Protein AF-A0A2J8AJ93-F1 (afdb_monomer_lite)

Structure (mmCIF, N/CA/C/O backbone):
data_AF-A0A2J8AJ93-F1
#
_entry.id   AF-A0A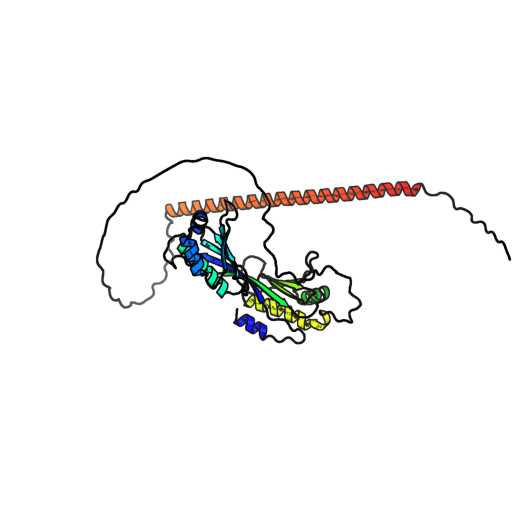2J8AJ93-F1
#
loop_
_atom_site.group_PDB
_atom_site.id
_atom_site.type_symbol
_atom_site.label_atom_id
_atom_site.label_alt_id
_atom_site.label_comp_id
_atom_site.label_asym_id
_atom_site.label_entity_id
_atom_site.label_seq_id
_atom_site.pdbx_PDB_ins_code
_atom_site.Cartn_x
_atom_site.Cartn_y
_atom_site.Cartn_z
_atom_site.occupancy
_atom_site.B_iso_or_equiv
_atom_site.auth_seq_id
_atom_site.auth_comp_id
_atom_site.auth_asym_id
_atom_site.auth_atom_id
_atom_site.pdbx_PDB_model_num
ATOM 1 N N . MET A 1 1 ? 10.116 -10.787 4.844 1.00 68.81 1 MET A N 1
ATOM 2 C CA . MET A 1 1 ? 10.364 -9.372 4.493 1.00 68.81 1 MET A CA 1
ATOM 3 C C . MET A 1 1 ? 11.824 -9.006 4.706 1.00 68.81 1 MET A C 1
ATOM 5 O O . MET A 1 1 ? 12.495 -8.868 3.702 1.00 68.81 1 MET A O 1
ATOM 9 N N . LEU A 1 2 ? 12.357 -8.961 5.940 1.00 71.44 2 LEU A N 1
ATOM 10 C CA . LEU A 1 2 ? 13.776 -8.612 6.161 1.00 71.44 2 LEU A CA 1
ATOM 11 C C . LEU A 1 2 ? 14.742 -9.504 5.357 1.00 71.44 2 LEU A C 1
ATOM 13 O O . LEU A 1 2 ? 15.531 -8.995 4.581 1.00 71.44 2 LEU A O 1
ATOM 17 N N . ARG A 1 3 ? 14.575 -10.835 5.440 1.00 74.44 3 ARG A N 1
ATOM 18 C CA . ARG A 1 3 ? 15.365 -11.814 4.662 1.00 74.44 3 ARG A CA 1
ATOM 19 C C . ARG A 1 3 ? 15.324 -11.577 3.152 1.00 74.44 3 ARG A C 1
ATOM 21 O O . ARG A 1 3 ? 16.305 -11.813 2.472 1.00 74.44 3 ARG A O 1
ATOM 28 N N . THR A 1 4 ? 14.180 -11.137 2.644 1.00 74.19 4 THR A N 1
ATOM 29 C CA . THR A 1 4 ? 13.971 -10.870 1.220 1.00 74.19 4 THR A CA 1
ATOM 30 C C . THR A 1 4 ? 14.698 -9.605 0.798 1.00 74.19 4 THR A C 1
ATOM 32 O O . THR A 1 4 ? 15.376 -9.618 -0.214 1.00 74.19 4 THR A O 1
ATOM 35 N N . LEU A 1 5 ? 14.593 -8.531 1.584 1.00 77.12 5 LEU A N 1
ATOM 36 C CA . LEU A 1 5 ? 15.326 -7.294 1.315 1.00 77.12 5 LEU A CA 1
ATOM 37 C C . LEU A 1 5 ? 16.840 -7.521 1.401 1.00 77.12 5 LEU A C 1
ATOM 39 O O . LEU A 1 5 ? 17.575 -7.005 0.571 1.00 77.12 5 LEU A O 1
ATOM 43 N N . THR A 1 6 ? 17.297 -8.352 2.343 1.00 77.06 6 THR A N 1
ATOM 44 C CA . THR A 1 6 ? 18.695 -8.799 2.395 1.00 77.06 6 THR A CA 1
ATOM 45 C C . THR A 1 6 ? 19.076 -9.575 1.137 1.00 77.06 6 THR A C 1
ATOM 47 O O . THR A 1 6 ? 20.046 -9.215 0.492 1.00 77.06 6 THR A O 1
ATOM 50 N N . ALA A 1 7 ? 18.272 -10.562 0.726 1.00 78.69 7 ALA A N 1
ATOM 51 C CA . ALA A 1 7 ? 18.538 -11.332 -0.490 1.00 78.69 7 ALA A CA 1
ATOM 52 C C . ALA A 1 7 ? 18.602 -10.454 -1.748 1.00 78.69 7 ALA A C 1
ATOM 54 O O . ALA A 1 7 ? 19.418 -10.717 -2.615 1.00 78.69 7 ALA A O 1
ATOM 55 N N . ILE A 1 8 ? 17.765 -9.417 -1.833 1.00 82.88 8 ILE A N 1
ATOM 56 C CA . ILE A 1 8 ? 17.780 -8.427 -2.917 1.00 82.88 8 ILE A CA 1
ATOM 57 C C . ILE A 1 8 ? 19.075 -7.616 -2.904 1.00 82.88 8 ILE A C 1
ATOM 59 O O . ILE A 1 8 ? 19.669 -7.409 -3.954 1.00 82.88 8 ILE A O 1
ATOM 63 N N . ARG A 1 9 ? 19.504 -7.161 -1.724 1.00 76.19 9 ARG A N 1
ATOM 64 C CA . ARG A 1 9 ? 20.729 -6.372 -1.558 1.00 76.19 9 ARG A CA 1
ATOM 65 C C . ARG A 1 9 ? 21.984 -7.165 -1.919 1.00 76.19 9 ARG A C 1
ATOM 67 O O . ARG A 1 9 ? 22.948 -6.584 -2.392 1.00 76.19 9 ARG A O 1
ATOM 74 N N . ASP A 1 10 ? 21.960 -8.469 -1.677 1.00 83.06 10 ASP A N 1
ATOM 75 C CA . ASP A 1 10 ? 23.090 -9.355 -1.939 1.00 83.06 10 ASP A CA 1
ATOM 76 C C . ASP A 1 10 ? 23.122 -9.842 -3.410 1.00 83.06 10 ASP A C 1
ATOM 78 O O . ASP A 1 10 ? 23.967 -10.663 -3.761 1.00 83.06 10 ASP A O 1
ATOM 82 N N . LEU A 1 11 ? 22.207 -9.372 -4.276 1.00 84.94 11 LEU A N 1
ATOM 83 C CA . LEU A 1 11 ? 22.279 -9.624 -5.718 1.00 84.94 11 LEU A CA 1
ATOM 84 C C . LEU A 1 11 ? 23.363 -8.756 -6.355 1.00 84.94 11 LEU A C 1
ATOM 86 O O . LEU A 1 11 ? 23.387 -7.539 -6.177 1.00 84.94 11 LEU A O 1
ATOM 90 N N . GLU A 1 12 ? 24.216 -9.392 -7.150 1.00 83.25 12 GLU A N 1
ATOM 91 C CA . GLU A 1 12 ? 25.237 -8.720 -7.944 1.00 83.25 12 GLU A CA 1
ATOM 92 C C . GLU A 1 12 ? 24.744 -8.546 -9.386 1.00 83.25 12 GLU A C 1
ATOM 94 O O . GLU A 1 12 ? 24.204 -9.476 -9.991 1.00 83.25 12 GLU A O 1
ATOM 99 N N . PHE A 1 13 ? 24.933 -7.340 -9.913 1.00 85.50 13 PHE A N 1
ATOM 100 C CA . PHE A 1 13 ? 24.640 -6.943 -11.290 1.00 85.50 13 PHE A CA 1
ATOM 101 C C . PHE A 1 13 ? 25.948 -6.482 -11.933 1.00 85.50 13 PHE A C 1
ATOM 103 O O . PHE A 1 13 ? 26.824 -5.970 -11.227 1.00 85.50 13 PHE A O 1
ATOM 110 N N . GLN A 1 14 ? 26.111 -6.722 -13.234 1.00 82.12 14 GLN A N 1
ATOM 111 C CA . GLN A 1 14 ? 27.380 -6.438 -13.910 1.00 82.12 14 GLN A CA 1
ATOM 112 C C . GLN A 1 14 ? 27.533 -4.939 -14.155 1.00 82.12 14 GLN A C 1
ATOM 114 O O . GLN A 1 14 ? 28.505 -4.332 -13.698 1.00 82.12 14 GLN A O 1
ATOM 119 N N . ASP A 1 15 ? 26.526 -4.346 -14.791 1.00 85.56 15 ASP A N 1
ATOM 120 C CA . ASP A 1 15 ? 26.584 -2.975 -15.292 1.00 85.56 15 ASP A CA 1
ATOM 121 C C . ASP A 1 15 ? 25.553 -2.080 -14.591 1.00 85.56 15 ASP A C 1
ATOM 123 O O . ASP A 1 15 ? 25.807 -0.905 -14.308 1.00 85.56 15 ASP A O 1
ATOM 127 N N . LEU A 1 16 ? 24.408 -2.650 -14.206 1.00 87.62 16 LEU A N 1
ATOM 128 C CA . LEU A 1 16 ? 23.350 -1.947 -13.493 1.00 87.62 16 LEU A CA 1
ATOM 129 C C . LEU A 1 16 ? 23.694 -1.771 -12.006 1.00 87.62 16 LEU A C 1
ATOM 131 O O . LEU A 1 16 ? 24.069 -2.713 -11.315 1.00 87.62 16 LEU A O 1
ATOM 135 N N . LYS A 1 17 ? 23.470 -0.574 -11.453 1.00 88.06 17 LYS A N 1
ATOM 136 C CA . LYS A 1 17 ? 23.635 -0.307 -10.010 1.00 88.06 17 LYS A CA 1
ATOM 137 C C . LYS A 1 17 ? 22.330 0.192 -9.394 1.00 88.06 17 LYS A C 1
ATOM 139 O O . LYS A 1 17 ? 22.198 1.392 -9.131 1.00 88.06 17 LYS A O 1
ATOM 144 N N . PRO A 1 18 ? 21.345 -0.701 -9.186 1.00 92.12 18 PRO A N 1
ATOM 145 C CA . PRO A 1 18 ? 20.067 -0.309 -8.619 1.00 92.12 18 PRO A CA 1
ATOM 146 C C . PRO A 1 18 ? 20.215 0.172 -7.171 1.00 92.12 18 PRO A C 1
ATOM 148 O O . PRO A 1 18 ? 21.004 -0.358 -6.391 1.00 92.12 18 PRO A O 1
ATOM 151 N N . SER A 1 19 ? 19.418 1.171 -6.798 1.00 93.69 19 SER A N 1
ATOM 152 C CA . SER A 1 19 ? 19.287 1.631 -5.420 1.00 93.69 19 SER A CA 1
ATOM 153 C C . SER A 1 19 ? 18.639 0.564 -4.536 1.00 93.69 19 SER A C 1
ATOM 155 O O . SER A 1 19 ? 17.985 -0.369 -5.013 1.00 93.69 19 SER A O 1
ATOM 157 N N . GLU A 1 20 ? 18.727 0.759 -3.219 1.00 92.19 20 GLU A N 1
ATOM 158 C CA . GLU A 1 20 ? 17.957 -0.045 -2.274 1.00 92.19 20 GLU A CA 1
ATOM 159 C C . GLU A 1 20 ? 16.448 0.070 -2.548 1.00 92.19 20 GLU A C 1
ATOM 161 O O . GLU A 1 20 ? 15.941 1.131 -2.930 1.00 92.19 20 GLU A O 1
ATOM 166 N N . ILE A 1 21 ? 15.723 -1.033 -2.342 1.00 94.25 21 ILE A N 1
ATOM 167 C CA . ILE A 1 21 ? 14.265 -1.040 -2.462 1.00 94.25 21 ILE A CA 1
ATOM 168 C C . ILE A 1 21 ? 13.643 -0.390 -1.235 1.00 94.25 21 ILE A C 1
ATOM 170 O O . ILE A 1 21 ? 13.811 -0.853 -0.106 1.00 94.25 21 ILE A O 1
ATOM 174 N N . ASN A 1 22 ? 12.802 0.605 -1.485 1.00 94.38 22 ASN A N 1
ATOM 175 C CA . ASN A 1 22 ? 11.988 1.256 -0.479 1.00 94.38 22 ASN A CA 1
ATOM 176 C C . ASN A 1 22 ? 10.535 0.758 -0.540 1.00 94.38 22 ASN A C 1
ATOM 178 O O . ASN A 1 22 ? 9.880 0.808 -1.586 1.00 94.38 22 ASN A O 1
ATOM 182 N N . ILE A 1 23 ? 9.991 0.302 0.593 1.00 94.69 23 ILE A N 1
ATOM 183 C CA . ILE A 1 23 ? 8.565 -0.029 0.716 1.00 94.69 23 ILE A CA 1
ATOM 184 C C . ILE A 1 23 ? 7.798 1.262 0.992 1.00 94.69 23 ILE A C 1
ATOM 186 O O . ILE A 1 23 ? 7.703 1.735 2.120 1.00 94.69 23 ILE A O 1
ATOM 190 N N . SER A 1 24 ? 7.208 1.820 -0.058 1.00 94.50 24 SER A N 1
ATOM 191 C CA . SER A 1 24 ? 6.491 3.090 0.016 1.00 94.50 24 SER A CA 1
ATOM 192 C C . SER A 1 24 ? 5.178 3.009 0.794 1.00 94.50 24 SER A C 1
ATOM 194 O O . SER A 1 24 ? 4.785 4.001 1.407 1.00 94.50 24 SER A O 1
ATOM 196 N N . THR A 1 25 ? 4.451 1.886 0.731 1.00 95.56 25 THR A N 1
ATOM 197 C CA . THR A 1 25 ? 3.155 1.685 1.407 1.00 95.56 25 THR A CA 1
ATOM 198 C C . THR A 1 25 ? 2.778 0.204 1.436 1.00 95.56 25 THR A C 1
ATOM 200 O O . THR A 1 25 ? 2.950 -0.513 0.451 1.00 95.56 25 THR A O 1
ATOM 203 N N . ILE A 1 26 ? 2.176 -0.234 2.539 1.00 96.31 26 ILE A N 1
ATOM 204 C CA . ILE A 1 26 ? 1.520 -1.529 2.709 1.00 96.31 26 ILE A CA 1
ATOM 205 C C . ILE A 1 26 ? 0.026 -1.292 2.939 1.00 96.31 26 ILE A C 1
ATOM 207 O O . ILE A 1 26 ? -0.385 -0.453 3.742 1.00 96.31 26 ILE A O 1
ATOM 211 N N . SER A 1 27 ? -0.788 -2.059 2.221 1.00 97.00 27 SER A N 1
ATOM 212 C CA . SER A 1 27 ? -2.220 -2.202 2.458 1.00 97.00 27 SER A CA 1
ATOM 213 C C . SER A 1 27 ? -2.498 -3.585 3.026 1.00 97.00 27 SER A C 1
ATOM 215 O O . SER A 1 27 ? -2.050 -4.594 2.477 1.00 97.00 27 SER A O 1
ATOM 217 N N . ALA A 1 28 ? -3.259 -3.646 4.109 1.00 97.75 28 ALA A N 1
ATOM 218 C CA . ALA A 1 28 ? -3.579 -4.884 4.797 1.00 97.75 28 ALA A CA 1
ATOM 219 C C . ALA A 1 28 ? -5.043 -4.924 5.226 1.00 97.75 28 ALA A C 1
ATOM 221 O O . ALA A 1 28 ? -5.719 -3.902 5.338 1.00 97.75 28 ALA A O 1
ATOM 222 N N . THR A 1 29 ? -5.525 -6.129 5.487 1.00 97.88 29 THR A N 1
ATOM 223 C CA . THR A 1 29 ? -6.825 -6.371 6.100 1.00 97.88 29 THR A CA 1
ATOM 224 C C . THR A 1 29 ? -6.657 -7.195 7.356 1.00 97.88 29 THR A C 1
ATOM 226 O O . THR A 1 29 ? -5.850 -8.122 7.382 1.00 97.88 29 THR A O 1
ATOM 229 N N . ALA A 1 30 ? -7.463 -6.897 8.362 1.00 97.75 30 ALA A N 1
ATOM 230 C CA . ALA A 1 30 ? -7.595 -7.707 9.562 1.00 97.75 30 ALA A CA 1
ATOM 231 C C . ALA A 1 30 ? -9.069 -7.774 9.965 1.00 97.75 30 ALA A C 1
ATOM 233 O O . ALA A 1 30 ? -9.867 -6.920 9.574 1.00 97.75 30 ALA A O 1
ATOM 234 N N . ARG A 1 31 ? -9.447 -8.771 10.761 1.00 97.12 31 ARG A N 1
ATOM 235 C CA . ARG A 1 31 ? -10.787 -8.871 11.339 1.00 97.12 31 ARG A CA 1
ATOM 236 C C . ARG A 1 31 ? -10.702 -8.758 12.849 1.00 97.12 31 ARG A C 1
ATOM 238 O O . ARG A 1 31 ? -10.001 -9.522 13.499 1.00 97.12 31 ARG A O 1
ATOM 245 N N . MET A 1 32 ? -11.434 -7.818 13.419 1.00 96.62 32 MET A N 1
ATOM 246 C CA . MET A 1 32 ? -11.631 -7.716 14.857 1.00 96.62 32 MET A CA 1
ATOM 247 C C . MET A 1 32 ? -12.717 -8.700 15.308 1.00 96.62 32 MET A C 1
ATOM 249 O O . MET A 1 32 ? -13.667 -8.966 14.574 1.00 96.62 32 MET A O 1
ATOM 253 N N . ASN A 1 33 ? -12.611 -9.232 16.524 1.00 96.00 33 ASN A N 1
ATOM 254 C CA . ASN A 1 33 ? -13.612 -10.092 17.176 1.00 96.00 33 ASN A CA 1
ATOM 255 C C . ASN A 1 33 ? -14.879 -9.315 17.611 1.00 96.00 33 ASN A C 1
ATOM 257 O O . ASN A 1 33 ? -15.355 -9.444 18.740 1.00 96.00 33 ASN A O 1
ATOM 261 N N . ALA A 1 34 ? -15.407 -8.481 16.720 1.00 89.06 34 ALA A N 1
ATOM 262 C CA . ALA A 1 34 ? -16.460 -7.516 16.987 1.00 89.06 34 ALA A CA 1
ATOM 263 C C . ALA A 1 34 ? -17.461 -7.478 15.827 1.00 89.06 34 ALA A C 1
ATOM 265 O O . ALA A 1 34 ? -17.451 -6.564 15.004 1.00 89.06 34 ALA A O 1
ATOM 266 N N . ASP A 1 35 ? -18.344 -8.469 15.763 1.00 88.00 35 ASP A N 1
ATOM 267 C CA . ASP A 1 35 ? -19.433 -8.451 14.790 1.00 88.00 35 ASP A CA 1
ATOM 268 C C . ASP A 1 35 ? -20.555 -7.503 15.244 1.00 88.00 35 ASP A C 1
ATOM 270 O O . ASP A 1 35 ? -20.954 -7.487 16.411 1.00 88.00 35 ASP A O 1
ATOM 274 N N . GLY A 1 36 ? -21.099 -6.720 14.309 1.00 89.81 36 GLY A N 1
ATOM 275 C CA . GLY A 1 36 ? -22.255 -5.855 14.560 1.00 89.81 36 GLY A CA 1
ATOM 276 C C . GLY A 1 36 ? -21.932 -4.566 15.322 1.00 89.81 36 GLY A C 1
ATOM 277 O O . GLY A 1 36 ? -22.774 -4.060 16.069 1.00 89.81 36 GLY A O 1
ATOM 278 N N . MET A 1 37 ? -20.731 -4.017 15.143 1.00 92.00 37 MET A N 1
ATOM 279 C CA . MET A 1 37 ? -20.344 -2.726 15.706 1.00 92.00 37 MET A CA 1
ATOM 280 C C . MET A 1 37 ? -21.286 -1.608 15.259 1.00 92.00 37 MET A C 1
ATOM 282 O O . MET A 1 37 ? -21.618 -1.455 14.079 1.00 92.00 37 MET A O 1
ATOM 286 N N . LYS A 1 38 ? -21.675 -0.763 16.215 1.00 94.62 38 LYS A N 1
ATOM 287 C CA . LYS A 1 38 ? -22.528 0.397 15.960 1.00 94.62 38 LYS A CA 1
ATOM 288 C C . LYS A 1 38 ? -21.650 1.581 15.568 1.00 94.62 38 LYS A C 1
ATOM 290 O O . LYS A 1 38 ? -21.204 2.325 16.428 1.00 94.62 38 LYS A O 1
ATOM 295 N N . LEU A 1 39 ? -21.427 1.791 14.274 1.00 94.25 39 LEU A N 1
ATOM 296 C CA . LEU A 1 39 ? -20.553 2.869 13.781 1.00 94.25 39 LEU A CA 1
ATOM 297 C C . LEU A 1 39 ? -20.959 4.265 14.287 1.00 94.25 39 LEU A C 1
ATOM 299 O O . LEU A 1 39 ? -20.108 5.039 14.707 1.00 94.25 39 LEU A O 1
ATOM 303 N N . ARG A 1 40 ? -22.266 4.548 14.377 1.00 93.06 40 ARG A N 1
ATOM 304 C CA . ARG A 1 40 ? -22.781 5.794 14.980 1.00 93.06 40 ARG A CA 1
ATOM 305 C C . ARG A 1 40 ? -22.396 5.961 16.452 1.00 93.06 40 ARG A C 1
ATOM 307 O O . ARG A 1 40 ? -22.218 7.082 16.909 1.00 93.06 40 ARG A O 1
ATOM 314 N N . TYR A 1 41 ? -22.280 4.856 17.190 1.00 95.38 41 TYR A N 1
ATOM 315 C CA . TYR A 1 41 ? -21.806 4.880 18.572 1.00 95.38 41 TYR A CA 1
ATOM 316 C C . TYR A 1 41 ? -20.322 5.258 18.622 1.00 95.38 41 TYR A C 1
ATOM 318 O O . TYR A 1 41 ? -19.953 6.094 19.436 1.00 95.38 41 TYR A O 1
ATOM 326 N N . ILE A 1 42 ? -19.506 4.716 17.707 1.00 95.81 42 ILE A N 1
ATOM 327 C CA . ILE A 1 42 ? -18.089 5.089 17.568 1.00 95.81 42 ILE A CA 1
ATOM 328 C C . ILE A 1 42 ? -17.972 6.590 17.310 1.00 95.81 42 ILE A C 1
ATOM 330 O O . ILE A 1 42 ? -17.308 7.273 18.070 1.00 95.81 42 ILE A O 1
ATOM 334 N N . ILE A 1 43 ? -18.684 7.121 16.312 1.00 95.00 43 ILE A N 1
ATOM 335 C CA . ILE A 1 43 ? -18.641 8.551 15.960 1.00 95.00 43 ILE A CA 1
ATOM 336 C C . ILE A 1 43 ? -19.050 9.439 17.139 1.00 95.00 43 ILE A C 1
ATOM 338 O O . ILE A 1 43 ? -18.393 10.440 17.419 1.00 95.00 43 ILE A O 1
ATOM 342 N N . LYS A 1 44 ? -20.129 9.066 17.838 1.00 95.31 44 LYS A N 1
ATOM 343 C CA . LYS A 1 44 ? -20.639 9.824 18.983 1.00 95.31 44 LYS A CA 1
ATOM 344 C C . LYS A 1 44 ? -19.626 9.878 20.126 1.00 95.31 44 LYS A C 1
ATOM 346 O O . LYS A 1 44 ? -19.380 10.955 20.647 1.00 95.31 44 LYS A O 1
ATOM 351 N N . HIS A 1 45 ? -19.076 8.725 20.502 1.00 97.19 45 HIS A N 1
ATOM 352 C CA . HIS A 1 45 ? -18.244 8.584 21.698 1.00 97.19 45 HIS A CA 1
ATOM 353 C C . HIS A 1 45 ? -16.752 8.776 21.443 1.00 97.19 45 HIS A C 1
ATOM 355 O O . HIS A 1 45 ? -15.994 8.916 22.393 1.00 97.19 45 HIS A O 1
ATOM 361 N N . PHE A 1 46 ? -16.315 8.822 20.182 1.00 96.69 46 PHE A N 1
ATOM 362 C CA . PHE A 1 46 ? -14.940 9.181 19.850 1.00 96.69 46 PHE A CA 1
ATOM 363 C C . PHE A 1 46 ? -14.596 10.567 20.399 1.00 96.69 46 PHE A C 1
ATOM 365 O O . PHE A 1 46 ? -13.499 10.752 20.893 1.00 96.69 46 PHE A O 1
ATOM 372 N N . LYS A 1 47 ? -15.545 11.513 20.383 1.00 95.50 47 LYS A N 1
ATOM 373 C CA . LYS A 1 47 ? -15.356 12.886 20.882 1.00 95.50 47 LYS A CA 1
ATOM 374 C C . LYS A 1 47 ? -15.455 13.029 22.408 1.00 95.50 47 LYS A C 1
ATOM 376 O O . LYS A 1 47 ? -15.314 14.145 22.896 1.00 95.50 47 LYS A O 1
ATOM 381 N N . ASP A 1 48 ? -15.739 11.956 23.149 1.00 97.31 48 ASP A N 1
ATOM 382 C CA . ASP A 1 48 ? -15.783 12.018 24.614 1.00 97.31 48 ASP A CA 1
ATOM 383 C C . ASP A 1 48 ? -14.376 12.383 25.137 1.00 97.31 48 ASP A C 1
ATOM 385 O O . ASP A 1 48 ? -13.396 11.747 24.756 1.00 97.31 48 ASP A O 1
ATOM 389 N N . GLU A 1 49 ? -14.272 13.369 26.032 1.00 97.31 49 GLU A N 1
ATOM 390 C CA . GLU A 1 49 ? -12.994 13.880 26.569 1.00 97.31 49 GLU A CA 1
ATOM 391 C C . GLU A 1 49 ? -12.119 12.763 27.159 1.00 97.31 49 GLU A C 1
ATOM 393 O O . GLU A 1 49 ? -10.983 12.573 26.741 1.00 97.31 49 GLU A O 1
ATOM 398 N N . VAL A 1 50 ? -12.707 11.917 28.009 1.00 95.81 50 VAL A N 1
ATOM 399 C CA . VAL A 1 50 ? -12.029 10.757 28.618 1.00 95.81 50 VAL A CA 1
ATOM 400 C C . VAL A 1 50 ? -11.513 9.766 27.563 1.00 95.81 50 VAL A C 1
ATOM 402 O O . VAL A 1 50 ? -10.505 9.094 27.763 1.00 95.81 50 VAL A O 1
ATOM 405 N N . VAL A 1 51 ? -12.210 9.639 26.428 1.00 96.31 51 VAL A N 1
ATOM 406 C CA . VAL A 1 51 ? -11.760 8.787 25.320 1.00 96.31 51 VAL A CA 1
ATOM 407 C C . VAL A 1 51 ? -10.587 9.444 24.600 1.00 96.31 51 VAL A C 1
ATOM 409 O O . VAL A 1 51 ? -9.613 8.756 24.318 1.00 96.31 51 VAL A O 1
ATOM 412 N N . GLN A 1 52 ? -10.648 10.750 24.336 1.00 96.88 52 GLN A N 1
ATOM 413 C CA . GLN A 1 52 ? -9.558 11.491 23.699 1.00 96.88 52 GLN A CA 1
ATOM 414 C C . GLN A 1 52 ? -8.276 11.484 24.541 1.00 96.88 52 GLN A C 1
ATOM 416 O O . GLN A 1 52 ? -7.208 11.243 23.988 1.00 96.88 52 GLN A O 1
ATOM 421 N N . GLU A 1 53 ? -8.375 11.645 25.863 1.00 95.94 53 GLU A N 1
ATOM 422 C CA . GLU A 1 53 ? -7.229 11.541 26.780 1.00 95.94 53 GLU A CA 1
ATOM 423 C C . GLU A 1 53 ? -6.555 10.165 26.696 1.00 95.94 53 GLU A C 1
ATOM 425 O O . GLU A 1 53 ? -5.347 10.076 26.484 1.00 95.94 53 GLU A O 1
ATOM 430 N N . MET A 1 54 ? -7.341 9.082 26.765 1.00 95.12 54 MET A N 1
ATOM 431 C CA . MET A 1 54 ? -6.810 7.720 26.626 1.00 95.12 54 MET A CA 1
ATOM 432 C C . MET A 1 54 ? -6.196 7.468 25.245 1.00 95.12 54 MET A C 1
ATOM 434 O O . MET A 1 54 ? -5.207 6.747 25.132 1.00 95.12 54 MET A O 1
ATOM 438 N N . ILE A 1 55 ? -6.792 8.015 24.179 1.00 95.69 55 ILE A N 1
ATOM 439 C CA . ILE A 1 55 ? -6.237 7.905 22.826 1.00 95.69 55 ILE A CA 1
ATOM 440 C C . ILE A 1 55 ? -4.884 8.607 22.770 1.00 95.69 55 ILE A C 1
ATOM 442 O O . ILE A 1 55 ? -3.941 8.027 22.240 1.00 95.69 55 ILE A O 1
ATOM 446 N N . GLN A 1 56 ? -4.786 9.817 23.320 1.00 95.38 56 GLN A N 1
ATOM 447 C CA . GLN A 1 56 ? -3.559 10.602 23.307 1.00 95.38 56 GLN A CA 1
ATOM 448 C C . GLN A 1 56 ? -2.426 9.893 24.056 1.00 95.38 56 GLN A C 1
ATOM 450 O O . GLN A 1 56 ? -1.329 9.800 23.515 1.00 95.38 56 GLN A O 1
ATOM 455 N N . GLU A 1 57 ? -2.703 9.331 25.237 1.00 95.50 57 GLU A N 1
ATOM 456 C CA . GLU A 1 57 ? -1.740 8.515 25.995 1.00 95.50 57 GLU A CA 1
ATOM 457 C C . GLU A 1 57 ? -1.302 7.277 25.195 1.00 95.50 57 GLU A C 1
ATOM 459 O O . GLU A 1 57 ? -0.123 6.937 25.136 1.00 95.50 57 GLU A O 1
ATOM 464 N N . LEU A 1 58 ? -2.246 6.614 24.520 1.00 94.25 58 LEU A N 1
ATOM 465 C CA . LEU A 1 58 ? -1.972 5.410 23.738 1.00 94.25 58 LEU A CA 1
ATOM 466 C C . LEU A 1 58 ? -1.052 5.675 22.535 1.00 94.25 58 LEU A C 1
ATOM 468 O O . LEU A 1 58 ? -0.261 4.803 22.176 1.00 94.25 58 LEU A O 1
ATOM 472 N N . ILE A 1 59 ? -1.193 6.831 21.881 1.00 94.00 59 ILE A N 1
ATOM 473 C CA . ILE A 1 59 ? -0.431 7.168 20.670 1.00 94.00 59 ILE A CA 1
ATOM 474 C C . ILE A 1 59 ? 0.830 7.995 20.936 1.00 94.00 59 ILE A C 1
ATOM 476 O O . ILE A 1 59 ? 1.574 8.280 19.990 1.00 94.00 59 ILE A O 1
ATOM 480 N N . GLU A 1 60 ? 1.075 8.382 22.188 1.00 93.69 60 GLU A N 1
ATOM 481 C CA . GLU A 1 60 ? 2.199 9.226 22.580 1.00 93.69 60 GLU A CA 1
ATOM 482 C C . GLU A 1 60 ? 3.539 8.624 22.126 1.00 93.69 60 GLU A C 1
ATOM 484 O O . GLU A 1 60 ? 3.812 7.439 22.300 1.00 93.69 60 GLU A O 1
ATOM 489 N N . GLY A 1 61 ? 4.374 9.435 21.473 1.00 90.38 61 GLY A N 1
ATOM 490 C CA . GLY A 1 61 ? 5.654 8.993 20.903 1.00 90.38 61 GLY A CA 1
ATOM 491 C C . GLY A 1 61 ? 5.551 8.228 19.573 1.00 90.38 61 GLY A C 1
ATOM 492 O O . GLY A 1 61 ? 6.566 8.052 18.899 1.00 90.38 61 GLY A O 1
ATOM 493 N N . HIS A 1 62 ? 4.348 7.834 19.142 1.00 91.00 62 HIS A N 1
ATOM 494 C CA . HIS A 1 62 ? 4.127 7.080 17.903 1.00 91.00 62 HIS A CA 1
ATOM 495 C C . HIS A 1 62 ? 3.465 7.923 16.801 1.00 91.00 62 HIS A C 1
ATOM 497 O O . HIS A 1 62 ? 3.929 7.910 15.651 1.00 91.00 62 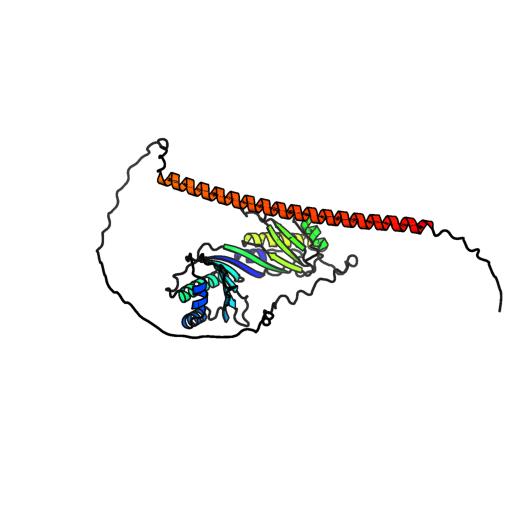HIS A O 1
ATOM 503 N N . TYR A 1 63 ? 2.412 8.670 17.144 1.00 94.31 63 TYR A N 1
ATOM 504 C CA . TYR A 1 63 ? 1.635 9.524 16.237 1.00 94.31 63 TYR A CA 1
ATOM 505 C C . TYR A 1 63 ? 1.396 10.903 16.861 1.00 94.31 63 TYR A C 1
ATOM 507 O O . TYR A 1 63 ? 1.465 11.063 18.075 1.00 94.31 63 TYR A O 1
ATOM 515 N N . GLY A 1 64 ? 1.162 11.912 16.019 1.00 93.69 64 GLY A N 1
ATOM 516 C CA . GLY A 1 64 ? 0.918 13.287 16.458 1.00 93.69 64 GLY A CA 1
ATOM 517 C C . GLY A 1 64 ? -0.547 13.567 16.762 1.00 93.69 64 GLY A C 1
ATOM 518 O O . GLY A 1 64 ? -0.852 14.320 17.679 1.00 93.69 64 GLY A O 1
ATOM 519 N N . SER A 1 65 ? -1.463 12.953 16.014 1.00 95.06 65 SER A N 1
ATOM 520 C CA . SER A 1 65 ? -2.899 13.079 16.269 1.00 95.06 65 SER A CA 1
ATOM 521 C C . SER A 1 65 ? -3.694 11.911 15.696 1.00 95.06 65 SER A C 1
ATOM 523 O O . SER A 1 65 ? -3.243 11.203 14.790 1.00 95.06 65 SER A O 1
ATOM 525 N N . VAL A 1 66 ? -4.905 11.725 16.224 1.00 96.81 66 VAL A N 1
ATOM 526 C CA . VAL A 1 66 ? -5.889 10.767 15.715 1.00 96.81 66 VAL A CA 1
ATOM 527 C C . VAL A 1 66 ? -7.165 11.505 15.341 1.00 96.81 66 VAL A C 1
ATOM 529 O O . VAL A 1 66 ? -7.730 12.231 16.152 1.00 96.81 66 VAL A O 1
ATOM 532 N N . MET A 1 67 ? -7.656 11.281 14.127 1.00 96.19 67 MET A N 1
ATOM 533 C CA . MET A 1 67 ? -8.920 11.836 13.649 1.00 96.19 67 MET A CA 1
ATOM 534 C C . MET A 1 67 ? -9.867 10.716 13.235 1.00 96.19 67 MET A C 1
ATOM 536 O O . MET A 1 67 ? -9.441 9.655 12.778 1.00 96.19 67 MET A O 1
ATOM 540 N N . LEU A 1 68 ? -11.167 10.956 13.384 1.00 96.00 68 LEU A N 1
ATOM 541 C CA . LEU A 1 68 ? -12.201 10.051 12.905 1.00 96.00 68 LEU A CA 1
ATOM 542 C C . LEU A 1 68 ? -13.027 10.753 11.830 1.00 96.00 68 LEU A C 1
ATOM 544 O O . LEU A 1 68 ? -13.818 11.647 12.129 1.00 96.00 68 LEU A O 1
ATOM 548 N N . ASP A 1 69 ? -12.876 10.290 10.597 1.00 92.94 69 ASP A N 1
ATOM 549 C CA . ASP A 1 69 ? -13.658 10.741 9.458 1.00 92.94 69 ASP A CA 1
ATOM 550 C C . ASP A 1 69 ? -14.919 9.882 9.317 1.00 92.94 69 ASP A C 1
ATOM 552 O O . ASP A 1 69 ? -14.872 8.664 9.088 1.00 92.94 69 ASP A O 1
ATOM 556 N N . ASP A 1 70 ? -16.073 10.542 9.407 1.00 83.44 70 ASP A N 1
ATOM 557 C CA . ASP A 1 70 ? -17.360 9.978 9.014 1.00 83.44 70 ASP A CA 1
ATOM 558 C C . ASP A 1 70 ? -17.650 10.364 7.562 1.00 83.44 70 ASP A C 1
ATOM 560 O O . ASP A 1 70 ? -18.079 11.477 7.244 1.00 83.44 70 ASP A O 1
ATOM 564 N N . THR A 1 71 ? -17.387 9.434 6.647 1.00 63.97 71 THR A N 1
ATOM 565 C CA . THR A 1 71 ? -17.639 9.642 5.219 1.00 63.97 71 THR A CA 1
ATOM 566 C C . THR A 1 71 ? -19.136 9.511 4.917 1.00 63.97 71 THR A C 1
ATOM 568 O O . THR A 1 71 ? -19.579 8.529 4.340 1.00 63.97 71 THR A O 1
ATOM 571 N N . LYS A 1 72 ? -19.914 10.553 5.240 1.00 66.50 72 LYS A N 1
ATOM 572 C CA . LYS A 1 72 ? -21.370 10.697 5.009 1.00 66.50 72 LYS A CA 1
ATOM 573 C C . LYS A 1 72 ? -22.256 9.848 5.938 1.00 66.50 72 LYS A C 1
ATOM 575 O O . LYS A 1 72 ? -21.978 8.691 6.232 1.00 66.50 72 LYS A O 1
ATOM 580 N N . SER A 1 73 ? -23.430 10.401 6.261 1.00 59.22 73 SER A N 1
ATOM 581 C CA . SER A 1 73 ? -24.430 9.927 7.244 1.00 59.22 73 SER A CA 1
ATOM 582 C C . SER A 1 73 ? -24.992 8.496 7.073 1.00 59.22 73 SER A C 1
ATOM 584 O O . SER A 1 73 ? -25.772 8.030 7.917 1.00 59.22 73 SER A O 1
ATOM 586 N N . PHE A 1 74 ? -24.587 7.779 6.017 1.00 58.75 74 PHE A N 1
ATOM 587 C CA . PHE A 1 74 ? -25.015 6.417 5.669 1.00 58.75 74 PHE A CA 1
ATOM 588 C C . PHE A 1 74 ? -23.862 5.505 5.215 1.00 58.75 74 PHE A C 1
ATOM 590 O O . PHE A 1 74 ? -24.074 4.567 4.443 1.00 58.75 74 PHE A O 1
ATOM 597 N N . SER A 1 75 ? -22.636 5.755 5.671 1.00 75.75 75 SER A N 1
ATOM 598 C CA . SER A 1 75 ? -21.518 4.854 5.400 1.00 75.75 75 SER A CA 1
ATOM 599 C C . SER A 1 75 ? -21.625 3.549 6.199 1.00 75.75 75 SER A C 1
ATOM 601 O O . SER A 1 75 ? -22.060 3.501 7.351 1.00 75.75 75 SER A O 1
ATOM 603 N N . ASN A 1 76 ? -21.204 2.447 5.580 1.00 89.44 76 ASN A N 1
ATOM 604 C CA . ASN A 1 76 ? -21.020 1.156 6.249 1.00 89.44 76 ASN A CA 1
ATOM 605 C C . ASN A 1 76 ? -19.635 1.038 6.911 1.00 89.44 76 ASN A C 1
ATOM 607 O O . ASN A 1 76 ? -19.210 -0.070 7.255 1.00 89.44 76 ASN A O 1
ATOM 611 N N . SER A 1 77 ? -18.930 2.161 7.060 1.00 93.81 77 SER A N 1
ATOM 612 C CA . SER A 1 77 ? -17.572 2.222 7.583 1.00 93.81 77 SER A CA 1
ATOM 613 C C . SER A 1 77 ? -17.225 3.602 8.120 1.00 93.81 77 SER A C 1
ATOM 615 O O . SER A 1 77 ? -17.610 4.593 7.514 1.00 93.81 77 SER A O 1
ATOM 617 N N . VAL A 1 78 ? -16.380 3.663 9.139 1.00 95.88 78 VAL A N 1
ATOM 618 C CA . VAL A 1 78 ? -15.720 4.904 9.579 1.00 95.88 78 VAL A CA 1
ATOM 619 C C . VAL A 1 78 ? -14.233 4.835 9.253 1.00 95.88 78 VAL A C 1
ATOM 621 O O . VAL A 1 78 ? -13.698 3.734 9.118 1.00 95.88 78 VAL A O 1
ATOM 624 N N . ILE A 1 79 ? -13.565 5.977 9.094 1.00 96.81 79 ILE A N 1
ATOM 625 C CA . ILE A 1 79 ? -12.127 6.016 8.803 1.00 96.81 79 ILE A CA 1
ATOM 626 C C . ILE A 1 79 ? -11.407 6.649 9.987 1.00 96.81 79 ILE A C 1
ATOM 628 O O . ILE A 1 79 ? -11.630 7.808 10.309 1.00 96.81 79 ILE A O 1
ATOM 632 N N . LEU A 1 80 ? -10.537 5.880 10.629 1.00 97.38 80 LEU A N 1
ATOM 633 C CA . LEU A 1 80 ? -9.621 6.363 11.650 1.00 97.38 80 LEU A CA 1
ATOM 634 C C . LEU A 1 80 ? -8.308 6.768 10.972 1.00 97.38 80 LEU A C 1
ATOM 636 O O . LEU A 1 80 ? -7.649 5.926 10.360 1.00 97.38 80 LEU A O 1
ATOM 640 N N . LYS A 1 81 ? -7.946 8.045 11.051 1.00 97.56 81 LYS A N 1
ATOM 641 C CA . LYS A 1 81 ? -6.694 8.601 10.533 1.00 97.56 81 LYS A CA 1
ATOM 642 C C . LYS A 1 81 ? -5.713 8.794 11.687 1.00 97.56 81 LYS A C 1
ATOM 644 O O . LYS A 1 81 ? -6.042 9.460 12.662 1.00 97.56 81 LYS A O 1
ATOM 649 N N . LEU A 1 82 ? -4.528 8.210 11.572 1.00 96.88 82 LEU A N 1
ATOM 650 C CA . LEU A 1 82 ? -3.399 8.398 12.477 1.00 96.88 82 LEU A CA 1
ATOM 651 C C . LEU A 1 82 ? -2.374 9.273 11.753 1.00 96.88 82 LEU A C 1
ATOM 653 O O . LEU A 1 82 ? -1.735 8.824 10.795 1.00 96.88 82 LEU A O 1
ATOM 657 N N . ASN A 1 83 ? -2.245 10.519 12.192 1.00 95.81 83 ASN A N 1
ATOM 658 C CA . ASN A 1 83 ? -1.316 11.472 11.599 1.00 95.81 83 ASN A CA 1
ATOM 659 C C . ASN A 1 83 ? 0.042 11.336 12.265 1.00 95.81 83 ASN A C 1
ATOM 661 O O . ASN A 1 83 ? 0.143 11.219 13.490 1.00 95.81 83 ASN A O 1
ATOM 665 N N . LYS A 1 84 ? 1.099 11.335 11.464 1.00 92.31 84 LYS A N 1
ATOM 666 C CA . LYS A 1 84 ? 2.450 11.170 11.981 1.00 92.31 84 LYS A CA 1
ATOM 667 C C . LYS A 1 84 ? 2.910 12.435 12.731 1.00 92.31 84 LYS A C 1
ATOM 669 O O . LYS A 1 84 ? 2.388 13.520 12.499 1.00 92.31 84 LYS A O 1
ATOM 674 N N . LEU A 1 85 ? 3.845 12.280 13.675 1.00 90.75 85 LEU A N 1
ATOM 675 C CA . LEU A 1 85 ? 4.472 13.415 14.363 1.00 90.75 85 LEU A CA 1
ATOM 676 C C . LEU A 1 85 ? 5.219 14.283 13.345 1.00 90.75 85 LEU A C 1
ATOM 678 O O . LEU A 1 85 ? 5.942 13.739 12.502 1.00 90.75 85 LEU A O 1
ATOM 682 N N . GLU A 1 86 ? 5.078 15.604 13.453 1.00 87.06 86 GLU A N 1
ATOM 683 C CA . GLU A 1 86 ? 5.815 16.552 12.615 1.00 87.06 86 GLU A CA 1
ATOM 684 C C . GLU A 1 86 ? 7.326 16.278 12.681 1.00 87.06 86 GLU A C 1
ATOM 686 O O . GLU A 1 86 ? 7.885 16.003 13.744 1.00 87.06 86 GLU A O 1
ATOM 691 N N . GLY A 1 87 ? 7.985 16.281 11.521 1.00 81.62 87 GLY A N 1
ATOM 692 C CA . GLY A 1 87 ? 9.424 16.022 11.400 1.00 81.62 87 GLY A CA 1
ATOM 693 C C . GLY A 1 87 ? 9.859 14.562 11.587 1.00 81.62 87 GLY A C 1
ATOM 694 O O . GLY A 1 87 ? 11.041 14.255 11.422 1.00 81.62 87 GLY A O 1
ATOM 695 N N . SER A 1 88 ? 8.949 13.633 11.897 1.00 84.69 88 SER A N 1
ATOM 696 C CA . SER A 1 88 ? 9.302 12.214 11.993 1.00 84.69 88 SER A CA 1
ATOM 697 C C . SER A 1 88 ? 9.194 11.501 10.642 1.00 84.69 88 SER A C 1
ATOM 699 O O . SER A 1 88 ? 8.284 11.735 9.850 1.00 84.69 88 SER A O 1
ATOM 701 N N . LYS A 1 89 ? 10.134 10.586 10.376 1.00 76.81 89 LYS A N 1
ATOM 702 C CA . LYS A 1 89 ? 10.130 9.762 9.161 1.00 76.81 89 LYS A CA 1
ATOM 703 C C . LYS A 1 89 ? 8.948 8.790 9.218 1.00 76.81 89 LYS A C 1
ATOM 705 O O . LYS A 1 89 ? 8.907 7.905 10.074 1.00 76.81 89 LYS A O 1
ATOM 710 N N . GLY A 1 90 ? 7.977 8.944 8.325 1.00 77.19 90 GLY A N 1
ATOM 711 C CA . GLY A 1 90 ? 6.816 8.062 8.256 1.00 77.19 90 GLY A CA 1
ATOM 712 C C . GLY A 1 90 ? 5.695 8.621 7.391 1.00 77.19 90 GLY A C 1
ATOM 713 O O . GLY A 1 90 ? 5.783 9.732 6.885 1.00 77.19 90 GLY A O 1
ATOM 714 N N . LYS A 1 91 ? 4.636 7.828 7.223 1.00 87.88 91 LYS A N 1
ATOM 715 C CA . LYS A 1 91 ? 3.429 8.226 6.493 1.00 87.88 91 LYS A CA 1
ATOM 716 C C . LYS A 1 91 ? 2.224 8.209 7.417 1.00 87.88 91 LYS A C 1
ATOM 718 O O . LYS A 1 91 ? 2.174 7.416 8.360 1.00 87.88 91 LYS A O 1
ATOM 723 N N . ASN A 1 92 ? 1.247 9.052 7.101 1.00 94.62 92 ASN A N 1
ATOM 724 C CA . ASN A 1 92 ? -0.069 8.995 7.720 1.00 94.62 92 ASN A CA 1
ATOM 725 C C . ASN A 1 92 ? -0.709 7.630 7.445 1.00 94.62 92 ASN A C 1
ATOM 727 O O . ASN A 1 92 ? -0.531 7.039 6.375 1.00 94.62 92 ASN A O 1
ATOM 731 N N . VAL A 1 93 ? -1.447 7.122 8.427 1.00 97.06 93 VAL A N 1
ATOM 732 C CA . VAL A 1 93 ? -2.118 5.827 8.336 1.00 97.06 93 VAL A CA 1
ATOM 733 C C . VAL A 1 93 ? -3.620 6.038 8.380 1.00 97.06 93 VAL A C 1
ATOM 735 O O . VAL A 1 93 ? -4.134 6.746 9.237 1.00 97.06 93 VAL A O 1
ATOM 738 N N . ALA A 1 94 ? -4.334 5.387 7.470 1.00 97.44 94 ALA A N 1
ATOM 739 C CA . ALA A 1 94 ? -5.787 5.382 7.441 1.00 97.44 94 ALA A CA 1
ATOM 740 C C . ALA A 1 94 ? -6.308 3.962 7.660 1.00 97.44 94 ALA A C 1
ATOM 742 O O . ALA A 1 94 ? -5.827 2.995 7.060 1.00 97.44 94 ALA A O 1
ATOM 743 N N . ILE A 1 95 ? -7.305 3.842 8.532 1.00 97.94 95 ILE A N 1
ATOM 744 C CA . ILE A 1 95 ? -7.891 2.570 8.938 1.00 97.94 95 ILE A CA 1
ATOM 745 C C . ILE A 1 95 ? -9.394 2.667 8.760 1.00 97.94 95 ILE A C 1
ATOM 747 O O . ILE A 1 95 ? -10.100 3.320 9.525 1.00 97.94 95 ILE A O 1
ATOM 751 N N . LYS A 1 96 ? -9.899 2.001 7.729 1.00 97.12 96 LYS A N 1
ATOM 752 C CA . LYS A 1 96 ? -11.328 1.911 7.463 1.00 97.12 96 LYS A CA 1
ATOM 753 C C . LYS A 1 96 ? -11.916 0.757 8.267 1.00 97.12 96 LYS A C 1
ATOM 755 O O . LYS A 1 96 ? -11.577 -0.403 8.040 1.00 97.12 96 LYS A O 1
ATOM 760 N N . ILE A 1 97 ? -12.799 1.090 9.199 1.00 97.06 97 ILE A N 1
ATOM 761 C CA . ILE A 1 97 ? -13.424 0.174 10.152 1.00 97.06 97 ILE A CA 1
ATOM 762 C C . ILE A 1 97 ? -14.860 -0.076 9.705 1.00 97.06 97 ILE A C 1
ATOM 764 O O . ILE A 1 97 ? -15.663 0.855 9.633 1.00 97.06 97 ILE A O 1
ATOM 768 N N . PHE A 1 98 ? -15.202 -1.329 9.426 1.00 96.31 98 PHE A N 1
ATOM 769 C CA . PHE A 1 98 ? -16.547 -1.737 9.027 1.00 96.31 98 PHE A CA 1
ATOM 770 C C . PHE A 1 98 ? -17.368 -2.235 10.223 1.00 96.31 98 PHE A C 1
ATOM 772 O O . PHE A 1 98 ? -16.834 -2.708 11.225 1.00 96.31 98 PHE A O 1
ATOM 779 N N . SER A 1 99 ? -18.699 -2.191 10.108 1.00 95.19 99 SER A N 1
ATOM 780 C CA . SER A 1 99 ? -19.613 -2.654 11.169 1.00 95.19 99 SER A CA 1
ATOM 781 C C . SER A 1 99 ? -19.510 -4.155 11.480 1.00 95.19 99 SER A C 1
ATOM 783 O O . SER A 1 99 ? -19.961 -4.606 12.528 1.00 95.19 99 SER A O 1
ATOM 785 N N . ASN A 1 100 ? -18.913 -4.944 10.590 1.00 95.69 100 ASN A N 1
ATOM 786 C CA . ASN A 1 100 ? -18.639 -6.370 10.781 1.00 95.69 100 ASN A CA 1
ATOM 787 C C . ASN A 1 100 ? -17.252 -6.642 11.402 1.00 95.69 100 ASN A C 1
ATOM 789 O O . ASN A 1 100 ? -16.749 -7.757 11.289 1.00 95.69 100 ASN A O 1
ATOM 793 N N . GLY A 1 101 ? -16.592 -5.615 11.945 1.00 95.69 101 GLY A N 1
ATOM 794 C CA . GLY A 1 101 ? -15.267 -5.731 12.550 1.00 95.69 101 GLY A CA 1
ATOM 795 C C . GLY A 1 101 ? -14.118 -5.863 11.547 1.00 95.69 101 GLY A C 1
ATOM 796 O O . GLY A 1 101 ? -12.971 -5.992 11.967 1.00 95.69 101 GLY A O 1
ATOM 797 N N . MET A 1 102 ? -14.373 -5.833 10.235 1.00 97.31 102 MET A N 1
ATOM 798 C CA . MET A 1 102 ? -13.306 -5.809 9.235 1.00 97.31 102 MET A CA 1
ATOM 799 C C . MET A 1 102 ? -12.564 -4.470 9.285 1.00 97.31 102 MET A C 1
ATOM 801 O O . MET A 1 102 ? -13.179 -3.408 9.382 1.00 97.31 102 MET A O 1
ATOM 805 N N . LEU A 1 103 ? -11.241 -4.538 9.199 1.00 98.00 103 LEU A N 1
ATOM 806 C CA . LEU A 1 103 ? -10.324 -3.409 9.166 1.00 98.00 103 LEU A CA 1
ATOM 807 C C . LEU A 1 103 ? -9.607 -3.423 7.819 1.00 98.00 103 LEU A C 1
ATOM 809 O O . LEU A 1 103 ? -9.011 -4.440 7.463 1.00 98.00 103 LEU A O 1
ATOM 813 N N . HIS A 1 104 ? -9.653 -2.320 7.076 1.00 97.88 104 HIS A N 1
ATOM 814 C CA . HIS A 1 104 ? -8.750 -2.083 5.948 1.00 97.88 104 HIS A CA 1
ATOM 815 C C . HIS A 1 104 ? -7.740 -1.024 6.364 1.00 97.88 104 HIS A C 1
ATOM 817 O O . HIS A 1 104 ? -8.121 0.093 6.700 1.00 97.88 104 HIS A O 1
ATOM 823 N N . ILE A 1 105 ? -6.468 -1.385 6.341 1.00 98.25 105 ILE A N 1
ATOM 824 C CA . ILE A 1 105 ? -5.360 -0.576 6.831 1.00 98.25 105 ILE A CA 1
ATOM 825 C C . ILE A 1 105 ? -4.521 -0.168 5.627 1.00 98.25 105 ILE A C 1
ATOM 827 O O . ILE A 1 105 ? -4.141 -1.024 4.829 1.00 98.25 105 ILE A O 1
ATOM 831 N N . THR A 1 106 ? -4.219 1.120 5.503 1.00 97.12 106 THR A N 1
ATOM 832 C CA . THR A 1 106 ? -3.396 1.678 4.422 1.00 97.12 106 THR A CA 1
ATOM 833 C C . THR A 1 106 ? -2.451 2.733 4.974 1.00 97.12 106 THR A C 1
ATOM 835 O O . THR A 1 106 ? -2.867 3.536 5.806 1.00 97.12 106 THR A O 1
ATOM 838 N N . GLY A 1 107 ? -1.204 2.754 4.505 1.00 95.12 107 GLY A N 1
ATOM 839 C CA . GLY A 1 107 ? -0.208 3.755 4.909 1.00 95.12 107 GLY A CA 1
ATOM 840 C C . GLY A 1 107 ? 1.075 3.187 5.525 1.00 95.12 107 GLY A C 1
ATOM 841 O O . GLY A 1 107 ? 2.144 3.661 5.143 1.00 95.12 107 GLY A O 1
ATOM 842 N N . PRO A 1 108 ? 1.040 2.159 6.405 1.00 95.50 108 PRO A N 1
ATOM 843 C CA . PRO A 1 108 ? 2.253 1.652 7.043 1.00 95.50 108 PRO A CA 1
ATOM 844 C C . PRO A 1 108 ? 3.298 1.194 6.022 1.00 95.50 108 PRO A C 1
ATOM 846 O O . PRO A 1 108 ? 2.953 0.611 5.000 1.00 95.50 108 PRO A O 1
ATOM 849 N N . VAL A 1 109 ? 4.578 1.406 6.315 1.00 93.88 109 VAL A N 1
ATOM 850 C CA . VAL A 1 109 ? 5.706 1.015 5.441 1.00 93.88 109 VAL A CA 1
ATOM 851 C C . VAL A 1 109 ? 6.353 -0.312 5.852 1.00 93.88 109 VAL A C 1
ATOM 853 O O . VAL A 1 109 ? 7.247 -0.820 5.185 1.00 93.88 109 VAL A O 1
ATOM 856 N N . SER A 1 110 ? 5.903 -0.900 6.962 1.00 92.81 110 SER A N 1
ATOM 857 C CA . SER A 1 110 ? 6.456 -2.130 7.525 1.00 92.81 110 SER A CA 1
ATOM 858 C C . SER A 1 110 ? 5.360 -3.016 8.108 1.00 92.81 110 SER A C 1
ATOM 860 O O . SER A 1 110 ? 4.322 -2.536 8.565 1.00 92.81 110 SER A O 1
ATOM 862 N N . ALA A 1 111 ? 5.595 -4.330 8.124 1.00 91.56 111 ALA A N 1
ATOM 863 C CA . ALA A 1 111 ? 4.653 -5.283 8.710 1.00 91.56 111 ALA A CA 1
ATOM 864 C C . ALA A 1 111 ? 4.440 -5.051 10.219 1.00 91.56 111 ALA A C 1
ATOM 866 O O . ALA A 1 111 ? 3.320 -5.197 10.703 1.00 91.56 111 ALA A O 1
ATOM 867 N N . SER A 1 112 ? 5.489 -4.649 10.948 1.00 92.81 112 SER A N 1
ATOM 868 C CA . SER A 1 112 ? 5.380 -4.260 12.360 1.00 92.81 112 SER A CA 1
ATOM 869 C C . SER A 1 112 ? 4.481 -3.040 12.533 1.00 92.81 112 SER A C 1
ATOM 871 O O . SER A 1 112 ? 3.597 -3.076 13.380 1.00 92.81 112 SER A O 1
ATOM 873 N N . GLY A 1 113 ? 4.625 -2.028 11.671 1.00 93.94 113 GLY A N 1
ATOM 874 C CA . GLY A 1 113 ? 3.757 -0.854 11.674 1.00 93.94 113 GLY A CA 1
ATOM 875 C C . GLY A 1 113 ? 2.292 -1.216 11.431 1.00 93.94 113 GLY A C 1
ATOM 876 O O . GLY A 1 113 ? 1.414 -0.681 12.096 1.00 93.94 113 GLY A O 1
ATOM 877 N N . VAL A 1 114 ? 2.001 -2.181 10.546 1.00 95.62 114 VAL A N 1
ATOM 878 C CA . VAL A 1 114 ? 0.620 -2.667 10.363 1.00 95.62 114 VAL A CA 1
ATOM 879 C C . VAL A 1 114 ? 0.079 -3.332 11.642 1.00 95.62 114 VAL A C 1
ATOM 881 O O . VAL A 1 114 ? -1.073 -3.102 12.014 1.00 95.62 114 VAL A O 1
ATOM 884 N N . LEU A 1 115 ? 0.879 -4.155 12.328 1.00 95.19 115 LEU A N 1
ATOM 885 C CA . LEU A 1 115 ? 0.462 -4.799 13.582 1.00 95.19 115 LEU A CA 1
ATOM 886 C C . LEU A 1 115 ? 0.216 -3.774 14.693 1.00 95.19 115 LEU A C 1
ATOM 888 O O . LEU A 1 115 ? -0.801 -3.848 15.378 1.00 95.19 115 LEU A O 1
ATOM 892 N N . GLU A 1 116 ? 1.111 -2.805 14.826 1.00 95.12 116 GLU A N 1
ATOM 893 C CA . GLU A 1 116 ? 1.036 -1.714 15.793 1.00 95.12 116 GLU A CA 1
ATOM 894 C C . GLU A 1 116 ? -0.252 -0.897 15.620 1.00 95.12 116 GLU A C 1
ATOM 896 O O . GLU A 1 116 ? -1.051 -0.788 16.548 1.00 95.12 116 GLU A O 1
ATOM 901 N N . VAL A 1 117 ? -0.550 -0.420 14.405 1.00 96.56 117 VAL A N 1
ATOM 902 C CA . VAL A 1 117 ? -1.784 0.355 14.165 1.00 96.56 117 VAL A CA 1
ATOM 903 C C . VAL A 1 117 ? -3.050 -0.476 14.351 1.00 96.56 117 VAL A C 1
ATOM 905 O O . VAL A 1 117 ? -4.095 0.041 14.754 1.00 96.56 117 VAL A O 1
ATOM 908 N N . THR A 1 118 ? -2.966 -1.784 14.106 1.00 97.19 118 THR A N 1
ATOM 909 C CA . THR A 1 118 ? -4.061 -2.717 14.388 1.00 97.19 118 THR A CA 1
ATOM 910 C C . THR A 1 118 ? -4.317 -2.827 15.894 1.00 97.19 118 THR A C 1
ATOM 912 O O . THR A 1 118 ? -5.473 -2.836 16.325 1.00 97.19 118 THR A O 1
ATOM 915 N N . GLN A 1 119 ? -3.254 -2.891 16.701 1.00 96.19 119 GLN A N 1
ATOM 916 C CA . GLN A 1 119 ? -3.339 -2.923 18.162 1.00 96.19 119 GLN A CA 1
ATOM 917 C C . GLN A 1 119 ? -3.882 -1.607 18.716 1.00 96.19 119 GLN A C 1
ATOM 919 O O . GLN A 1 119 ? -4.809 -1.644 19.527 1.00 96.19 119 GLN A O 1
ATOM 924 N N . PHE A 1 120 ? -3.400 -0.464 18.213 1.00 97.00 120 PHE A N 1
ATOM 925 C CA . PHE A 1 120 ? -3.956 0.842 18.564 1.00 97.00 120 PHE A CA 1
ATOM 926 C C . PHE A 1 120 ? -5.445 0.906 18.253 1.00 97.00 120 PHE A C 1
ATOM 928 O O . PHE A 1 120 ? -6.237 1.238 19.126 1.00 97.00 120 PHE A O 1
ATOM 935 N N . THR A 1 121 ? -5.859 0.468 17.063 1.00 97.69 121 THR A N 1
ATOM 936 C CA . THR A 1 121 ? -7.283 0.426 16.704 1.00 97.69 121 THR A CA 1
ATOM 937 C C . THR A 1 121 ? -8.100 -0.389 17.708 1.00 97.69 121 THR A C 1
ATOM 939 O O . THR A 1 121 ? -9.160 0.063 18.130 1.00 97.69 121 THR A O 1
ATOM 942 N N . CYS A 1 122 ? -7.619 -1.559 18.143 1.00 97.75 122 CYS A N 1
ATOM 943 C CA . CYS A 1 122 ? -8.324 -2.372 19.141 1.00 97.75 122 CYS A CA 1
ATOM 944 C C . CYS A 1 122 ? -8.446 -1.662 20.496 1.00 97.75 122 CYS A C 1
ATOM 946 O O . CYS A 1 122 ? -9.532 -1.643 21.072 1.00 97.75 122 CYS A O 1
ATOM 948 N N . ALA A 1 123 ? -7.363 -1.052 20.980 1.00 97.50 123 ALA A N 1
ATOM 949 C CA . ALA A 1 123 ? -7.359 -0.325 22.248 1.00 97.50 123 ALA A CA 1
ATOM 950 C C . ALA A 1 123 ? -8.267 0.918 22.206 1.00 97.50 123 ALA A C 1
ATOM 952 O O . ALA A 1 123 ? -9.021 1.163 23.146 1.00 97.50 123 ALA A O 1
ATOM 953 N N . ILE A 1 124 ? -8.293 1.640 21.082 1.00 97.50 124 ILE A N 1
ATOM 954 C CA . ILE A 1 124 ? -9.223 2.756 20.852 1.00 97.50 124 ILE A CA 1
ATOM 955 C C . ILE A 1 124 ? -10.674 2.260 20.904 1.00 97.50 124 ILE A C 1
ATOM 957 O O . ILE A 1 124 ? -11.534 2.892 21.519 1.00 97.50 124 ILE A O 1
ATOM 961 N N . MET A 1 125 ? -10.970 1.102 20.306 1.00 97.81 125 MET A N 1
ATOM 962 C CA . MET A 1 125 ? -12.307 0.510 20.410 1.00 97.81 125 MET A CA 1
ATOM 963 C C . MET A 1 125 ? -12.638 0.092 21.847 1.00 97.81 125 MET A C 1
ATOM 965 O O . MET A 1 125 ? -13.772 0.296 22.284 1.00 97.81 125 MET A O 1
ATOM 969 N N . ASP A 1 126 ? -11.676 -0.444 22.606 1.00 97.00 126 ASP A N 1
ATOM 970 C CA . ASP A 1 126 ? -11.881 -0.777 24.020 1.00 97.00 126 ASP A CA 1
ATOM 971 C C . ASP A 1 126 ? -12.257 0.479 24.822 1.00 97.00 126 ASP A C 1
ATOM 973 O O . ASP A 1 126 ? -13.238 0.449 25.571 1.00 97.00 126 ASP A O 1
ATOM 977 N N . ALA A 1 127 ? -11.558 1.595 24.594 1.00 96.44 127 ALA A N 1
ATOM 978 C CA . ALA A 1 127 ? -11.840 2.890 25.212 1.00 96.44 127 ALA A CA 1
ATOM 979 C C . ALA A 1 127 ? -13.251 3.406 24.873 1.00 96.44 127 ALA A C 1
ATOM 981 O O . ALA A 1 127 ? -14.050 3.676 25.773 1.00 96.44 127 ALA A O 1
ATOM 982 N N . ILE A 1 128 ? -13.609 3.457 23.586 1.00 97.06 128 ILE A N 1
ATOM 983 C CA . ILE A 1 128 ? -14.917 3.944 23.106 1.00 97.06 128 ILE A CA 1
ATOM 984 C C . ILE A 1 128 ? -16.078 3.133 23.699 1.00 97.06 128 ILE A C 1
ATOM 986 O O . ILE A 1 128 ? -17.096 3.686 24.126 1.00 97.06 128 ILE A O 1
ATOM 990 N N . TYR A 1 129 ? -15.944 1.806 23.747 1.00 96.25 129 TYR A N 1
ATOM 991 C CA . TYR A 1 129 ? -16.975 0.920 24.297 1.00 96.25 129 TYR A CA 1
ATOM 992 C C . TYR A 1 129 ? -16.873 0.730 25.818 1.00 96.25 129 TYR A C 1
ATOM 994 O O . TYR A 1 129 ? -17.662 -0.039 26.377 1.00 96.25 129 TYR A O 1
ATOM 1002 N N . ARG A 1 130 ? -15.946 1.433 26.490 1.00 93.94 130 ARG A N 1
ATOM 1003 C CA . ARG A 1 130 ? -15.692 1.366 27.942 1.00 93.94 130 ARG A CA 1
ATOM 1004 C C . ARG A 1 130 ? -15.474 -0.070 28.421 1.00 93.94 130 ARG A C 1
ATOM 1006 O O . ARG A 1 130 ? -16.035 -0.524 29.422 1.00 93.94 130 ARG A O 1
ATOM 1013 N N . LYS A 1 131 ? -14.705 -0.817 27.636 1.00 94.12 131 LYS A N 1
ATOM 1014 C CA . LYS A 1 131 ? -14.322 -2.208 27.878 1.00 94.12 131 LYS A CA 1
ATOM 1015 C C . LYS A 1 131 ? -12.942 -2.236 28.530 1.00 94.12 131 LYS A C 1
ATOM 1017 O O . LYS A 1 131 ? -12.189 -1.271 28.483 1.00 94.12 131 LYS A O 1
ATOM 1022 N N . LYS A 1 132 ? -12.597 -3.367 29.144 1.00 93.81 132 LYS A N 1
ATOM 1023 C CA . LYS A 1 132 ? -11.231 -3.593 29.629 1.00 93.81 132 LYS A CA 1
ATOM 1024 C C . LYS A 1 132 ? -10.280 -3.658 28.427 1.00 93.81 132 LYS A C 1
ATOM 1026 O O . LYS A 1 132 ? -10.608 -4.352 27.466 1.00 93.81 132 LYS A O 1
ATOM 1031 N N . LEU A 1 133 ? -9.109 -3.025 28.517 1.00 92.69 133 LEU A N 1
ATOM 1032 C CA . LEU A 1 133 ? -8.060 -3.128 27.497 1.00 92.69 133 LEU A CA 1
ATOM 1033 C C . LEU A 1 133 ? -7.739 -4.595 27.159 1.00 92.69 133 LEU A C 1
ATOM 1035 O O . LEU A 1 133 ? -7.594 -5.441 28.050 1.00 92.69 133 LEU A O 1
ATOM 1039 N N . GLY A 1 134 ? -7.646 -4.886 25.863 1.00 92.94 134 GLY A N 1
ATOM 1040 C CA . GLY A 1 134 ? -7.452 -6.222 25.308 1.00 92.94 134 GLY A CA 1
ATOM 1041 C C . GLY A 1 134 ? -8.743 -7.029 25.134 1.00 92.94 134 GLY A C 1
ATOM 1042 O O . GLY A 1 134 ? -8.664 -8.249 24.935 1.00 92.94 134 GLY A O 1
ATOM 1043 N N . THR A 1 135 ? -9.923 -6.398 25.229 1.00 96.38 135 THR A N 1
ATOM 1044 C CA . THR A 1 135 ? -11.195 -7.083 24.934 1.00 96.38 135 THR A CA 1
ATOM 1045 C C . THR A 1 135 ? -11.348 -7.277 23.430 1.00 96.38 135 THR A C 1
ATOM 1047 O O . THR A 1 135 ? -11.652 -8.390 22.978 1.00 96.38 135 THR A O 1
ATOM 1050 N N . TYR A 1 136 ? -11.094 -6.223 22.657 1.00 96.75 136 TYR A N 1
ATOM 1051 C CA . TYR A 1 136 ? -10.986 -6.330 21.211 1.00 96.75 136 TYR A CA 1
ATOM 1052 C C . TYR A 1 136 ? -9.640 -6.928 20.796 1.00 96.75 136 TYR A C 1
ATOM 1054 O O . TYR A 1 136 ? -8.577 -6.566 21.296 1.00 96.75 136 TYR A O 1
ATOM 1062 N N . LYS A 1 137 ? -9.701 -7.894 19.880 1.00 96.81 137 LYS A N 1
ATOM 1063 C CA . LYS A 1 137 ? -8.559 -8.625 19.328 1.00 96.81 137 LYS A CA 1
ATOM 1064 C C . LYS A 1 137 ? -8.755 -8.823 17.839 1.00 96.81 137 LYS A C 1
ATOM 1066 O O . LYS A 1 137 ? -9.884 -9.022 17.384 1.00 96.81 137 LYS A O 1
ATOM 1071 N N . THR A 1 138 ? -7.658 -8.852 17.097 1.00 96.94 138 THR A N 1
ATOM 1072 C CA . THR A 1 138 ? -7.680 -9.158 15.670 1.00 96.94 138 THR A CA 1
ATOM 1073 C C . THR A 1 138 ? -7.275 -10.592 15.355 1.00 96.94 138 THR A C 1
ATOM 1075 O O . THR A 1 138 ? -6.551 -11.249 16.099 1.00 96.94 138 THR A O 1
ATOM 1078 N N . HIS A 1 139 ? -7.800 -11.077 14.239 1.00 96.06 139 HIS A N 1
ATOM 1079 C CA . HIS A 1 139 ? -7.500 -12.341 13.579 1.00 96.06 139 HIS A CA 1
ATOM 1080 C C . HIS A 1 139 ? -7.584 -12.121 12.059 1.00 96.06 139 HIS A C 1
ATOM 1082 O O . HIS A 1 139 ? -7.856 -11.002 11.613 1.00 96.06 139 HIS A O 1
ATOM 1088 N N . ASP A 1 140 ? -7.328 -13.165 11.267 1.00 94.81 140 ASP A N 1
ATOM 1089 C CA . ASP A 1 140 ? -7.461 -13.135 9.802 1.00 94.81 140 ASP A CA 1
ATOM 1090 C C . ASP A 1 140 ? -6.682 -11.981 9.155 1.00 94.81 140 ASP A C 1
ATOM 1092 O O . ASP A 1 140 ? -7.214 -11.162 8.401 1.00 94.81 140 ASP A O 1
ATOM 1096 N N . PHE A 1 141 ? -5.406 -11.887 9.522 1.00 94.00 141 PHE A N 1
ATOM 1097 C CA . PHE A 1 141 ? -4.512 -10.851 9.035 1.00 94.00 141 PHE A CA 1
ATOM 1098 C C . PHE A 1 141 ? -3.960 -11.211 7.654 1.00 94.00 141 PHE A C 1
ATOM 1100 O O . PHE A 1 141 ? -3.323 -12.252 7.487 1.00 94.00 141 PHE A O 1
ATOM 1107 N N . TYR A 1 142 ? -4.144 -10.317 6.683 1.00 93.75 142 TYR A N 1
ATOM 1108 C CA . TYR A 1 142 ? -3.660 -10.496 5.316 1.00 93.75 142 TYR A CA 1
ATOM 1109 C C . TYR A 1 142 ? -3.072 -9.202 4.765 1.00 93.75 142 TYR A C 1
ATOM 1111 O O . TYR A 1 142 ? -3.716 -8.155 4.792 1.00 93.75 142 TYR A O 1
ATOM 1119 N N . ILE A 1 143 ? -1.872 -9.285 4.192 1.00 93.94 143 ILE A N 1
ATOM 1120 C CA . ILE A 1 143 ? -1.334 -8.216 3.350 1.00 93.94 143 ILE A CA 1
ATOM 1121 C C . ILE A 1 143 ? -2.056 -8.287 2.002 1.00 93.94 143 ILE A C 1
ATOM 1123 O O . ILE A 1 143 ? -2.049 -9.320 1.335 1.00 93.94 143 ILE A O 1
ATOM 1127 N N . GLN A 1 144 ? -2.709 -7.194 1.618 1.00 94.19 144 GLN A N 1
ATOM 1128 C CA . GLN A 1 144 ? -3.442 -7.101 0.355 1.00 94.19 144 GLN A CA 1
ATOM 1129 C C . GLN A 1 144 ? -2.558 -6.612 -0.784 1.00 94.19 144 GLN A C 1
ATOM 1131 O O . GLN A 1 144 ? -2.735 -7.047 -1.922 1.00 94.19 144 GLN A O 1
ATOM 1136 N N . MET A 1 145 ? -1.648 -5.685 -0.484 1.00 93.81 145 MET A N 1
ATOM 1137 C CA . MET A 1 145 ? -0.776 -5.061 -1.469 1.00 93.81 145 MET A CA 1
ATOM 1138 C C . MET A 1 145 ? 0.408 -4.374 -0.789 1.00 93.81 145 MET A C 1
ATOM 1140 O O . MET A 1 145 ? 0.248 -3.728 0.245 1.00 93.81 145 MET A O 1
ATOM 1144 N N . MET A 1 146 ? 1.575 -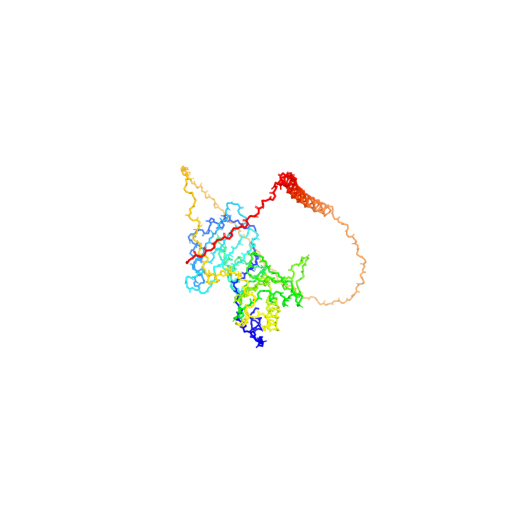4.459 -1.410 1.00 95.25 146 MET A N 1
ATOM 1145 C CA . MET A 1 146 ? 2.757 -3.665 -1.116 1.00 95.25 146 MET A CA 1
ATOM 1146 C C . MET A 1 146 ? 3.125 -2.878 -2.369 1.00 95.25 146 MET A C 1
ATOM 1148 O O . MET A 1 146 ? 3.129 -3.424 -3.476 1.00 95.25 146 MET A O 1
ATOM 1152 N N . ASN A 1 147 ? 3.419 -1.599 -2.168 1.00 95.75 147 ASN A N 1
ATOM 1153 C CA . ASN A 1 147 ? 3.948 -0.709 -3.186 1.00 95.75 147 ASN A CA 1
ATOM 1154 C C . ASN A 1 147 ? 5.397 -0.410 -2.837 1.00 95.75 147 ASN A C 1
ATOM 1156 O O . ASN A 1 147 ? 5.680 0.071 -1.734 1.00 95.75 147 ASN A O 1
ATOM 1160 N N . THR A 1 148 ? 6.305 -0.649 -3.770 1.00 97.06 148 THR A N 1
ATOM 1161 C CA . THR A 1 148 ? 7.732 -0.400 -3.581 1.00 97.06 148 THR A CA 1
ATOM 1162 C C . THR A 1 148 ? 8.280 0.458 -4.705 1.00 97.06 148 THR A C 1
ATOM 1164 O O . THR A 1 148 ? 7.726 0.476 -5.804 1.00 97.06 148 THR A O 1
ATOM 1167 N N . ASN A 1 149 ? 9.375 1.154 -4.431 1.00 96.75 149 ASN A N 1
ATOM 1168 C CA . ASN A 1 149 ? 10.133 1.882 -5.436 1.00 96.75 149 ASN A CA 1
ATOM 1169 C C . ASN A 1 149 ? 11.636 1.659 -5.249 1.00 96.75 149 ASN A C 1
ATOM 1171 O O . ASN A 1 149 ? 12.089 1.313 -4.158 1.00 96.75 149 ASN A O 1
ATOM 1175 N N . PHE A 1 150 ? 12.371 1.804 -6.343 1.00 97.19 150 PHE A N 1
ATOM 1176 C CA . PHE A 1 150 ? 13.830 1.873 -6.404 1.00 97.19 150 PHE A CA 1
ATOM 1177 C C . PHE A 1 150 ? 14.218 2.603 -7.699 1.00 97.19 150 PHE A C 1
ATOM 1179 O O . PHE A 1 150 ? 13.349 2.887 -8.522 1.00 97.19 150 PHE A O 1
ATOM 1186 N N . SER A 1 151 ? 15.491 2.927 -7.891 1.00 96.25 151 SER A N 1
ATOM 1187 C CA . SER A 1 151 ? 16.003 3.558 -9.112 1.00 96.25 151 SER A CA 1
ATOM 1188 C C . SER A 1 151 ? 17.168 2.757 -9.670 1.00 96.25 151 SER A C 1
ATOM 1190 O O . SER A 1 151 ? 17.911 2.155 -8.900 1.00 96.25 151 SER A O 1
ATOM 1192 N N . VAL A 1 152 ? 17.348 2.749 -10.989 1.00 93.31 152 VAL A N 1
ATOM 1193 C CA . VAL A 1 152 ? 18.523 2.137 -11.631 1.00 93.31 152 VAL A CA 1
ATOM 1194 C C . VAL A 1 152 ? 19.680 3.110 -11.874 1.00 93.31 152 VAL A C 1
ATOM 1196 O O . VAL A 1 152 ? 20.702 2.697 -12.405 1.00 93.31 152 VAL A O 1
ATOM 1199 N N . ASN A 1 153 ? 19.543 4.373 -11.446 1.00 90.81 153 ASN A N 1
ATOM 1200 C CA . ASN A 1 153 ? 20.569 5.427 -11.537 1.00 90.81 153 ASN A CA 1
ATOM 1201 C C . ASN A 1 153 ? 21.101 5.711 -12.958 1.00 90.81 153 ASN A C 1
ATOM 1203 O O . ASN A 1 153 ? 22.154 6.325 -13.100 1.00 90.81 153 ASN A O 1
ATOM 1207 N N . SER A 1 154 ? 20.351 5.320 -13.990 1.00 91.69 154 SER A N 1
ATOM 1208 C CA . SER A 1 154 ? 20.658 5.570 -15.400 1.00 91.69 154 SER A CA 1
ATOM 1209 C C . SER A 1 154 ? 19.384 5.992 -16.132 1.00 91.69 154 SER A C 1
ATOM 1211 O O . SER A 1 154 ? 18.291 5.531 -15.787 1.00 91.69 154 SER A O 1
ATOM 1213 N N . GLN A 1 155 ? 19.518 6.851 -17.146 1.00 93.44 155 GLN A N 1
ATOM 1214 C CA . GLN A 1 155 ? 18.405 7.183 -18.035 1.00 93.44 155 GLN A CA 1
ATOM 1215 C C . GLN A 1 155 ? 18.165 6.033 -19.014 1.00 93.44 155 GLN A C 1
ATOM 1217 O O . GLN A 1 155 ? 19.100 5.484 -19.593 1.00 93.44 155 GLN A O 1
ATOM 1222 N N . LEU A 1 156 ? 16.901 5.668 -19.190 1.00 94.50 156 LEU A N 1
ATOM 1223 C CA . LEU A 1 156 ? 16.464 4.513 -19.954 1.00 94.50 156 LEU A CA 1
ATOM 1224 C C . LEU A 1 156 ? 15.657 4.931 -21.180 1.00 94.50 156 LEU A C 1
ATOM 1226 O O . LEU A 1 156 ? 14.667 5.662 -21.085 1.00 94.50 156 LEU A O 1
ATOM 1230 N N . ASN A 1 157 ? 15.991 4.353 -22.327 1.00 93.62 157 ASN A N 1
ATOM 1231 C CA . ASN A 1 157 ? 15.199 4.495 -23.535 1.00 93.62 157 ASN A CA 1
ATOM 1232 C C . ASN A 1 157 ? 13.944 3.606 -23.458 1.00 93.62 157 ASN A C 1
ATOM 1234 O O . ASN A 1 157 ? 14.007 2.381 -23.582 1.00 93.62 157 ASN A O 1
ATOM 1238 N N . LYS A 1 158 ? 12.769 4.231 -23.292 1.00 92.88 158 LYS A N 1
ATOM 1239 C CA . LYS A 1 158 ? 11.463 3.555 -23.126 1.00 92.88 158 LYS A CA 1
ATOM 1240 C C . LYS A 1 158 ? 11.172 2.524 -24.223 1.00 92.88 158 LYS A C 1
ATOM 1242 O O . LYS A 1 158 ? 10.658 1.442 -23.928 1.00 92.88 158 LYS A O 1
ATOM 1247 N N . ARG A 1 159 ? 11.500 2.838 -25.483 1.00 92.81 159 ARG A N 1
ATOM 1248 C CA . ARG A 1 159 ? 11.257 1.949 -26.633 1.00 92.81 159 ARG A CA 1
ATOM 1249 C C . ARG A 1 159 ? 12.176 0.732 -26.582 1.00 92.81 159 ARG A C 1
ATOM 1251 O O . ARG A 1 159 ? 11.693 -0.393 -26.732 1.00 92.81 159 ARG A O 1
ATOM 1258 N N . LYS A 1 160 ? 13.466 0.946 -26.301 1.00 95.31 160 LYS A N 1
ATOM 1259 C CA . LYS A 1 160 ? 14.462 -0.128 -26.173 1.00 95.31 160 LYS A CA 1
ATOM 1260 C C . LYS A 1 160 ? 14.167 -1.017 -24.951 1.00 95.31 160 LYS A C 1
ATOM 1262 O O . LYS A 1 160 ? 14.164 -2.239 -25.086 1.00 95.31 160 LYS A O 1
ATOM 1267 N N . VAL A 1 161 ? 13.764 -0.442 -23.809 1.00 95.31 161 VAL A N 1
ATOM 1268 C CA . VAL A 1 161 ? 13.273 -1.197 -22.633 1.00 95.31 161 VAL A CA 1
ATOM 1269 C C . VAL A 1 161 ? 12.057 -2.051 -22.991 1.00 95.31 161 VAL A C 1
ATOM 1271 O O . VAL A 1 161 ? 12.021 -3.242 -22.686 1.00 95.31 161 VAL A O 1
ATOM 1274 N N . HIS A 1 162 ? 11.053 -1.476 -23.659 1.00 95.56 162 HIS A N 1
ATOM 1275 C CA . HIS A 1 162 ? 9.873 -2.228 -24.084 1.00 95.56 162 HIS A CA 1
ATOM 1276 C C . HIS A 1 162 ? 10.244 -3.406 -24.999 1.00 95.56 162 HIS A C 1
ATOM 1278 O O . HIS A 1 162 ? 9.732 -4.511 -24.809 1.00 95.56 162 HIS A O 1
ATOM 1284 N N . ALA A 1 163 ? 11.151 -3.190 -25.957 1.00 95.12 163 ALA A N 1
ATOM 1285 C CA . ALA A 1 163 ? 11.645 -4.240 -26.841 1.00 95.12 163 ALA A CA 1
ATOM 1286 C C . ALA A 1 163 ? 12.379 -5.352 -26.067 1.00 95.12 163 ALA A C 1
ATOM 1288 O O . ALA A 1 163 ? 12.038 -6.523 -26.238 1.00 95.12 163 ALA A O 1
ATOM 1289 N N . ALA A 1 164 ? 13.302 -4.998 -25.164 1.00 95.06 164 ALA A N 1
ATOM 1290 C CA . ALA A 1 164 ? 14.040 -5.950 -24.327 1.00 95.06 164 ALA A CA 1
ATOM 1291 C C . ALA A 1 164 ? 13.101 -6.829 -23.482 1.00 95.06 164 ALA A C 1
ATOM 1293 O O . ALA A 1 164 ? 13.236 -8.051 -23.433 1.00 95.06 164 ALA A O 1
ATOM 1294 N N . MET A 1 165 ? 12.082 -6.218 -22.871 1.00 94.88 165 MET A N 1
ATOM 1295 C CA . MET A 1 165 ? 11.104 -6.931 -22.044 1.00 94.88 165 MET A CA 1
ATOM 1296 C C . MET A 1 165 ? 10.243 -7.895 -22.873 1.00 94.88 165 MET A C 1
ATOM 1298 O O . MET A 1 165 ? 9.988 -9.024 -22.452 1.00 94.88 165 MET A O 1
ATOM 1302 N N . ARG A 1 166 ? 9.830 -7.489 -24.082 1.00 93.19 166 ARG A N 1
ATOM 1303 C CA . ARG A 1 166 ? 9.055 -8.343 -24.999 1.00 93.19 166 ARG A CA 1
ATOM 1304 C C . ARG A 1 166 ? 9.851 -9.542 -25.509 1.00 93.19 166 ARG A C 1
ATOM 1306 O O . ARG A 1 166 ? 9.268 -10.609 -25.672 1.00 93.19 166 ARG A O 1
ATOM 1313 N N . GLN A 1 167 ? 11.160 -9.398 -25.714 1.00 92.62 167 GLN A N 1
ATOM 1314 C CA . GLN A 1 167 ? 12.034 -10.514 -26.102 1.00 92.62 167 GLN A CA 1
ATOM 1315 C C . GLN A 1 167 ? 12.117 -11.608 -25.025 1.00 92.62 167 GLN A C 1
ATOM 1317 O O . GLN A 1 167 ? 12.425 -12.756 -25.336 1.00 92.62 167 GLN A O 1
ATOM 1322 N N . ARG A 1 168 ? 11.809 -11.275 -23.766 1.00 87.62 168 ARG A N 1
ATOM 1323 C CA . ARG A 1 168 ? 11.792 -12.199 -22.620 1.00 87.62 168 ARG A CA 1
ATOM 1324 C C . ARG A 1 168 ? 10.382 -12.639 -22.218 1.00 87.62 168 ARG A C 1
ATOM 1326 O O . ARG A 1 168 ? 10.170 -13.034 -21.076 1.00 87.62 168 ARG A O 1
ATOM 1333 N N . ASP A 1 169 ? 9.431 -12.558 -23.151 1.00 83.88 169 ASP A N 1
ATOM 1334 C CA . ASP A 1 169 ? 8.026 -12.960 -22.979 1.00 83.88 169 ASP A CA 1
ATOM 1335 C C . ASP A 1 169 ? 7.302 -12.251 -21.813 1.00 83.88 169 ASP A C 1
ATOM 1337 O O . ASP A 1 169 ? 6.333 -12.749 -21.237 1.00 83.88 169 ASP A O 1
ATOM 1341 N N . MET A 1 170 ? 7.751 -11.044 -21.449 1.00 87.44 170 MET A N 1
ATOM 1342 C CA . MET A 1 170 ? 7.032 -10.202 -20.495 1.00 87.44 170 MET A CA 1
ATOM 1343 C C . MET A 1 170 ? 6.003 -9.339 -21.224 1.00 87.44 170 MET A C 1
ATOM 1345 O O . MET A 1 170 ? 6.283 -8.730 -22.259 1.00 87.44 170 MET A O 1
ATOM 1349 N N . GLU A 1 171 ? 4.798 -9.218 -20.661 1.00 90.75 171 GLU A N 1
ATOM 1350 C CA . GLU A 1 171 ? 3.795 -8.302 -21.205 1.00 90.75 171 GLU A CA 1
ATOM 1351 C C . GLU A 1 171 ? 4.180 -6.858 -20.861 1.00 90.75 171 GLU A C 1
ATOM 1353 O O . GLU A 1 171 ? 3.867 -6.359 -19.777 1.00 90.75 171 GLU A O 1
ATOM 1358 N N . ALA A 1 172 ? 4.860 -6.200 -21.798 1.00 94.69 172 ALA A N 1
ATOM 1359 C CA . ALA A 1 172 ? 5.212 -4.787 -21.736 1.00 94.69 172 ALA A CA 1
ATOM 1360 C C . ALA A 1 172 ? 4.248 -3.943 -22.582 1.00 94.69 172 ALA A C 1
ATOM 1362 O O . ALA A 1 172 ? 3.811 -4.358 -23.655 1.00 94.69 172 ALA A O 1
ATOM 1363 N N . THR A 1 173 ? 3.879 -2.760 -22.108 1.00 94.94 173 THR A N 1
ATOM 1364 C CA . THR A 1 173 ? 3.037 -1.797 -22.832 1.00 94.94 173 THR A CA 1
ATOM 1365 C C . THR A 1 173 ? 3.552 -0.392 -22.558 1.00 94.94 173 THR A C 1
ATOM 1367 O O . THR A 1 173 ? 3.828 -0.064 -21.406 1.00 94.94 173 THR A O 1
ATOM 1370 N N . ILE A 1 174 ? 3.647 0.438 -23.594 1.00 92.81 174 ILE A N 1
ATOM 1371 C CA . ILE A 1 174 ? 3.885 1.879 -23.465 1.00 92.81 174 ILE A CA 1
ATOM 1372 C C . ILE A 1 174 ? 2.519 2.560 -23.615 1.00 92.81 174 ILE A C 1
ATOM 1374 O O . ILE A 1 174 ? 1.992 2.598 -24.724 1.00 92.81 174 ILE A O 1
ATOM 1378 N N . PRO A 1 175 ? 1.865 2.974 -22.519 1.00 88.88 175 PRO A N 1
ATOM 1379 C CA . PRO A 1 175 ? 0.581 3.656 -22.601 1.00 88.88 175 PRO A CA 1
ATOM 1380 C C . PRO A 1 175 ? 0.759 5.126 -23.008 1.00 88.88 175 PRO A C 1
ATOM 1382 O O . PRO A 1 175 ? 1.540 5.839 -22.393 1.00 88.88 175 PRO A O 1
ATOM 1385 N N . ASP A 1 176 ? -0.067 5.624 -23.930 1.00 86.19 176 ASP A N 1
ATOM 1386 C CA . ASP A 1 176 ? -0.060 7.051 -24.321 1.00 86.19 176 ASP A CA 1
ATOM 1387 C C . ASP A 1 176 ? -0.421 7.999 -23.162 1.00 86.19 176 ASP A C 1
ATOM 1389 O O . ASP A 1 176 ? -0.176 9.202 -23.206 1.00 86.19 176 ASP A O 1
ATOM 1393 N N . THR A 1 177 ? -1.057 7.464 -22.118 1.00 86.44 177 THR A N 1
ATOM 1394 C CA . THR A 1 177 ? -1.575 8.231 -20.981 1.00 86.44 177 THR A CA 1
ATOM 1395 C C . THR A 1 177 ? -0.595 8.347 -19.817 1.00 86.44 177 THR A C 1
ATOM 1397 O O . THR A 1 177 ? -0.920 9.019 -18.842 1.00 86.44 177 THR A O 1
ATOM 1400 N N . HIS A 1 178 ? 0.527 7.620 -19.831 1.00 83.19 178 HIS A N 1
ATOM 1401 C CA . HIS A 1 178 ? 1.428 7.552 -18.681 1.00 83.19 178 HIS A CA 1
ATOM 1402 C C . HIS A 1 178 ? 2.892 7.385 -19.126 1.00 83.19 178 HIS A C 1
ATOM 1404 O O . HIS A 1 178 ? 3.163 6.531 -19.963 1.00 83.19 178 HIS A O 1
ATOM 1410 N N . PRO A 1 179 ? 3.850 8.129 -18.540 1.00 90.19 179 PRO A N 1
ATOM 1411 C CA . PRO A 1 179 ? 5.226 8.192 -19.046 1.00 90.19 179 PRO A CA 1
ATOM 1412 C C . PRO A 1 179 ? 6.032 6.897 -18.855 1.00 90.19 179 PRO A C 1
ATOM 1414 O O . PRO A 1 179 ? 7.033 6.688 -19.533 1.00 90.19 179 PRO A O 1
ATOM 1417 N N . ALA A 1 180 ? 5.617 6.012 -17.946 1.00 95.31 180 ALA A N 1
ATOM 1418 C CA . ALA A 1 180 ? 6.320 4.755 -17.684 1.00 95.31 180 ALA A CA 1
ATOM 1419 C C . ALA A 1 180 ? 5.943 3.613 -18.637 1.00 95.31 180 ALA A C 1
ATOM 1421 O O . ALA A 1 180 ? 4.768 3.403 -18.953 1.00 95.31 180 ALA A O 1
ATOM 1422 N N . VAL A 1 181 ? 6.927 2.766 -18.943 1.00 96.38 181 VAL A N 1
ATOM 1423 C CA . VAL A 1 181 ? 6.706 1.441 -19.528 1.00 96.38 181 VAL A CA 1
ATOM 1424 C C . VAL A 1 181 ? 6.041 0.554 -18.476 1.00 96.38 181 VAL A C 1
ATOM 1426 O O . VAL A 1 181 ? 6.604 0.286 -17.412 1.00 96.38 181 VAL A O 1
ATOM 1429 N N . ARG A 1 182 ? 4.825 0.088 -18.764 1.00 96.81 182 ARG A N 1
ATOM 1430 C CA . ARG A 1 182 ? 4.061 -0.797 -17.883 1.00 96.81 182 ARG A CA 1
ATOM 1431 C C . ARG A 1 182 ? 4.362 -2.252 -18.210 1.00 96.81 182 ARG A C 1
ATOM 1433 O O . ARG A 1 182 ? 4.050 -2.720 -19.300 1.00 96.81 182 ARG A O 1
ATOM 1440 N N . LEU A 1 183 ? 4.871 -2.982 -17.230 1.00 95.31 183 LEU A N 1
ATOM 1441 C CA . LEU A 1 183 ? 5.164 -4.407 -17.304 1.00 95.31 183 LEU A CA 1
ATOM 1442 C C . LEU A 1 183 ? 4.180 -5.188 -16.430 1.00 95.31 183 LEU A C 1
ATOM 1444 O O . LEU A 1 183 ? 3.831 -4.757 -15.326 1.00 95.31 183 LEU A O 1
ATOM 1448 N N . LYS A 1 184 ? 3.747 -6.360 -16.896 1.00 93.19 184 LYS A N 1
ATOM 1449 C CA . LYS A 1 184 ? 3.053 -7.348 -16.063 1.00 93.19 184 LYS A CA 1
ATOM 1450 C C . LYS A 1 184 ? 3.933 -8.580 -15.908 1.00 93.19 184 LYS A C 1
ATOM 1452 O O . LYS A 1 184 ? 4.009 -9.404 -16.816 1.00 93.19 184 LYS A O 1
ATOM 1457 N N . VAL A 1 185 ? 4.556 -8.709 -14.743 1.00 90.44 185 VAL A N 1
ATOM 1458 C CA . VAL A 1 185 ? 5.450 -9.825 -14.428 1.00 90.44 185 VAL A CA 1
ATOM 1459 C C . VAL A 1 185 ? 4.616 -10.986 -13.881 1.00 90.44 185 VAL A C 1
ATOM 1461 O O . VAL A 1 185 ? 3.886 -10.779 -12.903 1.00 90.44 185 VAL A O 1
ATOM 1464 N N . PRO A 1 186 ? 4.658 -12.178 -14.501 1.00 85.94 186 PRO A N 1
ATOM 1465 C CA . PRO A 1 186 ? 3.983 -13.353 -13.968 1.00 85.94 186 PRO A CA 1
ATOM 1466 C C . PRO A 1 186 ? 4.618 -13.769 -12.640 1.00 85.94 186 PRO A C 1
ATOM 1468 O O . PRO A 1 186 ? 5.837 -13.761 -12.493 1.00 85.94 186 PRO A O 1
ATOM 1471 N N . VAL A 1 187 ? 3.785 -14.132 -11.669 1.00 82.81 187 VAL A N 1
ATOM 1472 C CA . VAL A 1 187 ? 4.237 -14.671 -10.384 1.00 82.81 187 VAL A CA 1
ATOM 1473 C C . VAL A 1 187 ? 3.655 -16.063 -10.182 1.00 82.81 187 VAL A C 1
ATOM 1475 O O . VAL A 1 187 ? 2.442 -16.264 -10.247 1.00 82.81 187 VAL A O 1
ATOM 1478 N N . GLU A 1 188 ? 4.524 -17.041 -9.946 1.00 72.75 188 GLU A N 1
ATOM 1479 C CA . GLU A 1 188 ? 4.105 -18.414 -9.675 1.00 72.75 188 GLU A CA 1
ATOM 1480 C C . GLU A 1 188 ? 3.513 -18.544 -8.262 1.00 72.75 188 GLU A C 1
ATOM 1482 O O . GLU A 1 188 ? 3.937 -17.881 -7.317 1.00 72.75 188 GLU A O 1
ATOM 1487 N N . GLY A 1 189 ? 2.531 -19.435 -8.095 1.00 63.59 189 GLY A N 1
ATOM 1488 C CA . GLY A 1 189 ? 2.048 -19.842 -6.769 1.00 63.59 189 GLY A CA 1
ATOM 1489 C C . GLY A 1 189 ? 0.795 -19.134 -6.246 1.00 63.59 189 GLY A C 1
ATOM 1490 O O . GLY A 1 189 ? 0.275 -19.530 -5.198 1.00 63.59 189 GLY A O 1
ATOM 1491 N N . ARG A 1 190 ? 0.221 -18.169 -6.973 1.00 64.94 190 ARG A N 1
ATOM 1492 C CA . ARG A 1 190 ? -1.121 -17.658 -6.658 1.00 64.94 190 ARG A CA 1
ATOM 1493 C C . ARG A 1 190 ? -2.179 -18.678 -7.104 1.00 64.94 190 ARG A C 1
ATOM 1495 O O . ARG A 1 190 ? -2.445 -18.872 -8.278 1.00 64.94 190 ARG A O 1
ATOM 1502 N N . LYS A 1 191 ? -2.788 -19.388 -6.150 1.00 45.53 191 LYS A N 1
ATOM 1503 C CA . LYS A 1 191 ? -3.916 -20.300 -6.416 1.00 45.53 191 LYS A CA 1
ATOM 1504 C C . LYS A 1 191 ? -5.232 -19.540 -6.252 1.00 45.53 191 LYS A C 1
ATOM 1506 O O . LYS A 1 191 ? -5.747 -19.424 -5.142 1.00 45.53 191 LYS A O 1
ATOM 1511 N N . GLY A 1 192 ? -5.787 -19.025 -7.346 1.00 50.53 192 GLY A N 1
ATOM 1512 C CA . GLY A 1 192 ? -7.093 -18.362 -7.363 1.00 50.53 192 GLY A CA 1
ATOM 1513 C C . GLY A 1 192 ? -7.786 -18.508 -8.716 1.00 50.53 192 GLY A C 1
ATOM 1514 O O . GLY A 1 192 ? -7.135 -18.602 -9.744 1.00 50.53 192 GLY A O 1
ATOM 1515 N N . LYS A 1 193 ? -9.125 -18.528 -8.737 1.00 44.88 193 LYS A N 1
ATOM 1516 C CA . LYS A 1 193 ? -9.939 -18.702 -9.961 1.00 44.88 193 LYS A CA 1
ATOM 1517 C C . LYS A 1 193 ? -9.860 -17.530 -10.967 1.00 44.88 193 LYS A C 1
ATOM 1519 O O . LYS A 1 193 ? -10.572 -17.566 -11.962 1.00 44.88 193 LYS A O 1
ATOM 1524 N N . ASN A 1 194 ? -9.029 -16.510 -10.729 1.00 43.75 194 ASN A N 1
ATOM 1525 C CA . ASN A 1 194 ? -8.957 -15.299 -11.550 1.00 43.75 194 ASN A CA 1
ATOM 1526 C C . ASN A 1 194 ? -7.530 -15.045 -12.061 1.00 43.75 194 ASN A C 1
ATOM 1528 O O . ASN A 1 194 ? -6.586 -15.031 -11.285 1.00 43.75 194 ASN A O 1
ATOM 1532 N N . ILE A 1 195 ? -7.442 -14.754 -13.361 1.00 46.75 195 ILE A N 1
ATOM 1533 C CA . ILE A 1 195 ? -6.285 -14.589 -14.272 1.00 46.75 195 ILE A CA 1
ATOM 1534 C C . ILE A 1 195 ? -5.234 -13.514 -13.873 1.00 46.75 195 ILE A C 1
ATOM 1536 O O . ILE A 1 195 ? -4.329 -13.195 -14.639 1.00 46.75 195 ILE A O 1
ATOM 1540 N N . THR A 1 196 ? -5.282 -12.934 -12.674 1.00 53.66 196 THR A N 1
ATOM 1541 C CA . THR A 1 196 ? -4.382 -11.830 -12.277 1.00 53.66 196 THR A CA 1
ATOM 1542 C C . THR A 1 196 ? -3.233 -12.285 -11.376 1.00 53.66 196 THR A C 1
ATOM 1544 O O . THR A 1 196 ? -2.956 -11.674 -10.339 1.00 53.66 196 THR A O 1
ATOM 1547 N N . ASP A 1 197 ? -2.525 -13.334 -11.787 1.00 69.75 197 ASP A N 1
ATOM 1548 C CA . ASP A 1 197 ? -1.300 -13.813 -11.129 1.00 69.75 197 ASP A CA 1
ATOM 1549 C C . ASP A 1 197 ? -0.083 -13.019 -11.594 1.00 69.75 197 ASP A C 1
ATOM 1551 O O . ASP A 1 197 ? 0.921 -13.553 -12.060 1.00 69.75 197 ASP A O 1
ATOM 1555 N N . ARG A 1 198 ? -0.223 -11.693 -11.559 1.00 85.81 198 ARG A N 1
ATOM 1556 C CA . ARG A 1 198 ? 0.787 -10.778 -12.069 1.00 85.81 198 ARG A CA 1
ATOM 1557 C C . ARG A 1 198 ? 1.017 -9.632 -11.107 1.00 85.81 198 ARG A C 1
ATOM 1559 O O . ARG A 1 198 ? 0.082 -9.129 -10.476 1.00 85.81 198 ARG A O 1
ATOM 1566 N N . VAL A 1 199 ? 2.272 -9.228 -11.026 1.00 92.31 199 VAL A N 1
ATOM 1567 C CA . VAL A 1 199 ? 2.720 -7.998 -10.381 1.00 92.31 199 VAL A CA 1
ATOM 1568 C C . VAL A 1 199 ? 2.876 -6.948 -11.475 1.00 92.31 199 VAL A C 1
ATOM 1570 O O . VAL A 1 199 ? 3.306 -7.261 -12.586 1.00 92.31 199 VAL A O 1
ATOM 1573 N N . THR A 1 200 ? 2.466 -5.711 -11.200 1.00 95.38 200 THR A N 1
ATOM 1574 C CA . THR A 1 200 ? 2.660 -4.615 -12.156 1.00 95.38 200 THR A CA 1
ATOM 1575 C C . THR A 1 200 ? 3.949 -3.892 -11.807 1.00 95.38 200 THR A C 1
ATOM 1577 O O . THR A 1 200 ? 4.132 -3.495 -10.657 1.00 95.38 200 THR A O 1
ATOM 1580 N N . VAL A 1 201 ? 4.816 -3.709 -12.798 1.00 97.25 201 VAL A N 1
ATOM 1581 C CA . VAL A 1 201 ? 6.033 -2.904 -12.675 1.00 97.25 201 VAL A CA 1
ATOM 1582 C C . VAL A 1 201 ? 5.931 -1.724 -13.631 1.00 97.25 201 VAL A C 1
ATOM 1584 O O . VAL A 1 201 ? 5.484 -1.882 -14.764 1.00 97.25 201 VAL A O 1
ATOM 1587 N N . LEU A 1 202 ? 6.287 -0.535 -13.165 1.00 97.56 202 LEU A N 1
ATOM 1588 C CA . LEU A 1 202 ? 6.334 0.689 -13.957 1.00 97.56 202 LEU A CA 1
ATOM 1589 C C . LEU A 1 202 ? 7.787 1.141 -14.021 1.00 97.56 202 LEU A C 1
ATOM 1591 O O . LEU A 1 202 ? 8.375 1.401 -12.975 1.00 97.56 202 LEU A O 1
ATOM 1595 N N . VAL A 1 203 ? 8.350 1.212 -15.224 1.00 97.19 203 VAL A N 1
ATOM 1596 C CA . VAL A 1 203 ? 9.733 1.648 -15.466 1.00 97.19 203 VAL A CA 1
ATOM 1597 C C . VAL A 1 203 ? 9.701 3.017 -16.134 1.00 97.19 203 VAL A C 1
ATOM 1599 O O . VAL A 1 203 ? 9.134 3.156 -17.219 1.00 97.19 203 VAL A O 1
ATOM 1602 N N . PHE A 1 204 ? 10.267 4.028 -15.483 1.00 96.38 204 PHE A N 1
ATOM 1603 C CA . PHE A 1 204 ? 10.306 5.399 -15.987 1.00 96.38 204 PHE A CA 1
ATOM 1604 C C . PHE A 1 204 ? 11.606 5.657 -16.755 1.00 96.38 204 PHE A C 1
ATOM 1606 O O . PHE A 1 204 ? 12.645 5.083 -16.431 1.00 96.38 204 PHE A O 1
ATOM 1613 N N . ALA A 1 205 ? 11.549 6.539 -17.759 1.00 93.56 205 ALA A N 1
ATOM 1614 C CA . ALA A 1 205 ? 12.716 6.915 -18.566 1.00 93.56 205 ALA A CA 1
ATOM 1615 C C . ALA A 1 205 ? 13.847 7.503 -17.715 1.00 93.56 205 ALA A C 1
ATOM 1617 O O . ALA A 1 205 ? 15.017 7.282 -17.984 1.00 93.56 205 ALA A O 1
ATOM 1618 N N . THR A 1 206 ? 13.504 8.203 -16.637 1.00 93.44 206 THR A N 1
ATOM 1619 C CA . THR A 1 206 ? 14.472 8.829 -15.732 1.00 93.44 206 THR A CA 1
ATOM 1620 C C . THR A 1 206 ? 15.202 7.834 -14.820 1.00 93.44 206 THR A C 1
ATOM 1622 O O . THR A 1 206 ? 16.080 8.244 -14.066 1.00 93.44 206 THR A O 1
ATOM 1625 N N . GLY A 1 207 ? 14.845 6.542 -14.845 1.00 93.12 207 GLY A N 1
ATOM 1626 C CA . GLY A 1 207 ? 15.460 5.499 -14.015 1.00 93.12 207 GLY A CA 1
ATOM 1627 C C . GLY A 1 207 ? 14.655 5.000 -12.798 1.00 93.12 207 GLY A C 1
ATOM 1628 O O . GLY A 1 207 ? 14.901 3.864 -12.379 1.00 93.12 207 GLY A O 1
ATOM 1629 N N . PRO A 1 208 ? 13.676 5.733 -12.220 1.00 97.12 208 PRO A N 1
ATOM 1630 C CA . PRO A 1 208 ? 12.790 5.188 -11.198 1.00 97.12 208 PRO A CA 1
ATOM 1631 C C . PRO A 1 208 ? 11.975 3.990 -11.689 1.00 97.12 208 PRO A C 1
ATOM 1633 O O . PRO A 1 208 ? 11.478 3.948 -12.816 1.00 97.12 208 PRO A O 1
ATOM 1636 N N . ILE A 1 209 ? 11.780 3.025 -10.795 1.00 97.62 209 ILE A N 1
ATOM 1637 C CA . ILE A 1 209 ? 10.980 1.826 -11.012 1.00 97.62 209 ILE A CA 1
ATOM 1638 C C . ILE A 1 209 ? 10.034 1.636 -9.828 1.00 97.62 209 ILE A C 1
ATOM 1640 O O . ILE A 1 209 ? 10.449 1.636 -8.669 1.00 97.62 209 ILE A O 1
ATOM 1644 N N . ILE A 1 210 ? 8.747 1.433 -10.118 1.00 97.75 210 ILE A N 1
ATOM 1645 C CA . ILE A 1 210 ? 7.706 1.162 -9.119 1.00 97.75 210 ILE A CA 1
ATOM 1646 C C . ILE A 1 210 ? 7.192 -0.261 -9.305 1.00 97.75 210 ILE A C 1
ATOM 1648 O O . ILE A 1 210 ? 6.756 -0.628 -10.394 1.00 97.75 210 ILE A O 1
ATOM 1652 N N . ILE A 1 211 ? 7.164 -1.046 -8.230 1.00 97.19 211 ILE A N 1
ATOM 1653 C CA . ILE A 1 211 ? 6.543 -2.375 -8.202 1.00 97.19 211 ILE A CA 1
ATOM 1654 C C . ILE A 1 211 ? 5.285 -2.293 -7.329 1.00 97.19 211 ILE A C 1
ATOM 1656 O O . ILE A 1 211 ? 5.337 -1.877 -6.171 1.00 97.19 211 ILE A O 1
ATOM 1660 N N . THR A 1 212 ? 4.134 -2.686 -7.876 1.00 95.88 212 THR A N 1
ATOM 1661 C CA . THR A 1 212 ? 2.834 -2.633 -7.189 1.00 95.88 212 THR A CA 1
ATOM 1662 C C . THR A 1 212 ? 2.025 -3.915 -7.378 1.00 95.88 212 THR A C 1
ATOM 1664 O O . THR A 1 212 ? 2.208 -4.676 -8.333 1.00 95.88 212 THR A O 1
ATOM 1667 N N . GLY A 1 213 ? 1.096 -4.167 -6.454 1.00 92.00 213 GLY A N 1
ATOM 1668 C CA . GLY A 1 213 ? 0.254 -5.365 -6.460 1.00 92.00 213 GLY A CA 1
ATOM 1669 C C . GLY A 1 213 ? 0.933 -6.603 -5.867 1.00 92.00 213 GLY A C 1
ATOM 1670 O O . GLY A 1 213 ? 0.445 -7.718 -6.064 1.00 92.00 213 GLY A O 1
ATOM 1671 N N . VAL A 1 214 ? 2.042 -6.418 -5.151 1.00 93.56 214 VAL A N 1
ATOM 1672 C CA . VAL A 1 214 ? 2.783 -7.485 -4.469 1.00 93.56 214 VAL A CA 1
ATOM 1673 C C . VAL A 1 214 ? 2.076 -7.863 -3.169 1.00 93.56 214 VAL A C 1
ATOM 1675 O O . VAL A 1 214 ? 1.697 -6.987 -2.399 1.00 93.56 214 VAL A O 1
ATOM 1678 N N . LYS A 1 215 ? 1.914 -9.155 -2.887 1.00 92.06 215 LYS A N 1
ATOM 1679 C CA . LYS A 1 215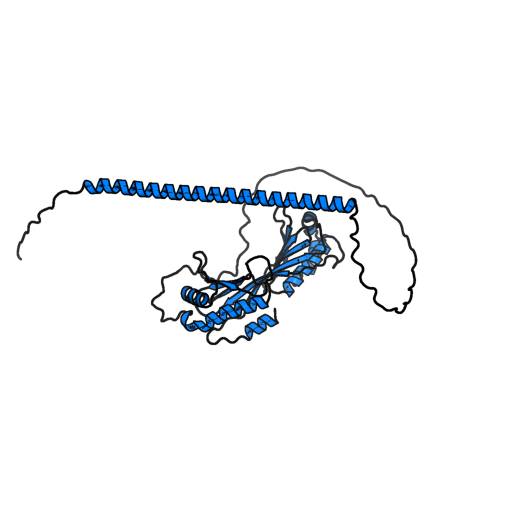 ? 1.258 -9.659 -1.667 1.00 92.06 215 LYS A CA 1
ATOM 1680 C C . LYS A 1 215 ? 2.206 -10.378 -0.725 1.00 92.06 215 LYS A C 1
ATOM 1682 O O . LYS A 1 215 ? 1.941 -10.428 0.476 1.00 92.06 215 LYS A O 1
ATOM 1687 N N . SER A 1 216 ? 3.306 -10.907 -1.250 1.00 90.81 216 SER A N 1
ATOM 1688 C CA . SER A 1 216 ? 4.314 -11.602 -0.461 1.00 90.81 216 SER A CA 1
ATOM 1689 C C . SER A 1 216 ? 5.726 -11.093 -0.767 1.00 90.81 216 SER A C 1
ATOM 1691 O O . SER A 1 216 ? 5.973 -10.536 -1.837 1.00 90.81 216 SER A O 1
ATOM 1693 N N . PRO A 1 217 ? 6.678 -11.250 0.165 1.00 90.94 217 PRO A N 1
ATOM 1694 C CA . PRO A 1 217 ? 8.071 -10.906 -0.098 1.00 90.94 217 PRO A CA 1
ATOM 1695 C C . PRO A 1 217 ? 8.686 -11.712 -1.254 1.00 90.94 217 PRO A C 1
ATOM 1697 O O . PRO A 1 217 ? 9.511 -11.193 -1.992 1.00 90.94 217 PRO A O 1
ATOM 1700 N N . GLU A 1 218 ? 8.279 -12.964 -1.441 1.00 90.81 218 GLU A N 1
ATOM 1701 C CA . GLU A 1 218 ? 8.765 -13.821 -2.528 1.00 90.81 218 GLU A CA 1
ATOM 1702 C C . GLU A 1 218 ? 8.349 -13.266 -3.897 1.00 90.81 218 GLU A C 1
ATOM 1704 O O . GLU A 1 218 ? 9.165 -13.212 -4.813 1.00 90.81 218 GLU A O 1
ATOM 1709 N N . GLU A 1 219 ? 7.113 -12.766 -4.012 1.00 92.00 219 GLU A N 1
ATOM 1710 C CA . GLU A 1 219 ? 6.644 -12.071 -5.215 1.00 92.00 219 GLU A CA 1
ATOM 1711 C C . GLU A 1 219 ? 7.442 -10.786 -5.488 1.00 92.00 219 GLU A C 1
ATOM 1713 O O . GLU A 1 219 ? 7.717 -10.480 -6.647 1.00 92.00 219 GLU A O 1
ATOM 1718 N N . LEU A 1 220 ? 7.830 -10.044 -4.439 1.00 93.88 220 LEU A N 1
ATOM 1719 C CA . LEU A 1 220 ? 8.668 -8.847 -4.582 1.00 93.88 220 LEU 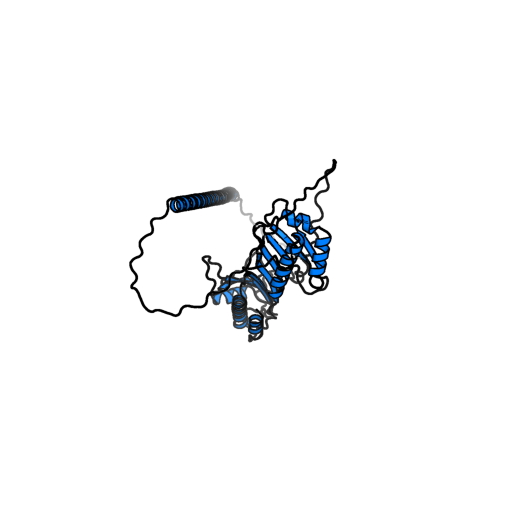A CA 1
ATOM 1720 C C . LEU A 1 220 ? 10.033 -9.200 -5.169 1.00 93.88 220 LEU A C 1
ATOM 1722 O O . LEU A 1 220 ? 10.467 -8.561 -6.121 1.00 93.88 220 LEU A O 1
ATOM 1726 N N . LEU A 1 221 ? 10.693 -10.208 -4.591 1.00 93.25 221 LEU A N 1
ATOM 1727 C CA . LEU A 1 221 ? 12.003 -10.673 -5.039 1.00 93.25 221 LEU A CA 1
ATOM 1728 C C . LEU A 1 221 ? 11.939 -11.134 -6.494 1.00 93.25 221 LEU A C 1
ATOM 1730 O O . LEU A 1 221 ? 12.747 -10.696 -7.302 1.00 93.25 221 LEU A O 1
ATOM 1734 N N . LEU A 1 222 ? 10.940 -11.949 -6.844 1.00 92.44 222 LEU A N 1
ATOM 1735 C CA . LEU A 1 222 ? 10.769 -12.432 -8.211 1.00 92.44 222 LEU A CA 1
ATOM 1736 C C . LEU A 1 222 ? 10.556 -11.279 -9.200 1.00 92.44 222 LEU A C 1
ATOM 1738 O O . LEU A 1 222 ? 11.215 -11.241 -10.238 1.00 92.44 222 LEU A O 1
ATOM 1742 N N . ALA A 1 223 ? 9.670 -10.330 -8.881 1.00 94.31 223 ALA A N 1
ATOM 1743 C CA . ALA A 1 223 ? 9.403 -9.185 -9.747 1.00 94.31 223 ALA A CA 1
ATOM 1744 C C . ALA A 1 223 ? 10.635 -8.287 -9.913 1.00 94.31 223 ALA A C 1
ATOM 1746 O O . ALA A 1 223 ? 10.953 -7.897 -11.035 1.00 94.31 223 ALA A O 1
ATOM 1747 N N . TYR A 1 224 ? 11.339 -8.004 -8.814 1.00 95.38 224 TYR A N 1
ATOM 1748 C CA . TYR A 1 224 ? 12.571 -7.224 -8.829 1.00 95.38 224 TYR A CA 1
ATOM 1749 C C . TYR A 1 224 ? 13.636 -7.894 -9.695 1.00 95.38 224 TYR A C 1
ATOM 1751 O O . TYR A 1 224 ? 14.035 -7.316 -10.700 1.00 95.38 224 TYR A O 1
ATOM 1759 N N . THR A 1 225 ? 14.024 -9.131 -9.365 1.00 93.44 225 THR A N 1
ATOM 1760 C CA . THR A 1 225 ? 15.088 -9.859 -10.067 1.00 93.44 225 THR A CA 1
ATOM 1761 C C . THR A 1 225 ? 14.761 -10.061 -11.541 1.00 93.44 225 THR A C 1
ATOM 1763 O O . THR A 1 225 ? 15.651 -9.958 -12.375 1.00 93.44 225 THR A O 1
ATOM 1766 N N . SER A 1 226 ? 13.496 -10.324 -11.886 1.00 93.50 226 SER A N 1
ATOM 1767 C CA . SER A 1 226 ? 13.099 -10.496 -13.288 1.00 93.50 226 SER A CA 1
ATOM 1768 C C . SER A 1 226 ? 13.330 -9.222 -14.095 1.00 93.50 226 SER A C 1
ATOM 1770 O O . SER A 1 226 ? 13.870 -9.287 -15.193 1.00 93.50 226 SER A O 1
ATOM 1772 N N . VAL A 1 227 ? 12.942 -8.065 -13.556 1.00 94.94 227 VAL A N 1
ATOM 1773 C CA . VAL A 1 227 ? 13.073 -6.787 -14.266 1.00 94.94 227 VAL A CA 1
ATOM 1774 C C . VAL A 1 227 ? 14.524 -6.324 -14.293 1.00 94.94 227 VAL A C 1
ATOM 1776 O O . VAL A 1 227 ? 15.021 -5.980 -15.361 1.00 94.94 227 VAL A O 1
ATOM 1779 N N . THR A 1 228 ? 15.224 -6.346 -13.157 1.00 94.88 228 THR A N 1
ATOM 1780 C CA . THR A 1 228 ? 16.609 -5.863 -13.089 1.00 94.88 228 THR A CA 1
ATOM 1781 C C . THR A 1 228 ? 17.559 -6.723 -13.903 1.00 94.88 228 THR A C 1
ATOM 1783 O O . THR A 1 228 ? 18.403 -6.170 -14.592 1.00 94.88 228 THR A O 1
ATOM 1786 N N . LYS A 1 229 ? 17.379 -8.048 -13.922 1.00 94.56 229 LYS A N 1
ATOM 1787 C CA . LYS A 1 229 ? 18.199 -8.939 -14.750 1.00 94.56 229 LYS A CA 1
ATOM 1788 C C . LYS A 1 229 ? 18.048 -8.655 -16.245 1.00 94.56 229 LYS A C 1
ATOM 1790 O O . LYS A 1 229 ? 19.036 -8.675 -16.961 1.00 94.56 229 LYS A O 1
ATOM 1795 N N . VAL A 1 230 ? 16.832 -8.376 -16.723 1.00 95.06 230 VAL A N 1
ATOM 1796 C CA . VAL A 1 230 ? 16.623 -8.026 -18.140 1.00 95.06 230 VAL A CA 1
ATOM 1797 C C . VAL A 1 230 ? 17.238 -6.671 -18.476 1.00 95.06 230 VAL A C 1
ATOM 1799 O O . VAL A 1 230 ? 17.774 -6.513 -19.566 1.00 95.06 230 VAL A O 1
ATOM 1802 N N . LEU A 1 231 ? 17.167 -5.705 -17.556 1.00 95.19 231 LEU A N 1
ATOM 1803 C CA . LEU A 1 231 ? 17.798 -4.399 -17.745 1.00 95.19 231 LEU A CA 1
ATOM 1804 C C . LEU A 1 231 ? 19.329 -4.488 -17.728 1.00 95.19 231 LEU A C 1
ATOM 1806 O O . LEU A 1 231 ? 19.958 -3.840 -18.550 1.00 95.19 231 LEU A O 1
ATOM 1810 N N . ASP A 1 232 ? 19.906 -5.296 -16.838 1.00 94.94 232 ASP A N 1
ATOM 1811 C CA . ASP A 1 232 ? 21.354 -5.525 -16.738 1.00 94.94 232 ASP A CA 1
ATOM 1812 C C . ASP A 1 232 ? 21.892 -6.261 -17.976 1.00 94.94 232 ASP A C 1
ATOM 1814 O O . ASP A 1 232 ? 22.816 -5.797 -18.625 1.00 94.94 232 ASP A O 1
ATOM 1818 N N . GLU A 1 233 ? 21.242 -7.348 -18.408 1.00 94.56 233 GLU A N 1
ATOM 1819 C CA . GLU A 1 233 ? 21.659 -8.097 -19.608 1.00 94.56 233 GLU A CA 1
ATOM 1820 C C . GLU A 1 233 ? 21.514 -7.296 -20.915 1.00 94.56 233 GLU A C 1
ATOM 1822 O O . GLU A 1 233 ? 22.117 -7.654 -21.925 1.00 94.56 233 GLU A O 1
ATOM 1827 N N . ALA A 1 234 ? 20.680 -6.255 -20.922 1.00 94.25 234 ALA A N 1
ATOM 1828 C CA . ALA A 1 234 ? 20.453 -5.386 -22.073 1.00 94.25 234 ALA A CA 1
ATOM 1829 C C . ALA A 1 234 ? 21.000 -3.967 -21.855 1.00 94.25 234 ALA A C 1
ATOM 1831 O O . ALA A 1 234 ? 20.568 -3.058 -22.566 1.00 94.25 234 ALA A O 1
ATOM 1832 N N . TYR A 1 235 ? 21.903 -3.774 -20.886 1.00 93.94 235 TYR A N 1
ATOM 1833 C CA . TYR A 1 235 ? 22.322 -2.462 -20.386 1.00 93.94 235 TYR A CA 1
ATOM 1834 C C . TYR A 1 235 ? 22.746 -1.503 -21.505 1.00 93.94 235 TYR A C 1
ATOM 1836 O O . TYR A 1 235 ? 22.106 -0.467 -21.682 1.00 93.94 235 TYR A O 1
ATOM 1844 N N . ASP A 1 236 ? 23.714 -1.909 -22.331 1.00 91.69 236 ASP A N 1
ATOM 1845 C CA . ASP A 1 236 ? 24.249 -1.113 -23.452 1.00 91.69 236 ASP A CA 1
ATOM 1846 C C . ASP A 1 236 ? 23.190 -0.726 -24.491 1.00 91.69 236 ASP A C 1
ATOM 1848 O O . ASP A 1 236 ? 23.320 0.253 -25.218 1.00 91.69 236 ASP A O 1
ATOM 1852 N N . MET A 1 237 ? 22.123 -1.520 -24.600 1.00 90.88 237 MET A N 1
ATOM 1853 C CA . MET A 1 237 ? 21.027 -1.203 -25.501 1.00 90.88 237 MET A CA 1
ATOM 1854 C C . MET A 1 237 ? 20.049 -0.239 -24.836 1.00 90.88 237 MET A C 1
ATOM 1856 O O . MET A 1 237 ? 19.551 0.665 -25.491 1.00 90.88 237 MET A O 1
ATOM 1860 N N . VAL A 1 238 ? 19.677 -0.462 -23.576 1.00 92.19 238 VAL A N 1
ATOM 1861 C CA . VAL A 1 238 ? 18.540 0.239 -22.959 1.00 92.19 238 VAL A CA 1
ATOM 1862 C C . VAL A 1 238 ? 18.908 1.577 -22.333 1.00 92.19 238 VAL A C 1
ATOM 1864 O O . VAL A 1 238 ? 18.007 2.395 -22.136 1.00 92.19 238 VAL A O 1
ATOM 1867 N N . VAL A 1 239 ? 20.178 1.798 -22.010 1.00 91.69 239 VAL A N 1
ATOM 1868 C CA . VAL A 1 239 ? 20.667 3.046 -21.423 1.00 91.69 239 VAL A CA 1
ATOM 1869 C C . VAL A 1 239 ? 20.925 4.075 -22.522 1.00 91.69 239 VAL A C 1
ATOM 1871 O O . VAL A 1 239 ? 21.359 3.732 -23.617 1.00 91.69 239 VAL A O 1
ATOM 1874 N N . PHE A 1 240 ? 20.603 5.341 -22.252 1.00 87.44 240 PHE A N 1
ATOM 1875 C CA . PHE A 1 240 ? 20.984 6.432 -23.147 1.00 87.44 240 PHE A CA 1
ATOM 1876 C C . PHE A 1 240 ? 22.489 6.685 -23.056 1.00 87.44 240 PHE A C 1
ATOM 1878 O O . PHE A 1 240 ? 23.014 6.924 -21.966 1.00 87.44 240 PHE A O 1
ATOM 1885 N N . HIS A 1 241 ? 23.155 6.675 -24.205 1.00 82.38 241 HIS A N 1
ATOM 1886 C CA . HIS A 1 241 ? 24.537 7.115 -24.348 1.00 82.38 241 HIS A CA 1
ATOM 1887 C C . HIS A 1 241 ? 24.557 8.486 -25.032 1.00 82.38 241 HIS A C 1
ATOM 1889 O O . HIS A 1 241 ? 23.704 8.764 -25.868 1.00 82.38 241 HIS A O 1
ATOM 1895 N N . GLU A 1 242 ? 25.507 9.350 -24.664 1.00 70.00 242 GLU A N 1
ATOM 1896 C CA . GLU A 1 242 ? 25.621 10.714 -25.217 1.00 70.00 242 GLU A CA 1
ATOM 1897 C C . GLU A 1 242 ? 25.826 10.725 -26.743 1.00 70.00 242 GLU A C 1
ATOM 1899 O O . GLU A 1 242 ? 25.550 11.734 -27.377 1.00 70.00 242 GLU A O 1
ATOM 1904 N N . ASP A 1 243 ? 26.239 9.595 -27.323 1.00 67.94 243 ASP A N 1
ATOM 1905 C CA . ASP A 1 243 ? 26.455 9.416 -28.761 1.00 67.94 243 ASP A CA 1
ATOM 1906 C C . ASP A 1 243 ? 25.192 8.953 -29.533 1.00 67.94 243 ASP A C 1
ATOM 1908 O O . ASP A 1 243 ? 25.236 8.805 -30.755 1.00 67.94 243 ASP A O 1
ATOM 1912 N N . ASP A 1 244 ? 24.061 8.700 -28.856 1.00 66.25 244 ASP A N 1
ATOM 1913 C CA . ASP A 1 244 ? 22.783 8.320 -29.487 1.00 66.25 244 ASP A CA 1
ATOM 1914 C C . ASP A 1 244 ? 22.052 9.574 -30.047 1.00 66.25 244 ASP A C 1
ATOM 1916 O O . ASP A 1 244 ? 20.961 9.933 -29.599 1.00 66.25 244 ASP A O 1
ATOM 1920 N N . ASP A 1 245 ? 22.646 10.257 -31.033 1.00 55.19 245 ASP A N 1
ATOM 1921 C CA . ASP A 1 245 ? 22.137 11.519 -31.617 1.00 55.19 245 ASP A CA 1
ATOM 1922 C C . ASP A 1 245 ? 20.895 11.358 -32.533 1.00 55.19 245 ASP A C 1
ATOM 1924 O O . ASP A 1 245 ? 20.245 12.344 -32.887 1.00 55.19 245 ASP A O 1
ATOM 1928 N N . ASP A 1 246 ? 20.515 10.133 -32.913 1.00 54.78 246 ASP A N 1
ATOM 1929 C CA . ASP A 1 246 ? 19.593 9.911 -34.043 1.00 54.78 246 ASP A CA 1
ATOM 1930 C C . ASP A 1 246 ? 18.105 9.685 -33.681 1.00 54.78 246 ASP A C 1
ATOM 1932 O O . ASP A 1 246 ? 17.267 9.624 -34.580 1.00 54.78 246 ASP A O 1
ATOM 1936 N N . ASP A 1 247 ? 17.731 9.581 -32.398 1.00 54.91 247 ASP A N 1
ATOM 1937 C CA . ASP A 1 247 ? 16.374 9.143 -31.992 1.00 54.91 247 ASP A CA 1
ATOM 1938 C C . ASP A 1 247 ? 15.647 10.070 -30.991 1.00 54.91 247 ASP A C 1
ATOM 1940 O O . ASP A 1 247 ? 14.603 9.698 -30.437 1.00 54.91 247 ASP A O 1
ATOM 1944 N N . VAL A 1 248 ? 16.141 11.294 -30.767 1.00 53.25 248 VAL A N 1
ATOM 1945 C CA . VAL A 1 248 ? 15.482 12.292 -29.899 1.00 53.25 248 VAL A CA 1
ATOM 1946 C C . VAL A 1 248 ? 14.304 12.958 -30.631 1.00 53.25 248 VAL A C 1
ATOM 1948 O O . VAL A 1 248 ? 14.261 14.165 -30.851 1.00 53.25 248 VAL A O 1
ATOM 1951 N N . GLU A 1 249 ? 13.291 12.173 -31.000 1.00 55.38 249 GLU A N 1
ATOM 1952 C CA . GLU A 1 249 ? 11.937 12.715 -31.148 1.00 55.38 249 GLU A CA 1
ATOM 1953 C C . GLU A 1 249 ? 11.461 13.084 -29.738 1.00 55.38 249 GLU A C 1
ATOM 1955 O O . GLU A 1 249 ? 11.069 12.229 -28.941 1.00 55.38 249 GLU A O 1
ATOM 1960 N N . ALA A 1 250 ? 11.598 14.372 -29.437 1.00 49.38 250 ALA A N 1
ATOM 1961 C CA . ALA A 1 250 ? 11.214 15.079 -28.229 1.00 49.38 250 ALA A CA 1
ATOM 1962 C C . ALA A 1 250 ? 9.823 14.680 -27.692 1.00 49.38 250 ALA A C 1
ATOM 1964 O O . ALA A 1 250 ? 8.823 15.366 -27.902 1.00 49.38 250 ALA A O 1
ATOM 1965 N N . ASP A 1 251 ? 9.753 13.608 -26.903 1.00 52.22 251 ASP A N 1
ATOM 1966 C CA . ASP A 1 251 ? 8.680 13.408 -25.927 1.00 52.22 251 ASP A CA 1
ATOM 1967 C C . ASP A 1 251 ? 8.963 14.331 -24.719 1.00 52.22 251 ASP A C 1
ATOM 1969 O O . ASP A 1 251 ? 9.219 13.886 -23.604 1.00 52.22 251 ASP A O 1
ATOM 1973 N N . GLU A 1 252 ? 8.910 15.651 -24.942 1.00 53.66 252 GLU A N 1
ATOM 1974 C CA . GLU A 1 252 ? 9.078 16.751 -23.964 1.00 53.66 252 GLU A CA 1
ATOM 1975 C C . GLU A 1 252 ? 7.972 16.798 -22.879 1.00 53.66 252 GLU A C 1
ATOM 1977 O O . GLU A 1 252 ? 7.629 17.844 -22.331 1.00 53.66 252 GLU A O 1
ATOM 1982 N N . ARG A 1 253 ? 7.357 15.658 -22.549 1.00 52.78 253 ARG A N 1
ATOM 1983 C CA . ARG A 1 253 ? 6.301 15.548 -21.529 1.00 52.78 253 ARG A CA 1
ATOM 1984 C C . ARG A 1 253 ? 6.704 14.713 -20.320 1.00 52.78 253 ARG A C 1
ATOM 1986 O O . ARG A 1 253 ? 5.831 14.310 -19.549 1.00 52.78 253 ARG A O 1
ATOM 1993 N N . ASP A 1 254 ? 7.997 14.482 -20.120 1.00 50.47 254 ASP A N 1
ATOM 1994 C CA . ASP A 1 254 ? 8.501 13.976 -18.846 1.00 50.47 254 ASP A CA 1
ATOM 1995 C C . ASP A 1 254 ? 8.527 15.147 -17.847 1.00 50.47 254 ASP A C 1
ATOM 1997 O O . ASP A 1 254 ? 9.472 15.920 -17.741 1.00 50.47 254 ASP A O 1
ATOM 2001 N N . VAL A 1 255 ? 7.386 15.319 -17.176 1.00 52.44 255 VAL A N 1
ATOM 2002 C CA . VAL A 1 255 ? 7.181 16.259 -16.070 1.00 52.44 255 VAL A CA 1
ATOM 2003 C C . VAL A 1 255 ? 8.197 15.931 -14.977 1.00 52.44 255 VAL A C 1
ATOM 2005 O O . VAL A 1 255 ? 8.251 14.783 -14.528 1.00 52.44 255 VAL A O 1
ATOM 2008 N N . ASP A 1 256 ? 8.986 16.926 -14.571 1.00 44.69 256 ASP A N 1
ATOM 2009 C CA . ASP A 1 256 ? 9.992 16.813 -13.514 1.00 44.69 256 ASP A CA 1
ATOM 2010 C C . ASP A 1 256 ? 9.380 16.139 -12.273 1.00 44.69 256 ASP A C 1
ATOM 2012 O O . ASP A 1 256 ? 8.433 16.636 -11.660 1.00 44.69 256 ASP A O 1
ATOM 2016 N N . PHE A 1 257 ? 9.867 14.942 -11.940 1.00 50.38 257 PHE A N 1
ATOM 2017 C CA . PHE A 1 257 ? 9.276 14.067 -10.917 1.00 50.38 257 PHE A CA 1
ATOM 2018 C C . PHE A 1 257 ? 9.776 14.404 -9.497 1.00 50.38 257 PHE A C 1
ATOM 2020 O O . PHE A 1 257 ? 9.661 13.588 -8.584 1.00 50.38 257 PHE A O 1
ATOM 2027 N N . THR A 1 258 ? 10.350 15.594 -9.292 1.00 46.34 258 THR A N 1
ATOM 2028 C CA . THR A 1 258 ? 10.928 16.015 -8.005 1.00 46.34 258 THR A CA 1
ATOM 2029 C C . THR A 1 258 ? 9.893 16.451 -6.963 1.00 46.34 258 THR A C 1
ATOM 2031 O O . THR A 1 258 ? 10.254 16.568 -5.797 1.00 46.34 258 THR A O 1
ATOM 2034 N N . ASP A 1 259 ? 8.612 16.592 -7.327 1.00 42.22 259 ASP A N 1
ATOM 2035 C CA . ASP A 1 259 ? 7.574 17.156 -6.439 1.00 42.22 259 ASP A CA 1
ATOM 2036 C C . ASP A 1 259 ? 6.537 16.139 -5.912 1.00 42.22 259 ASP A C 1
ATOM 2038 O O . ASP A 1 259 ? 5.479 16.516 -5.408 1.00 42.22 259 ASP A O 1
ATOM 2042 N N . PHE A 1 260 ? 6.801 14.826 -5.972 1.00 47.12 260 PHE A N 1
ATOM 2043 C CA . PHE A 1 260 ? 5.839 13.826 -5.466 1.00 47.12 260 PHE A CA 1
ATOM 2044 C C . PHE A 1 260 ? 5.839 13.636 -3.933 1.00 47.12 260 PHE A C 1
ATOM 2046 O O . PHE A 1 260 ? 5.137 12.755 -3.430 1.00 47.12 260 PHE A O 1
ATOM 2053 N N . ASP A 1 261 ? 6.579 14.458 -3.183 1.00 42.41 261 ASP A N 1
ATOM 2054 C CA . ASP A 1 261 ? 6.637 14.383 -1.715 1.00 42.41 261 ASP A CA 1
ATOM 2055 C C . ASP A 1 261 ? 5.709 15.368 -0.975 1.00 42.41 261 ASP A C 1
ATOM 2057 O O . ASP A 1 261 ? 5.683 15.337 0.253 1.00 42.41 261 ASP A O 1
ATOM 2061 N N . ASP A 1 262 ? 4.865 16.154 -1.662 1.00 43.34 262 ASP A N 1
ATOM 2062 C CA . ASP A 1 262 ? 3.960 17.099 -0.981 1.00 43.34 262 ASP A CA 1
ATOM 2063 C C . ASP A 1 262 ? 2.555 17.173 -1.616 1.00 43.34 262 ASP A C 1
ATOM 2065 O O . ASP A 1 262 ? 2.131 18.167 -2.206 1.00 43.34 262 ASP A O 1
ATOM 2069 N N . PHE A 1 263 ? 1.766 16.100 -1.474 1.00 38.81 263 PHE A N 1
ATOM 2070 C CA . PHE A 1 263 ? 0.312 16.187 -1.669 1.00 38.81 263 PHE A CA 1
ATOM 2071 C C . PHE A 1 263 ? -0.303 16.880 -0.444 1.00 38.81 263 PHE A C 1
ATOM 2073 O O . PHE A 1 263 ? -0.854 16.238 0.453 1.00 38.81 263 PHE A O 1
ATOM 2080 N N . ASN A 1 264 ? -0.131 18.201 -0.391 1.00 38.19 264 ASN A N 1
ATOM 2081 C CA . ASN A 1 264 ? -0.649 19.067 0.655 1.00 38.19 264 ASN A CA 1
ATOM 2082 C C . ASN A 1 264 ? -2.188 19.089 0.592 1.00 38.19 264 ASN A C 1
ATOM 2084 O O . ASN A 1 264 ? -2.799 19.437 -0.419 1.00 38.19 264 ASN A O 1
ATOM 2088 N N . GLU A 1 265 ? -2.820 18.657 1.679 1.00 46.38 265 GLU A N 1
ATOM 2089 C CA . GLU A 1 265 ? -4.254 18.383 1.811 1.00 46.38 265 GLU A CA 1
ATOM 2090 C C . GLU A 1 265 ? -5.045 19.674 2.121 1.00 46.38 265 GLU A C 1
ATOM 2092 O O . GLU A 1 265 ? -5.854 19.718 3.047 1.00 46.38 265 GLU A O 1
ATOM 2097 N N . SER A 1 266 ? -4.815 20.755 1.367 1.00 41.00 266 SER A N 1
ATOM 2098 C CA . SER A 1 266 ? -5.440 22.061 1.618 1.00 41.00 266 SER A CA 1
ATOM 2099 C C . SER A 1 266 ? -6.235 22.588 0.424 1.00 41.00 266 SER A C 1
ATOM 2101 O O . SER A 1 266 ? -5.898 23.633 -0.116 1.00 41.00 266 SER A O 1
ATOM 2103 N N . ASP A 1 267 ? -7.301 21.896 0.006 1.00 37.16 267 ASP A N 1
ATOM 2104 C CA . ASP A 1 267 ? -8.278 22.510 -0.911 1.00 37.16 267 ASP A CA 1
ATOM 2105 C C . ASP A 1 267 ? -9.681 21.875 -0.867 1.00 37.16 267 ASP A C 1
ATOM 2107 O O . ASP A 1 267 ? -10.260 21.451 -1.868 1.00 37.16 267 ASP A O 1
ATOM 2111 N N . THR A 1 268 ? -10.282 21.817 0.327 1.00 38.91 268 THR A N 1
ATOM 2112 C CA . THR A 1 268 ? -11.730 21.537 0.456 1.00 38.91 268 THR A CA 1
ATOM 2113 C C . THR A 1 268 ? -12.487 22.505 1.366 1.00 38.91 268 THR A C 1
ATOM 2115 O O . THR A 1 268 ? -13.636 22.246 1.719 1.00 38.91 268 THR A O 1
ATOM 2118 N N . SER A 1 269 ? -11.906 23.645 1.743 1.00 36.62 269 SER A N 1
ATOM 2119 C CA . SER A 1 269 ? -12.549 24.620 2.634 1.00 36.62 269 SER A CA 1
ATOM 2120 C C . SER A 1 269 ? -13.180 25.795 1.884 1.00 36.62 269 SER A C 1
ATOM 2122 O O . SER A 1 269 ? -12.959 26.945 2.233 1.00 36.62 269 SER A O 1
ATOM 2124 N N . ASN A 1 270 ? -14.012 25.538 0.874 1.00 41.38 270 ASN A N 1
ATOM 2125 C CA . ASN A 1 270 ? -14.988 26.534 0.427 1.00 41.38 270 ASN A CA 1
ATOM 2126 C C . ASN A 1 270 ? -16.098 25.875 -0.387 1.00 41.38 270 ASN A C 1
ATOM 2128 O O . ASN A 1 270 ? -15.981 25.774 -1.597 1.00 41.38 270 ASN A O 1
ATOM 2132 N N . ILE A 1 271 ? -17.179 25.453 0.276 1.00 36.03 271 ILE A N 1
ATOM 2133 C CA . ILE A 1 271 ? -18.551 25.464 -0.259 1.00 36.03 271 ILE A CA 1
ATOM 2134 C C . ILE A 1 271 ? -19.533 25.389 0.930 1.00 36.03 271 ILE A C 1
ATOM 2136 O O . ILE A 1 271 ? -19.520 24.452 1.722 1.00 36.03 271 ILE A O 1
ATOM 2140 N N . HIS A 1 272 ? -20.403 26.402 0.982 1.00 34.75 272 HIS A N 1
ATOM 2141 C CA . HIS A 1 272 ? -21.656 26.545 1.739 1.00 34.75 272 HIS A CA 1
ATOM 2142 C C . HIS A 1 272 ? -21.649 26.981 3.216 1.00 34.75 272 HIS A C 1
ATOM 2144 O O . HIS A 1 272 ? -21.816 26.205 4.150 1.00 34.75 272 HIS A O 1
ATOM 2150 N N . LYS A 1 273 ? -21.701 28.315 3.366 1.00 33.25 273 LYS A N 1
ATOM 2151 C CA . LYS A 1 273 ? -22.696 29.006 4.203 1.00 33.25 273 LYS A CA 1
ATOM 2152 C C . LYS A 1 273 ? -24.108 28.809 3.622 1.00 33.25 273 LYS A C 1
ATOM 2154 O O . LYS A 1 273 ? -24.299 29.080 2.437 1.00 33.25 273 LYS A O 1
ATOM 2159 N N . SER A 1 274 ? -25.086 28.427 4.444 1.00 29.53 274 SER A N 1
ATOM 2160 C CA . SER A 1 274 ? -26.391 29.112 4.624 1.00 29.53 274 SER A CA 1
ATOM 2161 C C . SER A 1 274 ? -27.442 28.205 5.289 1.00 29.53 274 SER A C 1
ATOM 2163 O O . SER A 1 274 ? -27.409 26.990 5.124 1.00 29.53 274 SER A O 1
ATOM 2165 N N . SER A 1 275 ? -28.384 28.854 5.986 1.00 32.19 275 SER A N 1
ATOM 2166 C CA . SER A 1 275 ? -29.544 28.384 6.779 1.00 32.19 275 SER A CA 1
ATOM 2167 C C . SER A 1 275 ? -29.241 27.817 8.183 1.00 32.19 275 SER A C 1
ATOM 2169 O O . SER A 1 275 ? -28.587 26.788 8.296 1.00 32.19 275 SER A O 1
ATOM 2171 N N . THR A 1 276 ? -29.417 28.551 9.298 1.00 30.89 276 THR A N 1
ATOM 2172 C CA . THR A 1 276 ? -30.596 29.172 9.983 1.00 30.89 276 THR A CA 1
ATOM 2173 C C . THR A 1 276 ? -31.466 28.207 10.799 1.00 30.89 276 THR A C 1
ATOM 2175 O O . THR A 1 276 ? -32.126 27.374 10.194 1.00 30.89 276 THR A O 1
ATOM 2178 N N . GLU A 1 277 ? -31.477 28.456 12.128 1.00 33.41 277 GLU A N 1
ATOM 2179 C CA . GLU A 1 277 ? -32.621 28.462 13.088 1.00 33.41 277 GLU A CA 1
ATOM 2180 C C . GLU A 1 277 ? -33.407 27.139 13.288 1.00 33.41 277 GLU A C 1
ATOM 2182 O O . GLU A 1 277 ? -33.594 26.384 12.348 1.00 33.41 277 GLU A O 1
ATOM 2187 N N . SER A 1 278 ? -33.926 26.728 14.452 1.00 33.16 278 SER A N 1
ATOM 2188 C CA . SER A 1 278 ? -34.070 27.232 15.831 1.00 33.16 278 SER A CA 1
ATOM 2189 C C . SER A 1 278 ? -34.660 26.083 16.701 1.00 33.16 278 SER A C 1
ATOM 2191 O O . SER A 1 278 ? -35.006 25.029 16.168 1.00 33.16 278 SER A O 1
ATOM 2193 N N . ASP A 1 279 ? -34.803 26.334 18.013 1.00 30.59 279 ASP A N 1
ATOM 2194 C CA . ASP A 1 279 ? -35.770 25.729 18.968 1.00 30.59 279 ASP A CA 1
ATOM 2195 C C . ASP A 1 279 ? -35.407 24.370 19.615 1.00 30.59 279 ASP A C 1
ATOM 2197 O O . ASP A 1 279 ? -35.305 23.341 18.953 1.00 30.59 279 ASP A O 1
ATOM 2201 N N . THR A 1 280 ? -34.923 24.331 20.868 1.00 32.56 280 THR A N 1
ATOM 2202 C CA . THR A 1 280 ? -35.551 24.511 22.211 1.00 32.56 280 THR A CA 1
ATOM 2203 C C . THR A 1 280 ? -36.167 23.241 22.825 1.00 32.56 280 THR A C 1
ATOM 2205 O O . THR A 1 280 ? -36.784 22.418 22.160 1.00 32.56 280 THR A O 1
ATOM 2208 N N . ASP A 1 281 ? -35.972 23.168 24.147 1.00 30.59 281 ASP A N 1
ATOM 2209 C CA . ASP A 1 281 ? -36.737 22.464 25.185 1.00 30.59 281 ASP A CA 1
ATOM 2210 C C . ASP A 1 281 ? -36.400 21.023 25.647 1.00 30.59 281 ASP A C 1
ATOM 2212 O O . ASP A 1 281 ? -36.754 20.005 25.059 1.00 30.59 281 ASP A O 1
ATOM 2216 N N . ASP A 1 282 ? -35.717 21.008 26.804 1.00 31.20 282 ASP A N 1
ATOM 2217 C CA . ASP A 1 282 ? -36.253 20.674 28.142 1.00 31.20 282 ASP A CA 1
ATOM 2218 C C . ASP A 1 282 ? -36.451 19.195 28.584 1.00 31.20 282 ASP A C 1
ATOM 2220 O O . ASP A 1 282 ? -37.471 18.559 28.344 1.00 31.20 282 ASP A O 1
ATOM 2224 N N . SER A 1 283 ? -35.485 18.735 29.404 1.00 37.12 283 SER A N 1
ATOM 2225 C CA . SER A 1 283 ? -35.683 18.206 30.781 1.00 37.12 283 SER A CA 1
ATOM 2226 C C . SER A 1 283 ? -36.384 16.814 30.993 1.00 37.12 283 SER A C 1
ATOM 2228 O O . SER A 1 283 ? -36.728 16.133 30.035 1.00 37.12 283 SER A O 1
ATOM 2230 N N . PRO A 1 284 ? -36.392 16.208 32.216 1.00 44.75 284 PRO A N 1
ATOM 2231 C CA . PRO A 1 284 ? -35.450 15.120 32.543 1.00 44.75 284 PRO A CA 1
ATOM 2232 C C . PRO A 1 284 ? -36.030 13.884 33.310 1.00 44.75 284 PRO A C 1
ATOM 2234 O O . PRO A 1 284 ? -37.095 13.934 33.915 1.00 44.75 284 PRO A O 1
ATOM 2237 N N . SER A 1 285 ? -35.206 12.822 33.439 1.00 31.19 285 SER A N 1
ATOM 2238 C CA . SER A 1 285 ? -35.203 11.781 34.519 1.00 31.19 285 SER A CA 1
ATOM 2239 C C . SER A 1 285 ? -36.371 10.750 34.595 1.00 31.19 285 SER A C 1
ATOM 2241 O O . SER A 1 285 ? -37.373 10.940 33.918 1.00 31.19 285 SER A O 1
ATOM 2243 N N . PRO A 1 286 ? -36.343 9.670 35.438 1.00 47.69 286 PRO A N 1
ATOM 2244 C CA . PRO A 1 286 ? -35.264 9.052 36.240 1.00 47.69 286 PRO A CA 1
ATOM 2245 C C . PRO A 1 286 ? -35.140 7.493 36.173 1.00 47.69 286 PRO A C 1
ATOM 2247 O O . PRO A 1 286 ? -36.068 6.750 35.872 1.00 47.69 286 PRO A O 1
ATOM 2250 N N . VAL A 1 287 ? -33.952 7.017 36.579 1.00 35.16 287 VAL A N 1
ATOM 2251 C CA . VAL A 1 287 ? -33.616 5.902 37.508 1.00 35.16 287 VAL A CA 1
ATOM 2252 C C . VAL A 1 287 ? -34.630 4.760 37.745 1.00 35.16 287 VAL A C 1
ATOM 2254 O O . VAL A 1 287 ? -35.662 4.972 38.372 1.00 35.16 287 VAL A O 1
ATOM 2257 N N . LYS A 1 288 ? -34.200 3.499 37.528 1.00 35.00 288 LYS A N 1
ATOM 2258 C CA . LYS A 1 288 ? -34.537 2.360 38.419 1.00 35.00 288 LYS A CA 1
ATOM 2259 C C . LYS A 1 288 ? -33.362 1.387 38.614 1.00 35.00 288 LYS A C 1
ATOM 2261 O O . LYS A 1 288 ? -32.795 0.862 37.662 1.00 35.00 288 LYS A O 1
ATOM 2266 N N . LYS A 1 289 ? -33.036 1.161 39.892 1.00 35.09 289 LYS A N 1
ATOM 2267 C CA . LYS A 1 289 ? -32.131 0.143 40.453 1.00 35.09 289 LYS A CA 1
ATOM 2268 C C . LYS A 1 289 ? -32.909 -1.150 40.743 1.00 35.09 289 LYS A C 1
ATOM 2270 O O . LYS A 1 289 ? -33.985 -1.057 41.318 1.00 35.09 289 LYS A O 1
ATOM 2275 N N . THR A 1 290 ? -32.298 -2.309 40.496 1.00 33.78 290 THR A N 1
ATOM 2276 C CA . THR A 1 290 ? -32.549 -3.633 41.130 1.00 33.78 290 THR A CA 1
ATOM 2277 C C . THR A 1 290 ? -31.313 -4.486 40.801 1.00 33.78 290 THR A C 1
ATOM 2279 O O . THR A 1 290 ? -31.007 -4.633 39.625 1.00 33.78 290 THR A O 1
ATOM 2282 N N . SER A 1 291 ? -30.385 -4.878 41.677 1.00 32.91 291 SER A N 1
ATOM 2283 C CA . SER A 1 291 ? -30.402 -5.590 42.965 1.00 32.91 291 SER A CA 1
ATOM 2284 C C . SER A 1 291 ? -30.709 -7.107 42.876 1.00 32.91 291 SER A C 1
ATOM 2286 O O . SER A 1 291 ? -31.785 -7.531 42.482 1.00 32.91 291 SER A O 1
ATOM 2288 N N . VAL A 1 292 ? -29.705 -7.884 43.323 1.00 32.81 292 VAL A N 1
ATOM 2289 C CA . VAL A 1 292 ? -29.730 -9.229 43.949 1.00 32.81 292 VAL A CA 1
ATOM 2290 C C . VAL A 1 292 ? -29.988 -10.478 43.076 1.00 32.81 292 VAL A C 1
ATOM 2292 O O . VAL A 1 292 ? -31.107 -10.784 42.694 1.00 32.81 292 VAL A O 1
ATOM 2295 N N . SER A 1 293 ? -28.980 -11.353 42.942 1.00 34.72 293 SER A N 1
ATOM 2296 C CA . SER A 1 293 ? -28.908 -12.594 43.750 1.00 34.72 293 SER A CA 1
ATOM 2297 C C . SER A 1 293 ? -27.697 -13.480 43.422 1.00 34.72 293 SER A C 1
ATOM 2299 O O . SER A 1 293 ? -27.387 -13.799 42.279 1.00 34.72 293 SER A O 1
ATOM 2301 N N . LYS A 1 294 ? -27.015 -13.885 44.500 1.00 37.41 294 LYS A N 1
ATOM 2302 C CA . LYS A 1 294 ? -25.979 -14.920 44.577 1.00 37.41 294 LYS A CA 1
ATOM 2303 C C . LYS A 1 294 ? -26.601 -16.307 44.376 1.00 37.41 294 LYS A C 1
ATOM 2305 O O . LYS A 1 294 ? -27.627 -16.599 44.985 1.00 37.41 294 LYS A O 1
ATOM 2310 N N . LYS A 1 295 ? -25.904 -17.209 43.679 1.00 39.16 295 LYS A N 1
ATOM 2311 C CA . LYS A 1 295 ? -26.013 -18.655 43.932 1.00 39.16 295 LYS A CA 1
ATOM 2312 C C . LYS A 1 295 ? -24.670 -19.351 43.725 1.00 39.16 295 LYS A C 1
ATOM 2314 O O . LYS A 1 295 ? -24.178 -19.499 42.614 1.00 39.16 295 LYS A O 1
ATOM 2319 N N . THR A 1 296 ? -24.099 -19.758 44.847 1.00 35.25 296 THR A N 1
ATOM 2320 C CA . THR A 1 296 ? -23.001 -20.705 45.019 1.00 35.25 296 THR A CA 1
ATOM 2321 C C . THR A 1 296 ? -23.490 -22.137 44.778 1.00 35.25 296 THR A C 1
ATOM 2323 O O . THR A 1 296 ? -24.564 -22.503 45.257 1.00 35.25 296 THR A O 1
ATOM 2326 N N . LYS A 1 297 ? -22.677 -22.979 44.123 1.00 39.72 297 LYS A N 1
ATOM 2327 C CA . LYS A 1 297 ? -22.589 -24.415 44.446 1.00 39.72 297 LYS A CA 1
ATOM 2328 C C . LYS A 1 297 ? -21.268 -25.043 43.965 1.00 39.72 297 LYS A C 1
ATOM 2330 O O . LYS A 1 297 ? -20.960 -25.036 42.783 1.00 39.72 297 LYS A O 1
ATOM 2335 N N . ALA A 1 298 ? -20.553 -25.512 44.987 1.00 43.03 298 ALA A N 1
ATOM 2336 C CA . ALA A 1 298 ? -19.481 -26.494 45.184 1.00 43.03 298 ALA A CA 1
ATOM 2337 C C . ALA A 1 298 ? -18.999 -27.446 44.048 1.00 43.03 298 ALA A C 1
ATOM 2339 O O . ALA A 1 298 ? -19.700 -27.658 43.061 1.00 43.03 298 ALA A O 1
ATOM 2340 N N . PRO A 1 299 ? -17.802 -28.057 44.232 1.00 50.50 299 PRO A N 1
ATOM 2341 C CA . PRO A 1 299 ? -16.961 -28.634 43.184 1.00 50.50 299 PRO A CA 1
ATOM 2342 C C . PRO A 1 299 ? -17.141 -30.154 43.028 1.00 50.50 299 PRO A C 1
ATOM 2344 O O . PRO A 1 299 ? -17.517 -30.846 43.973 1.00 50.50 299 PRO A O 1
ATOM 2347 N N . MET A 1 300 ? -16.800 -30.692 41.853 1.00 43.78 300 MET A N 1
ATOM 2348 C CA . MET A 1 300 ? -16.657 -32.136 41.636 1.00 43.78 300 MET A CA 1
ATOM 2349 C C . MET A 1 300 ? -15.210 -32.489 41.291 1.00 43.78 300 MET A C 1
ATOM 2351 O O . MET A 1 300 ? -14.579 -31.877 40.432 1.00 43.78 300 MET A O 1
ATOM 2355 N N . THR A 1 301 ? -14.711 -33.480 42.019 1.00 46.78 301 THR A N 1
ATOM 2356 C CA . THR A 1 301 ? -13.385 -34.095 41.972 1.00 46.78 301 THR A CA 1
ATOM 2357 C C . THR A 1 301 ? -13.194 -35.035 40.766 1.00 46.78 301 THR A C 1
ATOM 2359 O O . THR A 1 301 ? -14.172 -35.444 40.133 1.00 46.78 301 THR A O 1
ATOM 2362 N N . PRO A 1 302 ? -11.935 -35.389 40.430 1.00 51.59 302 PRO A N 1
ATOM 2363 C CA . PRO A 1 302 ? -11.576 -36.030 39.166 1.00 51.59 302 PRO A CA 1
ATOM 2364 C C . PRO A 1 302 ? -11.649 -37.566 39.225 1.00 51.59 302 PRO A C 1
ATOM 2366 O O . PRO A 1 302 ? -11.290 -38.183 40.227 1.00 51.59 302 PRO A O 1
ATOM 2369 N N . LYS A 1 303 ? -12.064 -38.200 38.118 1.00 45.69 303 LYS A N 1
ATOM 2370 C CA . LYS A 1 303 ? -11.969 -39.656 37.911 1.00 45.69 303 LYS A CA 1
ATOM 2371 C C . LYS A 1 303 ? -10.717 -40.010 37.103 1.00 45.69 303 LYS A C 1
ATOM 2373 O O . LYS A 1 303 ? -10.486 -39.457 36.033 1.00 45.69 303 LYS A O 1
ATOM 2378 N N . ALA A 1 304 ? -9.959 -40.961 37.642 1.00 50.84 304 ALA A N 1
ATOM 2379 C CA . ALA A 1 304 ? -8.745 -41.567 37.098 1.00 50.84 304 ALA A CA 1
ATOM 2380 C C . ALA A 1 304 ? -9.032 -42.563 35.933 1.00 50.84 304 ALA A C 1
ATOM 2382 O O . ALA A 1 304 ? -10.197 -42.895 35.684 1.00 50.84 304 ALA A O 1
ATOM 2383 N N . PRO A 1 305 ? -7.993 -43.029 35.205 1.00 55.69 305 PRO A N 1
ATOM 2384 C CA . PRO A 1 305 ? -8.090 -43.529 33.833 1.00 55.69 305 PRO A CA 1
ATOM 2385 C C . PRO A 1 305 ? -8.355 -45.040 33.743 1.00 55.69 305 PRO A C 1
ATOM 2387 O O . PRO A 1 305 ? -7.945 -45.814 34.606 1.00 55.69 305 PRO A O 1
ATOM 2390 N N . LYS A 1 306 ? -9.000 -45.475 32.651 1.00 47.19 306 LYS A N 1
ATOM 2391 C CA . LYS A 1 306 ? -9.103 -46.893 32.268 1.00 47.19 306 LYS A CA 1
ATOM 2392 C C . LYS A 1 306 ? -8.205 -47.193 31.066 1.00 47.19 306 LYS A C 1
ATOM 2394 O O . LYS A 1 306 ? -8.226 -46.474 30.073 1.00 47.19 306 LYS A O 1
ATOM 2399 N N . ALA A 1 307 ? -7.443 -48.270 31.222 1.00 52.81 307 ALA A N 1
ATOM 2400 C CA . ALA A 1 307 ? -6.497 -48.877 30.290 1.00 52.81 307 ALA A CA 1
ATOM 2401 C C . ALA A 1 307 ? -7.206 -49.672 29.150 1.00 52.81 307 ALA A C 1
ATOM 2403 O O . ALA A 1 307 ? -8.438 -49.773 29.158 1.00 52.81 307 ALA A O 1
ATOM 2404 N N . PRO A 1 308 ? -6.458 -50.210 28.162 1.00 62.88 308 PRO A N 1
ATOM 2405 C CA . PRO A 1 308 ? -6.896 -50.385 26.774 1.00 62.88 308 PRO A CA 1
ATOM 2406 C C . PRO A 1 308 ? -7.508 -51.761 26.472 1.00 62.88 308 PRO A C 1
ATOM 2408 O O . PRO A 1 308 ? -7.237 -52.744 27.161 1.00 62.88 308 PRO A O 1
ATOM 2411 N N . ARG A 1 309 ? -8.294 -51.843 25.388 1.00 42.69 309 ARG A N 1
ATOM 2412 C CA . ARG A 1 309 ? -8.643 -53.104 24.714 1.00 42.69 309 ARG A CA 1
ATOM 2413 C C . ARG A 1 309 ? -8.646 -52.941 23.188 1.00 42.69 309 ARG A C 1
ATOM 2415 O O . ARG A 1 309 ? -9.344 -52.080 22.657 1.00 42.69 309 ARG A O 1
ATOM 2422 N N . ASP A 1 310 ? -7.864 -53.806 22.550 1.00 47.78 310 ASP A N 1
ATOM 2423 C CA . ASP A 1 310 ? -7.801 -54.179 21.126 1.00 47.78 310 ASP A CA 1
ATOM 2424 C C . ASP A 1 310 ? -9.124 -54.800 20.593 1.00 47.78 310 ASP A C 1
ATOM 2426 O O . ASP A 1 310 ? -10.082 -54.945 21.355 1.00 47.78 310 ASP A O 1
ATOM 2430 N N . PRO A 1 311 ? -9.184 -55.349 19.358 1.00 54.00 311 PRO A N 1
ATOM 2431 C CA . PRO A 1 311 ? -8.902 -54.730 18.064 1.00 54.00 311 PRO A CA 1
ATOM 2432 C C . PRO A 1 311 ? -10.083 -54.875 17.066 1.00 54.00 311 PRO A C 1
ATOM 2434 O O . PRO A 1 311 ? -10.952 -55.732 17.192 1.00 54.00 311 PRO A O 1
ATOM 2437 N N . LYS A 1 312 ? -10.045 -54.027 16.027 1.00 52.50 312 LYS A N 1
ATOM 2438 C CA . LYS A 1 312 ? -10.601 -54.172 14.659 1.00 52.50 312 LYS A CA 1
ATOM 2439 C C . LYS A 1 312 ? -11.945 -54.905 14.482 1.00 52.50 312 LYS A C 1
ATOM 2441 O O . LYS A 1 312 ? -12.004 -56.122 14.335 1.00 52.50 312 LYS A O 1
ATOM 2446 N N . LYS A 1 313 ? -13.005 -54.110 14.279 1.00 48.06 313 LYS A N 1
ATOM 2447 C CA . LYS A 1 313 ? -14.269 -54.539 13.660 1.00 48.06 313 LYS A CA 1
ATOM 2448 C C . LYS A 1 313 ? -14.387 -53.944 12.250 1.00 48.06 313 LYS A C 1
ATOM 2450 O O . LYS A 1 313 ? -14.204 -52.744 12.065 1.00 48.06 313 LYS A O 1
ATOM 2455 N N . VAL A 1 314 ? -14.651 -54.819 11.284 1.00 55.03 314 VAL A N 1
ATOM 2456 C CA . VAL A 1 314 ? -14.829 -54.568 9.842 1.00 55.03 314 VAL A CA 1
ATOM 2457 C C . VAL A 1 314 ? -15.937 -53.523 9.595 1.00 55.03 314 VAL A C 1
ATOM 2459 O O . VAL A 1 314 ? -16.966 -53.586 10.276 1.00 55.03 314 VAL A O 1
ATOM 2462 N N . PRO A 1 315 ? -15.762 -52.560 8.666 1.00 52.22 315 PRO A N 1
ATOM 2463 C CA . PRO A 1 315 ? -16.737 -51.499 8.436 1.00 52.22 315 PRO A CA 1
ATOM 2464 C C . PRO A 1 315 ? -17.971 -52.044 7.706 1.00 52.22 315 PRO A C 1
ATOM 2466 O O . PRO A 1 315 ? -17.902 -52.450 6.550 1.00 52.22 315 PRO A O 1
ATOM 2469 N N . SER A 1 316 ? -19.110 -52.048 8.397 1.00 61.62 316 SER A N 1
ATOM 2470 C CA . SER A 1 316 ? -20.427 -52.262 7.798 1.00 61.62 316 SER A CA 1
ATOM 2471 C C . SER A 1 316 ? -20.867 -51.020 7.024 1.00 61.62 316 SER A C 1
ATOM 2473 O O . SER A 1 316 ? -20.704 -49.904 7.526 1.00 61.62 316 SER A O 1
ATOM 2475 N N . GLU A 1 317 ? -21.466 -51.231 5.854 1.00 60.31 317 GLU A N 1
ATOM 2476 C CA . GLU A 1 317 ? -21.981 -50.201 4.949 1.00 60.31 317 GLU A CA 1
ATOM 2477 C C . GLU A 1 317 ? -22.800 -49.106 5.665 1.00 60.31 317 GLU A C 1
ATOM 2479 O O . GLU A 1 317 ? -23.577 -49.394 6.590 1.00 60.31 317 GLU A O 1
ATOM 2484 N N . PRO A 1 318 ? -22.638 -47.832 5.259 1.00 56.22 318 PRO A N 1
ATOM 2485 C CA . PRO A 1 318 ? -23.270 -46.708 5.926 1.00 56.22 318 PRO A CA 1
ATOM 2486 C C . PRO A 1 318 ? -24.785 -46.751 5.718 1.00 56.22 318 PRO A C 1
ATOM 2488 O O . PRO A 1 318 ? -25.305 -46.442 4.648 1.00 56.22 318 PRO A O 1
ATOM 2491 N N . LYS A 1 319 ? -25.518 -47.092 6.783 1.00 59.84 319 LYS A N 1
ATOM 2492 C CA . LYS A 1 319 ? -26.972 -46.920 6.842 1.00 59.84 319 LYS A CA 1
ATOM 2493 C C . LYS A 1 319 ? -27.299 -45.441 6.631 1.00 59.84 319 LYS A C 1
ATOM 2495 O O . LYS A 1 319 ? -27.028 -44.616 7.506 1.00 59.84 319 LYS A O 1
ATOM 2500 N N . VAL A 1 320 ? -27.885 -45.123 5.477 1.00 60.19 320 VAL A N 1
ATOM 2501 C CA . VAL A 1 320 ? -28.384 -43.788 5.131 1.00 60.19 320 VAL A CA 1
ATOM 2502 C C . VAL A 1 320 ? -29.412 -43.380 6.185 1.00 60.19 320 VAL A C 1
ATOM 2504 O O . VAL A 1 320 ? -30.521 -43.914 6.247 1.00 60.19 320 VAL A O 1
ATOM 2507 N N . LYS A 1 321 ? -29.021 -42.465 7.076 1.00 74.94 321 LYS A N 1
ATOM 2508 C CA . LYS A 1 321 ? -29.931 -41.880 8.061 1.00 74.94 321 LYS A CA 1
ATOM 2509 C C . LYS A 1 321 ? -30.976 -41.071 7.298 1.00 74.94 321 LYS A C 1
ATOM 2511 O O . LYS A 1 321 ? -30.625 -40.110 6.622 1.00 74.94 321 LYS A O 1
ATOM 2516 N N . LYS A 1 322 ? -32.250 -41.465 7.403 1.00 75.31 322 LYS A N 1
ATOM 2517 C CA . LYS A 1 322 ? -33.372 -40.659 6.905 1.00 75.31 322 LYS A CA 1
ATOM 2518 C C . LYS A 1 322 ? -33.306 -39.284 7.575 1.00 75.31 322 LYS A C 1
ATOM 2520 O O . LYS A 1 322 ? -33.318 -39.210 8.805 1.00 75.31 322 LYS A O 1
ATOM 2525 N N . LEU A 1 323 ? -33.183 -38.236 6.762 1.00 76.25 323 LEU A N 1
ATOM 2526 C CA . LEU A 1 323 ? -33.191 -36.846 7.210 1.00 76.25 323 LEU A CA 1
ATOM 2527 C C . LEU A 1 323 ? -34.489 -36.561 7.961 1.00 76.25 323 LEU A C 1
ATOM 2529 O O . LEU A 1 323 ? -35.564 -37.054 7.618 1.00 76.25 323 LEU A O 1
ATOM 2533 N N . THR A 1 324 ? -34.385 -35.784 9.031 1.00 89.69 324 THR A N 1
ATOM 2534 C CA . THR A 1 324 ? -35.568 -35.383 9.785 1.00 89.69 324 THR A CA 1
ATOM 2535 C C . THR A 1 324 ? -36.365 -34.351 8.982 1.00 89.69 324 THR A C 1
ATOM 2537 O O . THR A 1 324 ? -35.793 -33.501 8.301 1.00 89.69 324 THR A O 1
ATOM 2540 N N . ARG A 1 325 ? -37.699 -34.334 9.124 1.00 90.19 325 ARG A N 1
ATOM 2541 C CA . ARG A 1 325 ? -38.599 -33.364 8.454 1.00 90.19 325 ARG A CA 1
ATOM 2542 C C . ARG A 1 325 ? -38.189 -31.892 8.664 1.00 90.19 325 ARG A C 1
ATOM 2544 O O . ARG A 1 325 ? -38.543 -31.011 7.884 1.00 90.19 325 ARG A O 1
ATOM 2551 N N . LYS A 1 326 ? -37.453 -31.603 9.745 1.00 90.19 326 LYS A N 1
ATOM 2552 C CA . LYS A 1 326 ? -36.908 -30.272 10.052 1.00 90.19 326 LYS A CA 1
ATOM 2553 C C . LYS A 1 326 ? -35.681 -29.928 9.198 1.00 90.19 326 LYS A C 1
ATOM 2555 O O . LYS A 1 326 ? -35.530 -28.769 8.822 1.00 90.19 326 LYS A O 1
ATOM 2560 N N . GLU A 1 327 ? -34.828 -30.904 8.901 1.00 90.81 327 GLU A N 1
ATOM 2561 C CA . GLU A 1 327 ? -33.646 -30.737 8.047 1.00 90.81 327 GLU A CA 1
ATOM 2562 C C . GLU A 1 327 ? -34.040 -30.599 6.577 1.00 90.81 327 GLU A C 1
ATOM 2564 O O . GLU A 1 327 ? -33.537 -29.698 5.912 1.00 90.81 327 GLU A O 1
ATOM 2569 N N . GLU A 1 328 ? -35.018 -31.377 6.105 1.00 91.25 328 GLU A N 1
ATOM 2570 C CA . GLU A 1 328 ? -35.569 -31.237 4.746 1.00 91.25 328 GLU A CA 1
ATOM 2571 C C . GLU A 1 328 ? -36.123 -29.825 4.505 1.00 91.25 328 GLU A C 1
ATOM 2573 O O . GLU A 1 328 ? -35.756 -29.158 3.541 1.00 91.25 328 GLU A O 1
ATOM 2578 N N . LYS A 1 329 ? -36.914 -29.300 5.450 1.00 94.06 329 LYS A N 1
ATOM 2579 C CA . LYS A 1 329 ? -37.463 -27.936 5.362 1.00 94.06 329 LYS A CA 1
ATOM 2580 C C . LYS A 1 329 ? -36.386 -26.844 5.429 1.00 94.06 329 LYS A C 1
ATOM 2582 O O . LYS A 1 329 ? -36.603 -25.730 4.949 1.00 94.06 329 LYS A O 1
ATOM 2587 N N . LYS A 1 330 ? -35.242 -27.115 6.068 1.00 93.69 330 LYS A N 1
ATOM 2588 C CA . LYS A 1 330 ? -34.100 -26.189 6.083 1.00 93.69 330 LYS A CA 1
ATOM 2589 C C . LYS A 1 330 ? -33.390 -26.200 4.728 1.00 93.69 330 LYS A C 1
ATOM 2591 O O . LYS A 1 330 ? -33.129 -25.125 4.196 1.00 93.69 330 LYS A O 1
ATOM 2596 N N . LEU A 1 331 ? -33.163 -27.387 4.166 1.00 92.06 331 LEU A N 1
ATOM 2597 C CA . LEU A 1 331 ? -32.549 -27.570 2.853 1.00 92.06 331 LEU A CA 1
ATOM 2598 C C . LEU A 1 331 ? -33.374 -26.889 1.749 1.00 92.06 331 LEU A C 1
ATOM 2600 O O . LEU A 1 331 ? -32.828 -26.141 0.948 1.00 92.06 331 LEU A O 1
ATOM 2604 N N . GLU A 1 332 ? -34.698 -27.053 1.771 1.00 95.06 332 GLU A N 1
ATOM 2605 C CA . GLU A 1 332 ? -35.614 -26.424 0.808 1.00 95.06 332 GLU A CA 1
ATOM 2606 C C . GLU A 1 332 ? -35.553 -24.884 0.870 1.00 95.06 332 GLU A C 1
ATOM 2608 O O . GLU A 1 332 ? -35.558 -24.194 -0.150 1.00 95.06 332 GLU A O 1
ATOM 2613 N N . ARG A 1 333 ? -35.433 -24.311 2.078 1.00 94.19 333 ARG A N 1
ATOM 2614 C CA . ARG A 1 333 ? -35.270 -22.857 2.258 1.00 94.19 333 ARG A CA 1
ATOM 2615 C C . ARG A 1 333 ? -33.927 -22.351 1.743 1.00 94.19 333 ARG A C 1
ATOM 2617 O O . ARG A 1 333 ? -33.875 -21.242 1.216 1.00 94.19 333 ARG A O 1
ATOM 2624 N N . GLU A 1 334 ? -32.862 -23.126 1.916 1.00 92.38 334 GLU A N 1
ATOM 2625 C CA . GLU A 1 334 ? -31.532 -22.789 1.402 1.00 92.38 334 GLU A CA 1
ATOM 2626 C C . GLU A 1 334 ? -31.491 -22.879 -0.127 1.00 92.38 334 GLU A C 1
ATOM 2628 O O . GLU A 1 334 ? -31.026 -21.937 -0.766 1.00 92.38 334 GLU A O 1
ATOM 2633 N N . GLN A 1 335 ? -32.081 -23.923 -0.718 1.00 94.62 335 GLN A N 1
ATOM 2634 C CA . GLN A 1 335 ? -32.222 -24.063 -2.172 1.00 94.62 335 GLN A CA 1
ATOM 2635 C C . GLN A 1 335 ? -33.012 -22.897 -2.776 1.00 94.62 335 GLN A C 1
ATOM 2637 O O . GLN A 1 335 ? -32.527 -22.229 -3.685 1.00 94.62 335 GLN A O 1
ATOM 2642 N N . LYS A 1 336 ? -34.166 -22.553 -2.194 1.00 96.50 336 LYS A N 1
ATOM 2643 C CA . LYS A 1 336 ? -34.981 -21.416 -2.650 1.00 96.50 336 LYS A CA 1
ATOM 2644 C C . LYS A 1 336 ? -34.277 -20.064 -2.498 1.00 96.50 336 LYS A C 1
ATOM 2646 O O . LYS A 1 336 ? -34.555 -19.122 -3.240 1.00 96.50 336 LYS A O 1
ATOM 2651 N N . LYS A 1 337 ? -33.390 -19.924 -1.507 1.00 95.31 337 LYS A N 1
ATOM 2652 C CA . LYS A 1 337 ? -32.572 -18.716 -1.340 1.00 95.31 337 LYS A CA 1
ATOM 2653 C C . LYS A 1 337 ? -31.506 -18.627 -2.434 1.00 95.31 337 LYS A C 1
ATOM 2655 O O . LYS A 1 337 ? -31.335 -17.548 -2.989 1.00 95.31 337 LYS A O 1
ATOM 2660 N N . MET A 1 338 ? -30.851 -19.745 -2.745 1.00 89.94 338 MET A N 1
ATOM 2661 C CA . MET A 1 338 ? -29.832 -19.841 -3.792 1.00 89.94 338 MET A CA 1
ATOM 2662 C C . MET A 1 338 ? -30.424 -19.579 -5.185 1.00 89.94 338 MET A C 1
ATOM 2664 O O . MET A 1 338 ? -29.854 -18.819 -5.957 1.00 89.94 338 MET A O 1
ATOM 2668 N N . GLU A 1 339 ? -31.612 -20.115 -5.469 1.00 95.62 339 GLU A N 1
ATOM 2669 C CA . GLU A 1 339 ? -32.335 -19.887 -6.728 1.00 95.62 339 GLU A CA 1
ATOM 2670 C C . GLU A 1 339 ? -32.668 -18.400 -6.942 1.00 95.62 339 GLU A C 1
ATOM 2672 O O . GLU A 1 339 ? -32.372 -17.834 -7.991 1.00 95.62 339 GLU A O 1
ATOM 2677 N N . ARG A 1 340 ? -33.177 -17.719 -5.906 1.00 95.25 340 ARG A N 1
ATOM 2678 C CA . ARG A 1 340 ? -33.444 -16.267 -5.949 1.00 95.25 340 ARG A CA 1
ATOM 2679 C C . ARG A 1 340 ? -32.187 -15.419 -6.119 1.00 95.25 340 ARG A C 1
ATOM 2681 O O . ARG A 1 340 ? -32.263 -14.294 -6.607 1.00 95.25 340 ARG A O 1
ATOM 2688 N N . GLU A 1 341 ? -31.051 -15.896 -5.625 1.00 94.25 341 GLU A N 1
ATOM 2689 C CA . GLU A 1 341 ? -29.772 -15.206 -5.775 1.00 94.25 341 GLU A CA 1
ATOM 2690 C C . GLU A 1 341 ? -29.252 -15.346 -7.208 1.00 94.25 341 GLU A C 1
ATOM 2692 O O . GLU A 1 341 ? -28.910 -14.338 -7.823 1.00 94.25 341 GLU A O 1
ATOM 2697 N N . MET A 1 342 ? -29.337 -16.553 -7.772 1.00 93.62 342 MET A N 1
ATOM 2698 C CA . MET A 1 342 ? -28.998 -16.834 -9.167 1.00 93.62 342 MET A CA 1
ATOM 2699 C C . MET A 1 342 ? -29.880 -16.044 -10.149 1.00 93.62 342 MET A C 1
ATOM 2701 O O . MET A 1 342 ? -29.374 -15.467 -11.108 1.00 93.62 342 MET A O 1
ATOM 2705 N N . GLU A 1 343 ? -31.184 -15.929 -9.881 1.00 97.06 343 GLU A N 1
ATOM 2706 C CA . GLU A 1 343 ? -32.111 -15.129 -10.696 1.00 97.06 343 GLU A CA 1
ATOM 2707 C C . GLU A 1 343 ? -31.740 -13.634 -10.700 1.00 97.06 343 GLU A C 1
ATOM 2709 O O . GLU A 1 343 ? -31.725 -12.984 -11.747 1.00 97.06 343 GLU A O 1
ATOM 2714 N N . ARG A 1 344 ? -31.349 -13.086 -9.540 1.00 95.62 344 ARG A N 1
ATOM 2715 C CA . ARG A 1 344 ? -30.887 -11.691 -9.424 1.00 95.62 344 ARG A CA 1
ATOM 2716 C C . ARG A 1 344 ? -29.566 -11.440 -10.143 1.00 95.62 344 ARG A C 1
ATOM 2718 O O . ARG A 1 344 ? -29.340 -10.320 -10.601 1.00 95.62 344 ARG A O 1
ATOM 2725 N N . GLU A 1 345 ? -28.673 -12.424 -10.192 1.00 93.38 345 GLU A N 1
ATOM 2726 C CA . GLU A 1 345 ? -27.430 -12.312 -10.960 1.00 93.38 345 GLU A CA 1
ATOM 2727 C C . GLU A 1 345 ? -27.698 -12.349 -12.464 1.00 93.38 345 GLU A C 1
ATOM 2729 O O . GLU A 1 345 ? -27.242 -11.446 -13.167 1.00 93.38 345 GLU A O 1
ATOM 2734 N N . MET A 1 346 ? -28.532 -13.281 -12.938 1.00 93.81 346 MET A N 1
ATOM 2735 C CA . MET A 1 346 ? -28.942 -13.327 -14.346 1.00 93.81 346 MET A CA 1
ATOM 2736 C C . MET A 1 346 ? -29.629 -12.027 -14.793 1.00 93.81 346 MET A C 1
ATOM 2738 O O . MET A 1 346 ? -29.334 -11.503 -15.867 1.00 93.81 346 MET A O 1
ATOM 2742 N N . GLU A 1 347 ? -30.492 -11.434 -13.961 1.00 97.06 347 GLU A N 1
ATOM 2743 C CA . GLU A 1 347 ? -31.134 -10.151 -14.281 1.00 97.06 347 GLU A CA 1
ATOM 2744 C C . GLU A 1 347 ? -30.116 -8.998 -14.400 1.00 97.06 347 GLU A C 1
ATOM 2746 O O . GLU A 1 347 ? -30.241 -8.124 -15.265 1.00 97.06 347 GLU A O 1
ATOM 2751 N N . LYS A 1 348 ? -29.081 -8.982 -13.548 1.00 96.62 348 LYS A N 1
ATOM 2752 C CA . LYS A 1 348 ? -28.002 -7.985 -13.626 1.00 96.62 348 LYS A CA 1
ATOM 2753 C C . LYS A 1 348 ? -27.166 -8.159 -14.890 1.00 96.62 348 LYS A C 1
ATOM 2755 O O . LYS A 1 348 ? -26.823 -7.149 -15.508 1.00 96.62 348 LYS A O 1
ATOM 2760 N N . GLU A 1 349 ? -26.858 -9.395 -15.279 1.00 94.38 349 GLU A N 1
ATOM 2761 C CA . GLU A 1 349 ? -26.126 -9.677 -16.516 1.00 94.38 349 GLU A CA 1
ATOM 2762 C C . GLU A 1 349 ? -26.928 -9.278 -17.754 1.00 94.38 349 GLU A C 1
ATOM 2764 O O . GLU A 1 349 ? -26.396 -8.561 -18.602 1.00 94.38 349 GLU A O 1
ATOM 2769 N N . MET A 1 350 ? -28.225 -9.600 -17.815 1.00 96.56 350 MET A N 1
ATOM 2770 C CA . MET A 1 350 ? -29.089 -9.155 -18.916 1.00 96.56 350 MET A CA 1
ATOM 2771 C C . MET A 1 350 ? -29.143 -7.626 -19.028 1.00 96.56 350 MET A C 1
ATOM 2773 O O . MET A 1 350 ? -29.019 -7.075 -20.120 1.00 96.56 350 MET A O 1
ATOM 2777 N N . LYS A 1 351 ? -29.257 -6.905 -17.901 1.00 97.25 351 LYS A N 1
ATOM 2778 C CA . LYS A 1 351 ? -29.230 -5.429 -17.902 1.00 97.25 351 LYS A CA 1
ATOM 2779 C C . LYS A 1 351 ? -27.880 -4.861 -18.338 1.00 97.25 351 LYS A C 1
ATOM 2781 O O . LYS A 1 351 ? -27.835 -3.763 -18.894 1.00 97.25 351 LYS A O 1
ATOM 2786 N N . LYS A 1 352 ? -26.776 -5.557 -18.056 1.00 96.75 352 LYS A N 1
ATOM 2787 C CA . LYS A 1 352 ? -25.437 -5.159 -18.507 1.00 96.75 352 LYS A CA 1
ATOM 2788 C C . LYS A 1 352 ? -25.292 -5.373 -20.017 1.00 96.75 352 LYS A C 1
ATOM 2790 O O . LYS A 1 352 ? -24.853 -4.448 -20.694 1.00 96.75 352 LYS A O 1
ATOM 2795 N N . ALA A 1 353 ? -25.744 -6.518 -20.527 1.00 94.94 353 ALA A N 1
ATOM 2796 C CA . ALA A 1 353 ? -25.739 -6.838 -21.952 1.00 94.94 353 ALA A CA 1
ATOM 2797 C C . ALA A 1 353 ? -26.593 -5.852 -22.773 1.00 94.94 353 ALA A C 1
ATOM 2799 O O . ALA A 1 353 ? -26.114 -5.323 -23.771 1.00 94.94 353 ALA A O 1
ATOM 2800 N N . ASP A 1 354 ? -27.802 -5.500 -22.313 1.00 97.00 354 ASP A N 1
ATOM 2801 C CA . ASP A 1 354 ? -28.661 -4.507 -22.989 1.00 97.00 354 ASP A CA 1
ATOM 2802 C C . ASP A 1 354 ? -28.004 -3.113 -23.053 1.00 97.00 354 ASP A C 1
ATOM 2804 O O . ASP A 1 354 ? -28.056 -2.420 -24.073 1.00 97.00 354 ASP A O 1
ATOM 2808 N N . LYS A 1 355 ? -27.318 -2.693 -21.980 1.00 97.06 355 LYS A N 1
ATOM 2809 C CA . LYS A 1 355 ? -26.563 -1.427 -21.971 1.00 97.06 355 LYS A CA 1
ATOM 2810 C C . LYS A 1 355 ? -25.393 -1.444 -22.953 1.00 97.06 355 LYS A C 1
ATOM 2812 O O . LYS A 1 355 ? -25.128 -0.424 -23.590 1.00 97.06 355 LYS A O 1
ATOM 2817 N N . GLU A 1 356 ? -24.694 -2.567 -23.056 1.00 96.38 356 GLU A N 1
ATOM 2818 C CA . GLU A 1 356 ? -23.566 -2.742 -23.969 1.00 96.38 356 GLU A CA 1
ATOM 2819 C C . GLU A 1 356 ? -24.027 -2.762 -25.431 1.00 96.38 356 GLU A C 1
ATOM 2821 O O . GLU A 1 356 ? -23.479 -2.031 -26.257 1.00 96.38 356 GLU A O 1
ATOM 2826 N N . GLN A 1 357 ? -25.121 -3.466 -25.729 1.00 96.19 357 GLN A N 1
ATOM 2827 C CA . GLN A 1 357 ? -25.735 -3.485 -27.056 1.00 96.19 357 GLN A CA 1
ATOM 2828 C C . GLN A 1 357 ? -26.199 -2.084 -27.491 1.00 96.19 357 GLN A C 1
ATOM 2830 O O . GLN A 1 357 ? -25.893 -1.645 -28.599 1.00 96.19 357 GLN A O 1
ATOM 2835 N N . LYS A 1 358 ? -26.834 -1.318 -26.592 1.00 97.56 358 LYS A N 1
ATOM 2836 C CA . LYS A 1 358 ? -27.206 0.088 -26.852 1.00 97.56 358 LYS A CA 1
ATOM 2837 C C . LYS A 1 358 ? -26.000 0.998 -27.080 1.00 97.56 358 LYS A C 1
ATOM 2839 O O . LYS A 1 358 ? -26.110 1.990 -27.803 1.00 97.56 358 LYS A O 1
ATOM 2844 N N . LYS A 1 359 ? -24.859 0.713 -26.446 1.00 97.25 359 LYS A N 1
ATOM 2845 C CA . LYS A 1 359 ? -23.620 1.471 -26.663 1.00 97.25 359 LYS A CA 1
ATOM 2846 C C . LYS A 1 359 ? -23.060 1.194 -28.061 1.00 97.25 359 LYS A C 1
ATOM 2848 O O . LYS A 1 359 ? -22.770 2.152 -28.774 1.00 97.25 359 LYS A O 1
ATOM 2853 N N . LEU A 1 360 ? -22.996 -0.077 -28.461 1.00 96.00 360 LEU A N 1
ATOM 2854 C CA . LEU A 1 360 ? -22.546 -0.488 -29.793 1.00 96.00 360 LEU A CA 1
ATOM 2855 C C . LEU A 1 360 ? -23.435 0.095 -30.902 1.00 96.00 360 LEU A C 1
ATOM 2857 O O . LEU A 1 360 ? -22.918 0.653 -31.865 1.00 96.00 360 LEU A O 1
ATOM 2861 N N . GLU A 1 361 ? -24.760 0.080 -30.731 1.00 97.62 361 GLU A N 1
ATOM 2862 C CA . GLU A 1 361 ? -25.691 0.669 -31.707 1.00 97.62 361 GLU A CA 1
ATOM 2863 C C . GLU A 1 361 ? -25.472 2.188 -31.874 1.00 97.62 361 GLU A C 1
ATOM 2865 O O . GLU A 1 361 ? -25.532 2.731 -32.980 1.00 97.62 361 GLU A O 1
ATOM 2870 N N . ARG A 1 362 ? -25.171 2.906 -30.781 1.00 97.25 362 ARG A N 1
ATOM 2871 C CA . ARG A 1 362 ? -24.839 4.342 -30.833 1.00 97.25 362 ARG A CA 1
ATOM 2872 C C . ARG A 1 362 ? -23.508 4.606 -31.533 1.00 97.25 362 ARG A C 1
ATOM 2874 O O . ARG A 1 362 ? -23.387 5.624 -32.212 1.00 97.25 362 ARG A O 1
ATOM 2881 N N . GLU A 1 363 ? -22.516 3.741 -31.350 1.00 96.31 363 GLU A N 1
ATOM 2882 C CA . GLU A 1 363 ? -21.222 3.849 -32.033 1.00 96.31 363 GLU A CA 1
ATOM 2883 C C . GLU A 1 363 ? -21.358 3.569 -33.534 1.00 96.31 363 GLU A C 1
ATOM 2885 O O . GLU A 1 363 ? -20.858 4.361 -34.334 1.00 96.31 363 GLU A O 1
ATOM 2890 N N . GLN A 1 364 ? -22.132 2.552 -33.925 1.00 96.44 364 GLN A N 1
ATOM 2891 C CA . GLN A 1 364 ? -22.440 2.268 -35.332 1.00 96.44 364 GLN A CA 1
ATOM 2892 C C . GLN A 1 364 ? -23.150 3.449 -36.010 1.00 96.44 364 GLN A C 1
ATOM 2894 O O . GLN A 1 364 ? -22.680 3.938 -37.036 1.00 96.44 364 GLN A O 1
ATOM 2899 N N . LYS A 1 365 ? -24.192 4.019 -35.384 1.00 97.31 365 LYS A N 1
ATOM 2900 C CA . LYS A 1 365 ? -24.877 5.216 -35.917 1.00 97.31 365 LYS A CA 1
ATOM 2901 C C . LYS A 1 365 ? -23.944 6.420 -36.074 1.00 97.31 365 LYS A C 1
ATOM 2903 O O . LYS A 1 365 ? -24.103 7.213 -37.003 1.00 97.31 365 LYS A O 1
ATOM 2908 N N . LYS A 1 366 ? -22.960 6.587 -35.179 1.00 96.75 366 LYS A N 1
ATOM 2909 C CA . LYS A 1 366 ? -21.946 7.648 -35.307 1.00 96.75 366 LYS A CA 1
ATOM 2910 C C . LYS A 1 366 ? -21.022 7.408 -36.502 1.00 96.75 366 LYS A C 1
ATOM 2912 O O . LYS A 1 366 ? -20.723 8.369 -37.211 1.00 96.75 366 LYS A O 1
ATOM 2917 N N . GLN A 1 367 ? -20.597 6.167 -36.734 1.00 94.62 367 GLN A N 1
ATOM 2918 C CA . GLN A 1 367 ? -19.751 5.807 -37.876 1.00 94.62 367 GLN A CA 1
ATOM 2919 C C . GLN A 1 367 ? -20.490 5.997 -39.208 1.00 94.62 367 GLN A C 1
ATOM 2921 O O . GLN A 1 367 ? -19.958 6.644 -40.110 1.00 94.62 367 GLN A O 1
ATOM 2926 N N . GLU A 1 368 ? -21.745 5.553 -39.309 1.00 96.19 368 GLU A N 1
ATOM 2927 C CA . GLU A 1 368 ? -22.587 5.770 -40.496 1.00 96.19 368 GLU A CA 1
ATOM 2928 C C . GLU A 1 368 ? -22.791 7.265 -40.789 1.00 96.19 368 GLU A C 1
ATOM 2930 O O . GLU A 1 368 ? -22.665 7.719 -41.929 1.00 96.19 368 GLU A O 1
ATOM 2935 N N . ALA A 1 369 ? -23.033 8.078 -39.754 1.00 95.44 369 ALA A N 1
ATOM 2936 C CA . ALA A 1 369 ? -23.160 9.525 -39.910 1.00 95.44 369 ALA A CA 1
ATOM 2937 C C . ALA A 1 369 ? -21.858 10.189 -40.397 1.00 95.44 369 ALA A C 1
ATOM 2939 O O . ALA A 1 369 ? -21.911 11.163 -41.152 1.00 95.44 369 ALA A O 1
ATOM 2940 N N . GLN A 1 370 ? -20.689 9.683 -39.989 1.00 92.81 370 GLN A N 1
ATOM 2941 C CA . GLN A 1 370 ? -19.395 10.169 -40.477 1.00 92.81 370 GLN A CA 1
ATOM 2942 C C . GLN A 1 370 ? -19.156 9.777 -41.941 1.00 92.81 370 GLN A C 1
ATOM 2944 O O . GLN A 1 370 ? -18.762 10.638 -42.729 1.00 92.81 370 GLN A O 1
ATOM 2949 N N . GLN A 1 371 ? -19.471 8.538 -42.331 1.00 91.69 371 GLN A N 1
ATOM 2950 C CA . GLN A 1 371 ? -19.360 8.068 -43.719 1.00 91.69 371 GLN A CA 1
ATOM 2951 C C . GLN A 1 371 ? -20.303 8.822 -44.675 1.00 91.69 371 GLN A C 1
ATOM 2953 O O . GLN A 1 371 ? -19.932 9.175 -45.799 1.00 91.69 371 GLN A O 1
ATOM 2958 N N . ASN A 1 372 ? -21.510 9.161 -44.216 1.00 91.06 372 ASN A N 1
ATOM 2959 C CA . ASN A 1 372 ? -22.450 9.974 -44.991 1.00 91.06 372 ASN A CA 1
ATOM 2960 C C . ASN A 1 372 ? -21.989 11.435 -45.152 1.00 91.06 372 ASN A C 1
ATOM 2962 O O . ASN A 1 372 ? -22.301 12.080 -46.154 1.00 91.06 372 ASN A O 1
ATOM 2966 N N . LYS A 1 373 ? -21.219 11.981 -44.200 1.00 91.06 373 LYS A N 1
ATOM 2967 C CA . LYS A 1 373 ? -20.635 13.329 -44.328 1.00 91.06 373 LYS A CA 1
ATOM 2968 C C . LYS A 1 373 ? -19.473 13.365 -45.324 1.00 91.06 373 LYS A C 1
ATOM 2970 O O . LYS A 1 373 ? -19.361 14.331 -46.078 1.00 91.06 373 LYS A O 1
ATOM 2975 N N . THR A 1 374 ? -18.623 12.338 -45.356 1.00 83.19 374 THR A N 1
ATOM 2976 C CA . THR A 1 374 ? -17.479 12.269 -46.284 1.00 83.19 374 THR A CA 1
ATOM 2977 C C . THR A 1 374 ? -17.907 12.026 -47.730 1.00 83.19 374 THR A C 1
ATOM 2979 O O . THR A 1 374 ? -17.370 12.671 -48.632 1.00 83.19 374 THR A O 1
ATOM 2982 N N . SER A 1 375 ? -18.920 11.189 -47.968 1.00 79.50 375 SER A N 1
ATOM 2983 C CA . SER A 1 375 ? -19.492 10.975 -49.309 1.00 79.50 375 SER A CA 1
ATOM 2984 C C . SER A 1 375 ? -20.157 12.236 -49.880 1.00 79.50 375 SER A C 1
ATOM 2986 O O . SER A 1 375 ? -19.900 12.594 -51.030 1.00 79.50 375 SER A O 1
ATOM 2988 N N . LYS A 1 376 ? -20.905 13.000 -49.066 1.00 80.62 376 LYS A N 1
ATOM 2989 C CA . LYS A 1 376 ? -21.479 14.297 -49.487 1.00 80.62 376 LYS A CA 1
ATOM 2990 C C . LYS A 1 376 ? -20.424 15.354 -49.829 1.00 80.62 376 LYS A C 1
ATOM 2992 O O . LYS A 1 376 ? -20.667 16.193 -50.690 1.00 80.62 376 LYS A O 1
ATOM 2997 N N . LYS A 1 377 ? -19.262 15.332 -49.161 1.00 76.31 377 LYS A N 1
ATOM 2998 C CA . LYS A 1 377 ? -18.160 16.271 -49.433 1.00 76.31 377 LYS A CA 1
ATOM 2999 C C . LYS A 1 377 ? -17.438 15.937 -50.745 1.00 76.31 377 LYS A C 1
ATOM 3001 O O . LYS A 1 377 ? -17.068 16.853 -51.469 1.00 76.31 377 LYS A O 1
ATOM 3006 N N . ARG A 1 378 ? -17.307 14.649 -51.093 1.00 69.25 378 ARG A N 1
ATOM 3007 C CA . ARG A 1 378 ? -16.737 14.212 -52.382 1.00 69.25 378 ARG A CA 1
ATOM 3008 C C . ARG A 1 378 ? -17.612 14.595 -53.578 1.00 69.25 378 ARG A C 1
ATOM 3010 O O . ARG A 1 378 ? -17.092 15.159 -54.532 1.00 69.25 378 ARG A O 1
ATOM 3017 N N . GLY A 1 379 ? -18.932 14.424 -53.478 1.00 62.50 379 GLY A N 1
ATOM 3018 C CA . GLY A 1 379 ? -19.853 14.787 -54.565 1.00 62.50 379 GLY A CA 1
ATOM 3019 C C . GLY A 1 379 ? -19.929 16.289 -54.884 1.00 62.50 379 GLY A C 1
ATOM 3020 O O . GLY A 1 379 ? -20.396 16.649 -55.957 1.00 62.50 379 GLY A O 1
ATOM 3021 N N . ARG A 1 380 ? -19.463 17.172 -53.986 1.00 59.47 380 ARG A N 1
ATOM 3022 C CA . ARG A 1 380 ? -19.437 18.630 -54.211 1.00 59.47 380 ARG A CA 1
ATOM 3023 C C . ARG A 1 380 ? -18.167 19.104 -54.927 1.00 59.47 380 ARG A C 1
ATOM 3025 O O . ARG A 1 380 ? -18.232 20.061 -55.687 1.00 59.47 380 ARG A O 1
ATOM 3032 N N . ASN A 1 381 ? -17.044 18.408 -54.736 1.00 57.84 381 ASN A N 1
ATOM 3033 C CA . ASN A 1 381 ? -15.777 18.754 -55.389 1.00 57.84 381 ASN A CA 1
ATOM 3034 C C . ASN A 1 381 ? -15.731 18.310 -56.861 1.00 57.84 381 ASN A C 1
ATOM 3036 O O . ASN A 1 381 ? -15.065 18.950 -57.670 1.00 57.84 381 ASN A O 1
ATOM 3040 N N . GLU A 1 382 ? -16.463 17.259 -57.239 1.00 57.66 382 GLU A N 1
ATOM 3041 C CA . GLU A 1 382 ? -16.540 16.823 -58.642 1.00 57.66 382 GLU A CA 1
ATOM 3042 C C . GLU A 1 382 ? -17.367 17.784 -59.516 1.00 57.66 382 GLU A C 1
ATOM 3044 O O . GLU A 1 382 ? -17.112 17.903 -60.713 1.00 57.66 382 GLU A O 1
ATOM 3049 N N . THR A 1 383 ? -18.302 18.547 -58.935 1.00 55.38 383 THR A N 1
ATOM 3050 C CA . THR A 1 383 ? -19.062 19.563 -59.682 1.00 55.38 383 THR A CA 1
ATOM 3051 C C . THR A 1 383 ? -18.260 20.849 -59.924 1.00 55.38 383 THR A C 1
ATOM 3053 O O . THR A 1 383 ? -18.457 21.490 -60.952 1.00 55.38 383 THR A O 1
ATOM 3056 N N . GLU A 1 384 ? -17.314 21.216 -59.049 1.00 55.12 384 GLU A N 1
ATOM 3057 C CA . GLU A 1 384 ? -16.480 22.423 -59.223 1.00 55.12 384 GLU A CA 1
ATOM 3058 C C . GLU A 1 384 ? -15.290 22.210 -60.177 1.00 55.12 384 GLU A C 1
ATOM 3060 O O . GLU A 1 384 ? -14.890 23.136 -60.884 1.00 55.12 384 GLU A O 1
ATOM 3065 N N . ALA A 1 385 ? -14.777 20.981 -60.294 1.00 54.28 385 ALA A N 1
ATOM 3066 C CA . ALA A 1 385 ? -13.669 20.661 -61.201 1.00 54.28 385 ALA A CA 1
ATOM 3067 C C . ALA A 1 385 ? -14.039 20.721 -62.701 1.00 54.28 385 ALA A C 1
ATOM 3069 O O . ALA A 1 385 ? -13.151 20.774 -63.548 1.00 54.28 385 ALA A O 1
ATOM 3070 N N . SER A 1 386 ? -15.330 20.761 -63.053 1.00 54.31 386 SER A N 1
ATOM 3071 C CA . SER A 1 386 ? -15.790 20.810 -64.454 1.00 54.31 386 SER A CA 1
ATOM 3072 C C . SER A 1 386 ? -16.031 22.226 -65.009 1.00 54.31 386 SER A C 1
ATOM 3074 O O . SER A 1 386 ? -16.338 22.366 -66.191 1.00 54.31 386 SER A O 1
ATOM 3076 N N . VAL A 1 387 ? -15.842 23.289 -64.211 1.00 55.91 387 VAL A N 1
ATOM 3077 C CA . VAL A 1 387 ? -16.102 24.688 -64.635 1.00 55.91 387 VAL A CA 1
ATOM 3078 C C . VAL A 1 387 ? -14.817 25.496 -64.918 1.00 55.91 387 VAL A C 1
ATOM 3080 O O . VAL A 1 387 ? -14.878 26.584 -65.489 1.00 55.91 387 VAL A O 1
ATOM 3083 N N . SER A 1 388 ? -13.626 24.962 -64.620 1.00 49.09 388 SER A N 1
ATOM 3084 C CA . SER A 1 388 ? -12.345 25.677 -64.764 1.00 49.09 388 SER A CA 1
ATOM 3085 C C . SER A 1 388 ? -11.460 25.134 -65.898 1.00 49.09 388 SER A C 1
ATOM 3087 O O . SER A 1 388 ? -10.350 24.663 -65.669 1.00 49.09 388 SER A O 1
ATOM 3089 N N . MET A 1 389 ? -11.922 25.240 -67.146 1.00 50.00 389 MET A N 1
ATOM 3090 C CA . MET A 1 389 ? -11.047 25.197 -68.328 1.00 50.00 389 MET A CA 1
ATOM 3091 C C . MET A 1 389 ? -11.234 26.484 -69.140 1.00 50.00 389 MET A C 1
ATOM 3093 O O . MET A 1 389 ? -12.049 26.551 -70.059 1.00 50.00 389 MET A O 1
ATOM 3097 N N . LYS A 1 390 ? -10.489 27.541 -68.789 1.00 50.19 390 LYS A N 1
ATOM 3098 C CA . LYS A 1 390 ? -10.408 28.784 -69.571 1.00 50.19 390 LYS A CA 1
ATOM 3099 C C . LYS A 1 390 ? -8.953 29.080 -69.950 1.00 50.19 390 LYS A C 1
ATOM 3101 O O . LYS A 1 390 ? -8.154 29.429 -69.097 1.00 50.19 390 LYS A O 1
ATOM 3106 N N . LYS A 1 391 ? -8.708 28.912 -71.256 1.00 53.56 391 LYS A N 1
ATOM 3107 C CA . LYS A 1 391 ? -7.688 29.450 -72.183 1.00 53.56 391 LYS A CA 1
ATOM 3108 C C . LYS A 1 391 ? -6.250 29.724 -71.681 1.00 53.56 391 LYS A C 1
ATOM 3110 O O . LYS A 1 391 ? -6.072 30.562 -70.802 1.00 53.56 391 LYS A O 1
ATOM 3115 N N . PRO A 1 392 ? -5.221 29.168 -72.356 1.00 52.53 392 PRO A N 1
ATOM 3116 C CA . PRO A 1 392 ? -3.831 29.566 -72.151 1.00 52.53 392 PRO A CA 1
ATOM 3117 C C . PRO A 1 392 ? -3.559 30.967 -72.727 1.00 52.53 392 PRO A C 1
ATOM 3119 O O . PRO A 1 392 ? -4.046 31.321 -73.805 1.00 52.53 392 PRO A O 1
ATOM 3122 N N . ARG A 1 393 ? -2.798 31.762 -71.969 1.00 51.72 393 ARG A N 1
ATOM 3123 C CA . ARG A 1 393 ? -2.322 33.106 -72.311 1.00 51.72 393 ARG A CA 1
ATOM 3124 C C . ARG A 1 393 ? -0.968 32.967 -73.010 1.00 51.72 393 ARG A C 1
ATOM 3126 O O . ARG A 1 393 ? -0.078 32.319 -72.479 1.00 51.72 393 ARG A O 1
ATOM 3133 N N . VAL A 1 394 ? -0.875 33.536 -74.206 1.00 53.22 394 VAL A N 1
ATOM 3134 C CA . VAL A 1 394 ? 0.336 33.619 -75.031 1.00 53.22 394 VAL A CA 1
ATOM 3135 C C . VAL A 1 394 ? 1.300 34.614 -74.380 1.00 53.22 394 VAL A C 1
ATOM 3137 O O . VAL A 1 394 ? 0.897 35.744 -74.095 1.00 53.22 394 VAL A O 1
ATOM 3140 N N . GLU A 1 395 ? 2.530 34.178 -74.117 1.00 54.19 395 GLU A N 1
ATOM 3141 C CA . GLU A 1 395 ? 3.655 35.029 -73.718 1.00 54.19 395 GLU A CA 1
ATOM 3142 C C . GLU A 1 395 ? 4.276 35.646 -74.977 1.00 54.19 395 GLU A C 1
ATOM 3144 O O . GLU A 1 395 ? 4.422 34.976 -75.999 1.00 54.19 395 GLU A O 1
ATOM 3149 N N . VAL A 1 396 ? 4.546 36.949 -74.916 1.00 55.59 396 VAL A N 1
ATOM 3150 C CA . VAL A 1 396 ? 5.199 37.732 -75.966 1.00 55.59 396 VAL A CA 1
ATOM 3151 C C . VAL A 1 396 ? 6.529 38.191 -75.387 1.00 55.59 396 VAL A C 1
ATOM 3153 O O . VAL A 1 396 ? 6.536 38.878 -74.365 1.00 55.59 396 VAL A O 1
ATOM 3156 N N . ASP A 1 397 ? 7.608 37.771 -76.041 1.00 54.72 397 ASP A N 1
ATOM 3157 C CA . ASP A 1 397 ? 8.977 38.228 -75.824 1.00 54.72 397 ASP A CA 1
ATOM 3158 C C . ASP A 1 397 ? 9.107 39.727 -76.124 1.00 54.72 397 ASP A C 1
ATOM 3160 O O . ASP A 1 397 ? 8.514 40.244 -77.075 1.00 54.72 397 ASP A O 1
ATOM 3164 N N . GLY A 1 398 ? 9.900 40.412 -75.307 1.00 50.47 398 GLY A N 1
ATOM 3165 C CA . GLY A 1 398 ? 10.304 41.795 -75.510 1.00 50.47 398 GLY A CA 1
ATOM 3166 C C . GLY A 1 398 ? 11.710 41.989 -74.963 1.00 50.47 398 GLY A C 1
ATOM 3167 O O . GLY A 1 398 ? 11.880 42.159 -73.756 1.00 50.47 398 GLY A O 1
ATOM 3168 N N . ASP A 1 399 ? 12.678 41.907 -75.874 1.00 57.97 399 ASP A N 1
ATOM 3169 C CA . ASP A 1 399 ? 14.005 42.510 -75.774 1.00 57.97 399 ASP A CA 1
ATOM 3170 C C . ASP A 1 399 ? 13.887 44.025 -75.517 1.00 57.97 399 ASP A C 1
ATOM 3172 O O . ASP A 1 399 ? 12.913 44.628 -75.962 1.00 57.97 399 ASP A O 1
ATOM 3176 N N . ASP A 1 400 ? 14.857 44.617 -74.812 1.00 52.91 400 ASP A N 1
ATOM 3177 C CA . ASP A 1 400 ? 15.441 45.932 -75.141 1.00 52.91 400 ASP A CA 1
ATOM 3178 C C . ASP A 1 400 ? 16.606 46.273 -74.180 1.00 52.91 400 ASP A C 1
ATOM 3180 O O . ASP A 1 400 ? 16.434 46.515 -72.983 1.00 52.91 400 ASP A O 1
ATOM 3184 N N . ASP A 1 401 ? 17.800 46.167 -74.762 1.00 55.50 401 ASP A N 1
ATOM 3185 C CA . ASP A 1 401 ? 19.008 47.007 -74.746 1.00 55.50 401 ASP A CA 1
ATOM 3186 C C . ASP A 1 401 ? 19.333 48.078 -73.668 1.00 55.50 401 ASP A C 1
ATOM 3188 O O . ASP A 1 401 ? 18.523 48.899 -73.248 1.00 55.50 401 ASP A O 1
ATOM 3192 N N . GLU A 1 402 ? 20.644 48.080 -73.367 1.00 58.62 402 GLU A N 1
ATOM 3193 C CA . GLU A 1 402 ? 21.612 49.193 -73.226 1.00 58.62 402 GLU A CA 1
ATOM 3194 C C . GLU A 1 402 ? 21.293 50.447 -72.378 1.00 58.62 402 GLU A C 1
ATOM 3196 O O . GLU A 1 402 ? 20.483 51.296 -72.742 1.00 58.62 402 GLU A O 1
ATOM 3201 N N . CYS A 1 403 ? 22.090 50.660 -71.315 1.00 47.47 403 CYS A N 1
ATOM 3202 C CA . CYS A 1 403 ? 23.179 51.662 -71.267 1.00 47.47 403 CYS A CA 1
ATOM 3203 C C . CYS A 1 403 ? 23.977 51.590 -69.953 1.00 47.47 403 CYS A C 1
ATOM 3205 O O . CYS A 1 403 ? 23.349 51.525 -68.871 1.00 47.47 403 CYS A O 1
#

Organism: NCBI:txid47790

Secondary structure (DSSP, 8-state):
-HHHHHHHHT---SS--PPPPEEEEEEEEEEES-TT--HHHHHHHHT-HHHHHHHHHHHTTT-SEEEEE--STT-SEEEEEEEPPTTSS---EEEEEETTSEEEEE--SSHHHHHHHHHHHHHHHHHHTTPPTTSS-EEEEEEEEEEEEEE-SS-B-HH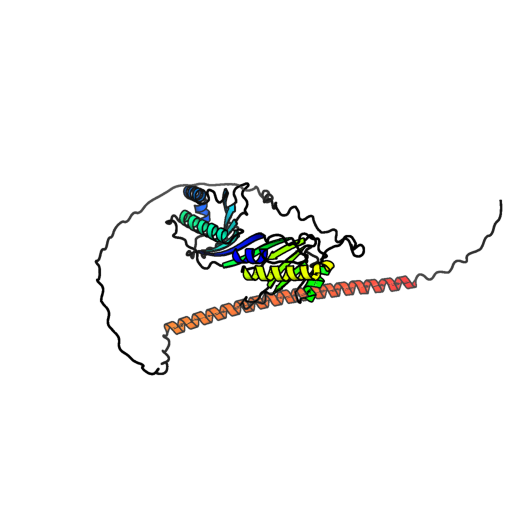HHHHHHHHTT-EEE--TT-SSEEEEEE-TT---SSS--EEEEEE-TTSEEEEEEE-SHHHHHHHHHHHHHHHHHTHHHHB--TT-TT-----TT---GGGTT---------S-----------------------------PPPPP---------------PPPPHHHHHHHHHHHHHHHHHHHHHHHHHHHHHHHHHHHHHHHHHHHHHHHHHHHHHHHHHHHHTTS----PPPP--------

InterPro domains:
  IPR000814 TATA-box binding protein [PF00352] (141-233)
  IPR012295 TBP domain superfamily [G3DSA:3.30.310.10] (135-233)

Radius of gyration: 35.46 Å; chains: 1; bounding box: 66×106×121 Å

Sequence (403 aa):
MLRTLTAIRDLEFQDLKPSEINISTISATARMNADGMKLRYIIKHFKDEVVQEMIQELIEGHYGSVMLDDTKSFSNSVILKLNKLEGSKGKNVAIKIFSNGMLHITGPVSASGVLEVTQFTCAIMDAIYRKKLGTYKTHDFYIQMMNTNFSVNSQLNKRKVHAAMRQRDMEATIPDTHPAVRLKVPVEGRKGKNITDRVTVLVFATGPIIITGVKSPEELLLAYTSVTKVLDEAYDMVVFHEDDDDDVEADERDVDFTDFDDFNESDTSNIHKSSTESDTDDSPSPVKKTSVSKKTKAPMTPKAPKAPRDPKKVPSEPKVKKLTRKEEKKLEREQKKMEREMEREMEKEMKKADKEQKKLEREQKKQEAQQNKTSKKRGRNETEASVSMKKPRVEVDGDDDEC

pLDDT: mean 79.75, std 21.37, range [29.53, 98.25]

Foldseek 3Di:
DVVLQVVLVPDDFDPWDKFRKFFFKWKKKWAKPAAQADVVLCVVQCPPPQLLVQLCVLCPPPADDWDKDDPDPDDQWIKIWTHHDPPDPFWIKIWTAGSGRMIIIMGGRDPVSVVSVVLSVQQSVCSSVVHPRPPMDIDPMFTQKIKMKMFRQFFWDQVLLQVLCVVVVWDWDDDPVDQWTKTWAADPDDDDPDPRNTWIWTAHRNGMIMIMRDGDSVNVSRVSCSSVVSCSVCVVRTGDDPPPPPPCPPPVPPDDPPPPPDPDPPDDPDDDDDDDDDDDDDDDDDDDDDDDDDDDDDDDDDDDDDDDDDDDDDDDDDDPPDDDPVVVVVVVVVVVVVVVVVVVVVVVVVVVVVVVVVVVVVVVVVVVVVVVVVVVVVVVVVVVVVPPDDDDDDDDDDDDDDD